Protein AF-F7E2B6-F1 (afdb_monomer)

Mean predicted aligned error: 12.87 Å

Sequence (421 aa):
DKTPGEVLQCVIDGLFKQWIPNTNFETGSNWDRNQTPCVGATARFEAQEVAGRGGKGGELSYLPLDAEFILGPGAGFGAFDGEFDPGCDPGSVARFLGAGRHSWLDPTLWLSASSLDDLEQGPHLFSVDEERIPCRHDDVIFPAETSFRVDVGSAGRTIEVRSVSILGQKFTREEDLSEYLGTSSGRLQFWGGGSLRVDPTPCSDPSGCLCGNTELRPQICAALLQSNAGGPCPRLSCQVPLMPVGQCCEMCGAVLTLEYTTDFDLERYRARLLHTFLNLPQHAGVQMAISKVQRPPATLEPRSHQPEPEIQIVLADALVGPEAGRAAERLGQDLLGDIAQHGEAFGIASGQAQTSSGSQMAEGHRARPAGLVAGISAGLLLGLLLVGGGLLLLLQRKGLIRSLTPSPSANPFLSCLGSHH

Organism: Ornithorhynchus anatinus (NCBI:txid9258)

Foldseek 3Di:
DDDDDPDPQPFDQAKEKEFADFQEQPALVQWPVSDHDFAQEEEEEPDLFGEYEAADHYHYDHDHPQYHYHYDPPGDYDDRPPDTDVVHDHHHYIYGRDQALAELLALVRIWIDRDPVCSVPHDTADDALLVSRAFQNYEYEYDLNGHHAYELEEAPAEAHHAWYAYNNDIGRAFVVLVVQCPDSSNPSRYDYNYYYGHHNDTQSQQQADDRPRLVVLVVSLCNHCVVVVVHDADDAQFQAFDDDPRHNHTFAAKKKKFDFASQAGQVVVVVCCCVVPCPDPLLDQKHKDKHWDQDDPDPPDPPPDRPDIIIMMDIFGPDGHHCGHVSRHVSVVVVQVCCQVCVVVNGTQWMWMQHSNRDTGTGGPPPDPPDDDPPPVVVVVVVCCVVVVVVVVVCVVVVNDDDDDDDDDDDDDDDDDDDDD

Structure (mmCIF, N/CA/C/O backbone):
data_AF-F7E2B6-F1
#
_entry.id   AF-F7E2B6-F1
#
loop_
_atom_site.group_PDB
_atom_site.id
_atom_site.type_symbol
_atom_site.label_atom_id
_atom_site.label_alt_id
_atom_site.label_comp_id
_atom_site.label_asym_id
_atom_site.label_entity_id
_atom_site.label_seq_id
_atom_site.pdbx_PDB_ins_code
_atom_site.Cartn_x
_atom_site.Cartn_y
_atom_site.Cartn_z
_atom_site.occupancy
_atom_site.B_iso_or_equiv
_atom_site.auth_seq_id
_atom_site.auth_comp_id
_atom_site.auth_asym_id
_atom_site.auth_atom_id
_atom_site.pdbx_PDB_model_num
ATOM 1 N N . ASP A 1 1 ? 10.761 -35.964 35.940 1.00 35.69 1 ASP A N 1
ATOM 2 C CA . ASP A 1 1 ? 11.108 -34.663 35.346 1.00 35.69 1 ASP A CA 1
ATOM 3 C C . ASP A 1 1 ? 10.396 -34.447 34.027 1.00 35.69 1 ASP A C 1
ATOM 5 O O . ASP A 1 1 ? 10.823 -34.949 32.998 1.00 35.69 1 ASP A O 1
ATOM 9 N N . LYS A 1 2 ? 9.246 -33.768 34.084 1.00 32.84 2 LYS A N 1
ATOM 10 C CA . LYS A 1 2 ? 8.577 -33.183 32.918 1.00 32.84 2 LYS A CA 1
ATOM 11 C C . LYS A 1 2 ? 8.750 -31.675 33.052 1.00 32.84 2 LYS A C 1
ATOM 13 O O . LYS A 1 2 ? 8.221 -31.088 33.992 1.00 32.84 2 LYS A O 1
ATOM 18 N N . THR A 1 3 ? 9.538 -31.087 32.167 1.00 30.44 3 THR A N 1
ATOM 19 C CA . THR A 1 3 ? 9.654 -29.639 31.996 1.00 30.44 3 THR A CA 1
ATOM 20 C C . THR A 1 3 ? 8.292 -29.069 31.571 1.00 30.44 3 THR A C 1
ATOM 22 O O . THR A 1 3 ? 7.666 -29.629 30.668 1.00 30.44 3 THR A O 1
ATOM 25 N N . PRO A 1 4 ? 7.783 -28.009 32.221 1.00 38.09 4 PRO A N 1
ATOM 26 C CA . PRO A 1 4 ? 6.531 -27.382 31.832 1.00 38.09 4 PRO A CA 1
ATOM 27 C C . PRO A 1 4 ? 6.752 -26.300 30.766 1.00 38.09 4 PRO A C 1
ATOM 29 O O . PRO A 1 4 ? 7.571 -25.408 30.954 1.00 38.09 4 PRO A O 1
ATOM 32 N N . GLY A 1 5 ? 5.955 -26.389 29.698 1.00 30.28 5 GLY A N 1
ATOM 33 C CA . GLY A 1 5 ? 5.380 -25.259 28.963 1.00 30.28 5 GLY A CA 1
ATOM 34 C C . GLY A 1 5 ? 6.340 -24.326 28.229 1.00 30.28 5 GLY A C 1
ATOM 35 O O . GLY A 1 5 ? 6.623 -23.237 28.718 1.00 30.28 5 GLY A O 1
ATOM 36 N N . GLU A 1 6 ? 6.709 -24.678 26.997 1.00 29.66 6 GLU A N 1
ATOM 37 C CA . GLU A 1 6 ? 6.890 -23.651 25.966 1.00 29.66 6 GLU A CA 1
ATOM 38 C C . GLU A 1 6 ? 5.544 -22.940 25.794 1.00 29.66 6 GLU A C 1
ATOM 40 O O . GLU A 1 6 ? 4.568 -23.514 25.309 1.00 29.66 6 GLU A O 1
ATOM 45 N N . VAL A 1 7 ? 5.474 -21.700 26.273 1.00 33.72 7 VAL A N 1
ATOM 46 C CA . VAL A 1 7 ? 4.412 -20.769 25.904 1.00 33.72 7 VAL A CA 1
ATOM 47 C C . VAL A 1 7 ? 4.531 -20.597 24.393 1.00 33.72 7 VAL A C 1
ATOM 49 O O . VAL A 1 7 ? 5.536 -20.068 23.924 1.00 33.72 7 VAL A O 1
ATOM 52 N N . LEU A 1 8 ? 3.547 -21.085 23.631 1.00 33.53 8 LEU A N 1
ATOM 53 C CA . LEU A 1 8 ? 3.396 -20.716 22.225 1.00 33.53 8 LEU A CA 1
ATOM 54 C C . LEU A 1 8 ? 3.263 -19.193 22.184 1.00 33.53 8 LEU A C 1
ATOM 56 O O . LEU A 1 8 ? 2.204 -18.642 22.484 1.00 33.53 8 LEU A O 1
ATOM 60 N N . GLN A 1 9 ? 4.363 -18.511 21.885 1.00 36.72 9 GLN A N 1
ATOM 61 C CA . GLN A 1 9 ? 4.346 -17.083 21.654 1.00 36.72 9 GLN A CA 1
ATOM 62 C C . GLN A 1 9 ? 3.541 -16.863 20.375 1.00 36.72 9 GLN A C 1
ATOM 64 O O . GLN A 1 9 ? 3.916 -17.360 19.314 1.00 36.72 9 GLN A O 1
ATOM 69 N N . CYS A 1 10 ? 2.392 -16.197 20.497 1.00 37.97 10 CYS A N 1
ATOM 70 C CA . CYS A 1 10 ? 1.577 -15.824 19.349 1.00 37.97 10 CYS A CA 1
ATOM 71 C C . CYS A 1 10 ? 2.381 -14.801 18.545 1.00 37.97 10 CYS A C 1
ATOM 73 O O . CYS A 1 10 ? 2.518 -13.648 18.946 1.00 37.97 10 CYS A O 1
ATOM 75 N N . VAL A 1 11 ? 3.005 -15.270 17.468 1.00 47.16 11 VAL A N 1
ATOM 76 C CA . VAL A 1 11 ? 3.677 -14.426 16.488 1.00 47.16 11 VAL A CA 1
ATOM 77 C C . VAL A 1 11 ? 2.609 -13.951 15.518 1.00 47.16 11 VAL A C 1
ATOM 79 O O . VAL A 1 11 ? 1.952 -14.775 14.885 1.00 47.16 11 VAL A O 1
ATOM 82 N N . ILE A 1 12 ? 2.440 -12.636 15.411 1.00 58.94 12 ILE A N 1
ATOM 83 C CA . ILE A 1 12 ? 1.686 -12.050 14.310 1.00 58.94 12 ILE A CA 1
ATOM 84 C C . ILE A 1 12 ? 2.665 -11.899 13.152 1.00 58.94 12 ILE A C 1
ATOM 86 O O . ILE A 1 12 ? 3.631 -11.132 13.228 1.00 58.94 12 ILE A O 1
ATOM 90 N N . ASP A 1 13 ? 2.437 -12.677 12.098 1.00 66.06 13 ASP A N 1
ATOM 91 C CA . ASP A 1 13 ? 3.092 -12.437 10.821 1.00 66.06 13 ASP A CA 1
ATOM 92 C C . ASP A 1 13 ? 2.574 -11.111 10.249 1.00 66.06 13 ASP A C 1
ATOM 94 O O . ASP A 1 13 ? 1.379 -10.817 10.310 1.00 66.06 13 ASP A O 1
ATOM 98 N N . GLY A 1 14 ? 3.486 -10.284 9.732 1.00 80.31 14 GLY A N 1
ATOM 99 C CA . GLY A 1 14 ? 3.087 -9.099 8.981 1.00 80.31 14 GLY A CA 1
ATOM 100 C C . GLY A 1 14 ? 2.394 -9.471 7.675 1.00 80.31 14 GLY A C 1
ATOM 101 O O . GLY A 1 14 ? 2.315 -10.639 7.289 1.00 80.31 14 GLY A O 1
ATOM 102 N N . LEU A 1 15 ? 1.882 -8.462 6.981 1.00 91.69 15 LEU A N 1
ATOM 103 C CA . LEU A 1 15 ? 1.188 -8.677 5.720 1.00 91.69 15 LEU A CA 1
ATOM 104 C C . LEU A 1 15 ? 2.186 -8.893 4.584 1.00 91.69 15 LEU A C 1
ATOM 106 O O . LEU A 1 15 ? 3.331 -8.435 4.621 1.00 91.69 15 LEU A O 1
ATOM 110 N N . PHE A 1 16 ? 1.714 -9.537 3.523 1.00 94.81 16 PHE A N 1
ATOM 111 C CA . PHE A 1 16 ? 2.444 -9.595 2.270 1.00 94.81 16 PHE A CA 1
ATOM 112 C C . PHE A 1 16 ? 2.114 -8.368 1.424 1.00 94.81 16 PHE A C 1
ATOM 114 O O . PHE A 1 16 ? 0.943 -8.060 1.175 1.00 94.81 16 PHE A O 1
ATOM 121 N N . LYS A 1 17 ? 3.161 -7.670 0.979 1.00 97.38 17 LYS A N 1
ATOM 122 C CA . LYS A 1 17 ? 3.076 -6.419 0.221 1.00 97.38 17 LYS A CA 1
ATOM 123 C C . LYS A 1 17 ? 3.706 -6.594 -1.146 1.00 97.38 17 LYS A C 1
ATOM 125 O O . LYS A 1 17 ? 4.929 -6.604 -1.276 1.00 97.38 17 LYS A O 1
ATOM 130 N N . GLN A 1 18 ? 2.876 -6.724 -2.173 1.00 96.94 18 GLN A N 1
ATOM 131 C CA . GLN A 1 18 ? 3.349 -6.932 -3.535 1.00 96.94 18 GLN A CA 1
ATOM 132 C C . GLN A 1 18 ? 3.401 -5.623 -4.316 1.00 96.94 18 GLN A C 1
ATOM 134 O O . GLN A 1 18 ? 2.427 -4.870 -4.367 1.00 96.94 18 GLN A O 1
ATOM 139 N N . TRP A 1 19 ? 4.534 -5.386 -4.966 1.00 96.88 19 TRP A N 1
ATOM 140 C CA . TRP A 1 19 ? 4.712 -4.283 -5.899 1.00 96.88 19 TRP A CA 1
ATOM 141 C C . TRP A 1 19 ? 3.925 -4.534 -7.193 1.00 96.88 19 TRP A C 1
ATOM 143 O O . TRP A 1 19 ? 4.054 -5.592 -7.810 1.00 96.88 19 TRP A O 1
ATOM 153 N N . ILE A 1 20 ? 3.100 -3.566 -7.602 1.00 94.44 20 ILE A N 1
ATOM 154 C CA . ILE A 1 20 ? 2.219 -3.680 -8.778 1.00 94.44 20 ILE A CA 1
ATOM 155 C C . ILE A 1 20 ? 2.933 -3.277 -10.084 1.00 94.44 20 ILE A C 1
ATOM 157 O O . ILE A 1 20 ? 2.823 -4.009 -11.074 1.00 94.44 20 ILE A O 1
ATOM 161 N N . PRO A 1 21 ? 3.650 -2.134 -10.153 1.00 93.19 21 PRO A N 1
ATOM 162 C CA . PRO A 1 21 ? 4.283 -1.701 -11.394 1.00 93.19 21 PRO A CA 1
ATOM 163 C C . PRO A 1 21 ? 5.381 -2.649 -11.866 1.00 93.19 21 PRO A C 1
ATOM 165 O O . PRO A 1 21 ? 6.169 -3.174 -11.089 1.00 93.19 21 PRO A O 1
ATOM 168 N N . ASN A 1 22 ? 5.522 -2.784 -13.176 1.00 91.81 22 ASN A N 1
ATOM 169 C CA . ASN A 1 22 ? 6.652 -3.476 -13.779 1.00 91.81 22 ASN A CA 1
ATOM 170 C C . ASN A 1 22 ? 7.243 -2.627 -14.900 1.00 91.81 22 ASN A C 1
ATOM 172 O O . ASN A 1 22 ? 6.703 -1.594 -15.284 1.00 91.81 22 ASN A O 1
ATOM 176 N N . THR A 1 23 ? 8.358 -3.089 -15.434 1.00 89.88 23 THR A N 1
ATOM 177 C CA . THR A 1 23 ? 9.077 -2.485 -16.555 1.00 89.88 23 THR A CA 1
ATOM 178 C C . THR A 1 23 ? 9.230 -3.478 -17.706 1.00 89.88 23 THR A C 1
ATOM 180 O O . THR A 1 23 ? 10.128 -3.345 -18.534 1.00 89.88 23 THR A O 1
ATOM 183 N N . ASN A 1 24 ? 8.361 -4.493 -17.759 1.00 89.31 24 ASN A N 1
ATOM 184 C CA . ASN A 1 24 ? 8.390 -5.516 -18.795 1.00 89.31 24 ASN A CA 1
ATOM 185 C C . ASN A 1 24 ? 8.163 -4.889 -20.176 1.00 89.31 24 ASN A C 1
ATOM 187 O O . ASN A 1 24 ? 7.341 -3.980 -20.336 1.00 89.31 24 ASN A O 1
ATOM 191 N N . PHE A 1 25 ? 8.861 -5.424 -21.175 1.00 86.19 25 PHE A N 1
ATOM 192 C CA . PHE A 1 25 ? 8.794 -4.960 -22.559 1.00 86.19 25 PHE A CA 1
ATOM 193 C C . PHE A 1 25 ? 7.405 -5.187 -23.175 1.00 86.19 25 PHE A C 1
ATOM 195 O O . PHE A 1 25 ? 6.907 -4.343 -23.906 1.00 86.19 25 PHE A O 1
ATOM 202 N N . GLU A 1 26 ? 6.739 -6.287 -22.826 1.00 86.69 26 GLU A N 1
ATOM 203 C CA . GLU A 1 26 ? 5.438 -6.677 -23.397 1.00 86.69 26 GLU A CA 1
ATOM 204 C C . GLU A 1 26 ? 4.232 -6.007 -22.704 1.00 86.69 26 GLU A C 1
ATOM 206 O O . GLU A 1 26 ? 3.079 -6.258 -23.049 1.00 86.69 26 GLU A O 1
ATOM 211 N N . THR A 1 27 ? 4.468 -5.154 -21.703 1.00 89.06 27 THR A N 1
ATOM 212 C CA . THR A 1 27 ? 3.397 -4.467 -20.972 1.00 89.06 27 THR A CA 1
ATOM 213 C C . THR A 1 27 ? 3.052 -3.150 -21.665 1.00 89.06 27 THR A C 1
ATOM 215 O O . THR A 1 27 ? 3.840 -2.206 -21.630 1.00 89.06 27 THR A O 1
ATOM 218 N N . GLY A 1 28 ? 1.844 -3.041 -22.230 1.00 89.69 28 GLY A N 1
ATOM 219 C CA . GLY A 1 28 ? 1.385 -1.843 -22.952 1.00 89.69 28 GLY A CA 1
ATOM 220 C C . GLY A 1 28 ? 1.532 -0.535 -22.168 1.00 89.69 28 GLY A C 1
ATOM 221 O O . GLY A 1 28 ? 2.014 0.447 -22.723 1.00 89.69 28 GLY A O 1
ATOM 222 N N . SER A 1 29 ? 1.239 -0.529 -20.862 1.00 89.56 29 SER A N 1
ATOM 223 C CA . SER A 1 29 ? 1.335 0.667 -20.001 1.00 89.56 29 SER A CA 1
ATOM 224 C C . SER A 1 29 ? 2.758 1.173 -19.759 1.00 89.56 29 SER A C 1
ATOM 226 O O . SER A 1 29 ? 2.943 2.240 -19.170 1.00 89.56 29 SER A O 1
ATOM 228 N N . ASN A 1 30 ? 3.771 0.428 -20.204 1.00 89.56 30 ASN A N 1
ATOM 229 C CA . ASN A 1 30 ? 5.160 0.873 -20.194 1.00 89.56 30 ASN A CA 1
ATOM 230 C C . ASN A 1 30 ? 5.545 1.633 -21.466 1.00 89.56 30 ASN A C 1
ATOM 232 O O . ASN A 1 30 ? 6.659 2.141 -21.548 1.00 89.56 30 ASN A O 1
ATOM 236 N N . TRP A 1 31 ? 4.633 1.766 -22.429 1.00 88.75 31 TRP A N 1
ATOM 237 C CA . TRP A 1 31 ? 4.859 2.452 -23.694 1.00 88.75 31 TRP A CA 1
ATOM 238 C C . TRP A 1 31 ? 3.902 3.625 -23.879 1.00 88.75 31 TRP A C 1
ATOM 240 O O . TRP A 1 31 ? 2.769 3.626 -23.389 1.00 88.75 31 TRP A O 1
ATOM 250 N N . ASP A 1 32 ? 4.368 4.639 -24.605 1.00 88.31 32 ASP A N 1
ATOM 251 C CA . ASP A 1 32 ? 3.540 5.771 -25.004 1.00 88.31 32 ASP A CA 1
ATOM 252 C C . ASP A 1 32 ? 2.290 5.268 -25.744 1.00 88.31 32 ASP A C 1
ATOM 254 O O . ASP A 1 32 ? 2.350 4.329 -26.537 1.00 88.31 32 ASP A O 1
ATOM 258 N N . ARG A 1 33 ? 1.137 5.881 -25.456 1.00 87.12 33 ARG A N 1
ATOM 259 C CA . ARG A 1 33 ? -0.190 5.477 -25.968 1.00 87.12 33 ARG A CA 1
ATOM 260 C C . ARG A 1 33 ? -0.636 4.061 -25.593 1.00 87.12 33 ARG A C 1
ATOM 262 O O . ARG A 1 33 ? -1.580 3.552 -26.193 1.00 87.12 33 ARG A O 1
ATOM 269 N N . ASN A 1 34 ? -0.019 3.458 -24.577 1.00 89.38 34 ASN A N 1
ATOM 270 C CA . ASN A 1 34 ? -0.388 2.141 -24.069 1.00 89.38 34 ASN A CA 1
ATOM 271 C C . ASN A 1 34 ? -0.234 1.020 -25.123 1.00 89.38 34 ASN A C 1
ATOM 273 O O . ASN A 1 34 ? -1.025 0.075 -25.142 1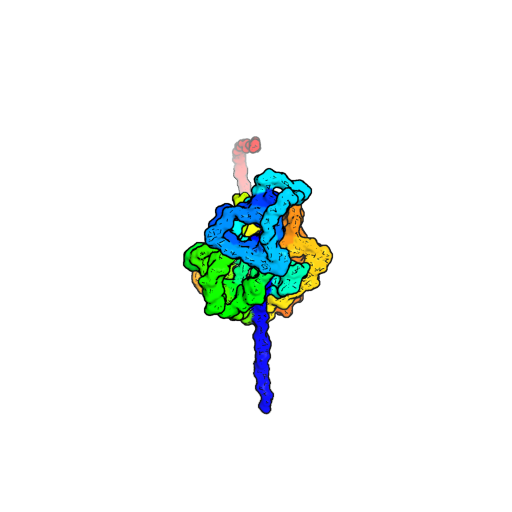.00 89.38 34 ASN A O 1
ATOM 277 N N . GLN A 1 35 ? 0.749 1.150 -26.025 1.00 86.12 35 GLN A N 1
ATOM 278 C CA . GLN A 1 35 ? 0.949 0.258 -27.170 1.00 86.12 35 GLN A CA 1
ATOM 279 C C . GLN A 1 35 ? 2.393 -0.249 -27.238 1.00 86.12 35 GLN A C 1
ATOM 281 O O . GLN A 1 35 ? 3.332 0.537 -27.351 1.00 86.12 35 GLN A O 1
ATOM 286 N N . THR A 1 36 ? 2.568 -1.570 -27.199 1.00 87.56 36 THR A N 1
ATOM 287 C CA . THR A 1 36 ? 3.879 -2.214 -27.339 1.00 87.56 36 THR A CA 1
ATOM 288 C C . THR A 1 36 ? 4.426 -2.087 -28.770 1.00 87.56 36 THR A C 1
ATOM 290 O O . THR A 1 36 ? 3.651 -1.898 -29.713 1.00 87.56 36 THR A O 1
ATOM 293 N N . PRO A 1 37 ? 5.752 -2.199 -28.967 1.00 86.19 37 PRO A N 1
ATOM 294 C CA . PRO A 1 37 ? 6.348 -2.251 -30.297 1.00 86.19 37 PRO A CA 1
ATOM 295 C C . PRO A 1 37 ? 5.821 -3.460 -31.087 1.00 86.19 37 PRO A C 1
ATOM 297 O O . PRO A 1 37 ? 5.783 -4.568 -30.557 1.00 86.19 37 PRO A O 1
ATOM 300 N N . CYS A 1 38 ? 5.426 -3.244 -32.343 1.00 82.69 38 CYS A N 1
ATOM 301 C CA . CYS A 1 38 ? 5.085 -4.301 -33.304 1.00 82.69 38 CYS A CA 1
ATOM 302 C C . CYS A 1 38 ? 6.307 -4.717 -34.142 1.00 82.69 38 CYS A C 1
ATOM 304 O O . CYS A 1 38 ? 7.323 -4.013 -34.149 1.00 82.69 38 CYS A O 1
ATOM 306 N N . VAL A 1 39 ? 6.225 -5.837 -34.873 1.00 79.94 39 VAL A N 1
ATOM 307 C CA . VAL A 1 39 ? 7.337 -6.300 -35.720 1.00 79.94 39 VAL A CA 1
ATOM 308 C C . VAL A 1 39 ? 7.632 -5.276 -36.822 1.00 79.94 39 VAL A C 1
ATOM 310 O O . VAL A 1 39 ? 6.757 -4.899 -37.601 1.00 79.94 39 VAL A O 1
ATOM 313 N N . GLY A 1 40 ? 8.886 -4.815 -36.867 1.00 71.06 40 GLY A N 1
ATOM 314 C CA . GLY A 1 40 ? 9.355 -3.763 -37.777 1.00 71.06 40 GLY A CA 1
ATOM 315 C C . GLY A 1 40 ? 9.235 -2.338 -37.231 1.00 71.06 40 GLY A C 1
ATOM 316 O O . GLY A 1 40 ? 9.767 -1.410 -37.842 1.00 71.06 40 GLY A O 1
ATOM 317 N N . ALA A 1 41 ? 8.599 -2.150 -36.071 1.00 79.38 41 ALA A N 1
ATOM 318 C CA . ALA A 1 41 ? 8.640 -0.882 -35.359 1.00 79.38 41 ALA A CA 1
ATOM 319 C C . ALA A 1 41 ? 9.993 -0.682 -34.672 1.00 79.38 41 ALA A C 1
ATOM 321 O O . ALA A 1 41 ? 10.663 -1.619 -34.226 1.00 79.38 41 ALA A O 1
ATOM 322 N N . THR A 1 42 ? 10.362 0.583 -34.529 1.00 83.00 42 THR A N 1
ATOM 323 C CA . THR A 1 42 ? 11.540 0.986 -33.779 1.00 83.00 42 THR A CA 1
ATOM 324 C C . THR A 1 42 ? 11.175 1.172 -32.308 1.00 83.00 42 THR A C 1
ATOM 326 O O . THR A 1 42 ? 10.425 2.088 -31.954 1.00 83.00 42 THR A O 1
ATOM 329 N N . ALA A 1 43 ? 11.740 0.343 -31.431 1.00 85.12 43 ALA A N 1
ATOM 330 C CA . ALA A 1 43 ? 11.666 0.567 -29.991 1.00 85.12 43 ALA A CA 1
ATOM 331 C C . ALA A 1 43 ? 12.684 1.644 -29.596 1.00 85.12 43 ALA A C 1
ATOM 333 O O . ALA A 1 43 ? 13.866 1.535 -29.934 1.00 85.12 43 ALA A O 1
ATOM 334 N N . ARG A 1 44 ? 12.228 2.688 -28.894 1.00 84.44 44 ARG A N 1
ATOM 335 C CA . ARG A 1 44 ? 13.064 3.793 -28.415 1.00 84.44 44 ARG A CA 1
ATOM 336 C C . ARG A 1 44 ? 12.966 3.936 -26.902 1.00 84.44 44 ARG A C 1
ATOM 338 O O . ARG A 1 44 ? 11.881 4.160 -26.363 1.00 84.44 44 ARG A O 1
ATOM 345 N N . PHE A 1 45 ? 14.117 3.909 -26.240 1.00 81.25 45 PHE A N 1
ATOM 346 C CA . PHE A 1 45 ? 14.237 4.136 -24.806 1.00 81.25 45 PHE A CA 1
ATOM 347 C C . PHE A 1 45 ? 14.835 5.523 -24.567 1.00 81.25 45 PHE A C 1
ATOM 349 O O . PHE A 1 45 ? 16.017 5.757 -24.785 1.00 81.25 45 PHE A O 1
ATOM 356 N N . GLU A 1 46 ? 13.999 6.479 -24.162 1.00 69.62 46 GLU A N 1
ATOM 357 C CA . GLU A 1 46 ? 14.447 7.860 -23.909 1.00 69.62 46 GLU A CA 1
ATOM 358 C C . GLU A 1 46 ? 14.910 8.067 -22.455 1.00 69.62 46 GLU A C 1
ATOM 360 O O . GLU A 1 46 ? 15.561 9.062 -22.138 1.00 69.62 46 GLU A O 1
ATOM 365 N N . ALA A 1 47 ? 14.597 7.120 -21.566 1.00 65.75 47 ALA A N 1
ATOM 366 C CA . ALA A 1 47 ? 15.104 7.110 -20.201 1.00 65.75 47 ALA A CA 1
ATOM 367 C C . ALA A 1 47 ? 16.589 6.729 -20.184 1.00 65.75 47 ALA A C 1
ATOM 369 O O . ALA A 1 47 ? 17.013 5.863 -20.942 1.00 65.75 47 ALA A O 1
ATOM 370 N N . GLN A 1 48 ? 17.365 7.348 -19.291 1.00 60.12 48 GLN A N 1
ATOM 371 C CA . GLN A 1 48 ? 18.793 7.041 -19.128 1.00 60.12 48 GLN A CA 1
ATOM 372 C C . GLN A 1 48 ? 19.033 5.665 -18.493 1.00 60.12 48 GLN A C 1
ATOM 374 O O . GLN A 1 48 ? 20.114 5.107 -18.671 1.00 60.12 48 GLN A O 1
ATOM 379 N N . GLU A 1 49 ? 18.014 5.107 -17.828 1.00 59.53 49 GLU A N 1
ATOM 380 C CA . GLU A 1 49 ? 18.092 3.832 -17.120 1.00 59.53 49 GLU A CA 1
ATOM 381 C C . GLU A 1 49 ? 16.830 2.978 -17.317 1.00 59.53 49 GLU A C 1
ATOM 383 O O . GLU A 1 49 ? 15.709 3.464 -17.125 1.00 59.53 49 GLU A O 1
ATOM 388 N N . VAL A 1 50 ? 16.997 1.703 -17.692 1.00 60.75 50 VAL A N 1
ATOM 389 C CA . VAL A 1 50 ? 15.891 0.746 -17.902 1.00 60.75 50 VAL A CA 1
ATOM 390 C C . VAL A 1 50 ? 16.312 -0.655 -17.459 1.00 60.75 50 VAL A C 1
ATOM 392 O O . VAL A 1 50 ? 17.307 -1.177 -17.943 1.00 60.75 50 VAL A O 1
ATOM 395 N N . ALA A 1 51 ? 15.518 -1.293 -16.599 1.00 58.03 51 ALA A N 1
ATOM 396 C CA . ALA A 1 51 ? 15.540 -2.743 -16.416 1.00 58.03 51 ALA A CA 1
ATOM 397 C C . ALA A 1 51 ? 14.316 -3.305 -17.140 1.00 58.03 51 ALA A C 1
ATOM 399 O O . ALA A 1 51 ? 13.209 -2.995 -16.724 1.00 58.03 51 ALA A O 1
ATOM 400 N N . GLY A 1 52 ? 14.458 -4.051 -18.230 1.00 60.66 52 GLY A N 1
ATOM 401 C CA . GLY A 1 52 ? 13.328 -4.539 -19.026 1.00 60.66 52 GLY A CA 1
ATOM 402 C C . GLY A 1 52 ? 13.361 -6.049 -19.187 1.00 60.66 52 GLY A C 1
ATOM 403 O O . GLY A 1 52 ? 14.366 -6.597 -19.620 1.00 60.66 52 GLY A O 1
ATOM 404 N N . ARG A 1 53 ? 12.276 -6.751 -18.866 1.00 64.25 53 ARG A N 1
ATOM 405 C CA . ARG A 1 53 ? 12.152 -8.191 -19.132 1.00 64.25 53 ARG A CA 1
ATOM 406 C C . ARG A 1 53 ? 11.336 -8.446 -20.398 1.00 64.25 53 ARG A C 1
ATOM 408 O O . ARG A 1 53 ? 10.247 -7.892 -20.550 1.00 64.25 53 ARG A O 1
ATOM 415 N N . GLY A 1 54 ? 11.835 -9.327 -21.263 1.00 60.84 54 GLY A N 1
ATOM 416 C CA . GLY A 1 54 ? 11.158 -9.737 -22.500 1.00 60.84 54 GLY A CA 1
ATOM 417 C C . GLY A 1 54 ? 11.672 -9.052 -23.771 1.00 60.84 54 GLY A C 1
ATOM 418 O O . GLY A 1 54 ? 12.653 -8.310 -23.739 1.00 60.84 54 GLY A O 1
ATOM 419 N N . GLY A 1 55 ? 11.011 -9.355 -24.890 1.00 57.19 55 GLY A N 1
ATOM 420 C CA . GLY A 1 55 ? 11.360 -8.898 -26.232 1.00 57.19 55 GLY A CA 1
ATOM 421 C C . GLY A 1 55 ? 11.175 -10.007 -27.268 1.00 57.19 55 GLY A C 1
ATOM 422 O O . GLY A 1 55 ? 11.770 -11.079 -27.141 1.00 57.19 55 GLY A O 1
ATOM 423 N N . LYS A 1 56 ? 10.362 -9.748 -28.294 1.00 54.97 56 LYS A N 1
ATOM 424 C CA . LYS A 1 56 ? 10.287 -10.520 -29.541 1.00 54.97 56 LYS A CA 1
ATOM 425 C C . LYS A 1 56 ? 10.148 -9.553 -30.708 1.00 54.97 56 LYS A C 1
ATOM 427 O O . LYS A 1 56 ? 9.249 -8.732 -30.677 1.00 54.97 56 LYS A O 1
ATOM 432 N N . GLY A 1 57 ? 11.005 -9.695 -31.721 1.00 52.75 57 GLY A N 1
ATOM 433 C CA . GLY A 1 57 ? 10.840 -9.062 -33.038 1.00 52.75 57 GLY A CA 1
ATOM 434 C C . GLY A 1 57 ? 10.726 -7.531 -33.023 1.00 52.75 57 GLY A C 1
ATOM 435 O O . GLY A 1 57 ? 9.657 -6.974 -32.820 1.00 52.75 57 GLY A O 1
ATOM 436 N N . GLY A 1 58 ? 11.824 -6.836 -33.312 1.00 56.50 58 GLY A N 1
ATOM 437 C CA . GLY A 1 58 ? 11.834 -5.379 -33.443 1.00 56.50 58 GLY A CA 1
ATOM 438 C C . GLY A 1 58 ? 13.257 -4.841 -33.508 1.00 56.50 58 GLY A C 1
ATOM 439 O O . GLY A 1 58 ? 14.171 -5.415 -32.912 1.00 56.50 58 GLY A O 1
ATOM 440 N N . GLU A 1 59 ? 13.455 -3.742 -34.233 1.00 59.00 59 GLU A N 1
ATOM 441 C CA . GLU A 1 59 ? 14.744 -3.055 -34.250 1.00 59.00 59 GLU A CA 1
ATOM 442 C C . GLU A 1 59 ? 14.885 -2.244 -32.956 1.00 59.00 59 GLU A C 1
ATOM 444 O O . GLU A 1 59 ? 14.154 -1.277 -32.708 1.00 59.00 59 GLU A O 1
ATOM 449 N N . LEU A 1 60 ? 15.823 -2.660 -32.102 1.00 62.31 60 LEU A N 1
ATOM 450 C CA . LEU A 1 60 ? 16.200 -1.896 -30.921 1.00 62.31 60 LEU A CA 1
ATOM 451 C C . LEU A 1 60 ? 17.064 -0.713 -31.346 1.00 62.31 60 LEU A C 1
ATOM 453 O O . LEU A 1 60 ? 18.148 -0.892 -31.897 1.00 62.31 60 LEU A O 1
ATOM 457 N N . SER A 1 61 ? 16.615 0.498 -31.036 1.00 61.69 61 SER A N 1
ATOM 458 C CA . SER A 1 61 ? 17.380 1.716 -31.294 1.00 61.69 61 SER A CA 1
ATOM 459 C C . SER A 1 61 ? 17.443 2.572 -30.033 1.00 61.69 61 SER A C 1
ATOM 461 O O . SER A 1 61 ? 16.497 2.600 -29.248 1.00 61.69 61 SER A O 1
ATOM 463 N N . TYR A 1 62 ? 18.547 3.300 -29.852 1.00 66.25 62 TYR A N 1
ATOM 464 C CA . TYR A 1 62 ? 18.751 4.181 -28.694 1.00 66.25 62 TYR A CA 1
ATOM 465 C C . TYR A 1 62 ? 18.559 3.435 -27.365 1.00 66.25 62 TYR A C 1
ATOM 467 O O . TYR A 1 62 ? 17.625 3.702 -26.612 1.00 66.25 62 TYR A O 1
ATOM 475 N N . LEU A 1 63 ? 19.437 2.462 -27.105 1.00 70.25 63 LEU A N 1
ATOM 476 C CA . LEU A 1 63 ? 19.499 1.807 -25.802 1.00 70.25 63 LEU A CA 1
ATOM 477 C C . LEU A 1 63 ? 20.017 2.800 -24.748 1.00 70.25 63 LEU A C 1
ATOM 479 O O . LEU A 1 63 ? 20.919 3.586 -25.063 1.00 70.25 63 LEU A O 1
ATOM 483 N N . PRO A 1 64 ? 19.485 2.771 -23.514 1.00 71.50 64 PRO A N 1
ATOM 484 C CA . PRO A 1 64 ? 20.015 3.590 -22.435 1.00 71.50 64 PRO A CA 1
ATOM 485 C C . PRO A 1 64 ? 21.467 3.217 -22.137 1.00 71.50 64 PRO A C 1
ATOM 487 O O . PRO A 1 64 ? 21.873 2.071 -22.342 1.00 71.50 64 PRO A O 1
ATOM 490 N N . LEU A 1 65 ? 22.242 4.182 -21.640 1.00 69.94 65 LEU A N 1
ATOM 491 C CA . LEU A 1 65 ? 23.643 3.953 -21.271 1.00 69.94 65 LEU A CA 1
ATOM 492 C C . LEU A 1 65 ? 23.762 2.954 -20.115 1.00 69.94 65 LEU A C 1
ATOM 494 O O . LEU A 1 65 ? 24.654 2.111 -20.134 1.00 69.94 65 LEU A O 1
ATOM 498 N N . ASP A 1 66 ? 22.823 3.016 -19.172 1.00 76.44 66 ASP A N 1
ATOM 499 C CA . ASP A 1 66 ? 22.770 2.161 -17.995 1.00 76.44 66 ASP A CA 1
ATOM 500 C C . ASP A 1 66 ? 21.471 1.342 -18.022 1.00 76.44 66 ASP A C 1
ATOM 502 O O . ASP A 1 66 ? 20.452 1.717 -17.450 1.00 76.44 66 ASP A O 1
ATOM 506 N N . ALA A 1 67 ? 21.468 0.219 -18.741 1.00 78.88 67 ALA A N 1
ATOM 507 C CA . ALA A 1 67 ? 20.288 -0.635 -18.870 1.00 78.88 67 ALA A CA 1
ATOM 508 C C . ALA A 1 67 ? 20.594 -2.125 -18.726 1.00 78.88 67 ALA A C 1
ATOM 510 O O . ALA A 1 67 ? 21.692 -2.597 -19.015 1.00 78.88 67 ALA A O 1
ATOM 511 N N . GLU A 1 68 ? 19.568 -2.872 -18.334 1.00 83.06 68 GLU A N 1
ATOM 512 C CA . GLU A 1 68 ? 19.574 -4.327 -18.246 1.00 83.06 68 GLU A CA 1
ATOM 513 C C . GLU A 1 68 ? 18.334 -4.881 -18.951 1.00 83.06 68 GLU A C 1
ATOM 515 O O . GLU A 1 68 ? 17.205 -4.511 -18.628 1.00 83.06 68 GLU A O 1
ATOM 520 N N . PHE A 1 69 ? 18.536 -5.792 -19.907 1.00 82.94 69 PHE A N 1
ATOM 521 C CA . PHE A 1 69 ? 17.450 -6.560 -20.513 1.00 82.94 69 PHE A CA 1
ATOM 522 C C . PHE A 1 69 ? 17.495 -8.004 -20.024 1.00 82.94 69 PHE A C 1
ATOM 524 O O . PHE A 1 69 ? 18.442 -8.738 -20.307 1.00 82.94 69 PHE A O 1
ATOM 531 N N . ILE A 1 70 ? 16.458 -8.420 -19.303 1.00 81.88 70 ILE A N 1
ATOM 532 C CA . ILE A 1 70 ? 16.329 -9.774 -18.772 1.00 81.88 70 ILE A CA 1
ATOM 533 C C . ILE A 1 70 ? 15.595 -10.632 -19.807 1.00 81.88 70 ILE A C 1
ATOM 535 O O . ILE A 1 70 ? 14.380 -10.524 -19.998 1.00 81.88 70 ILE A O 1
ATOM 539 N N . LEU A 1 71 ? 16.341 -11.499 -20.489 1.00 82.25 71 LEU A N 1
ATOM 540 C CA . LEU A 1 71 ? 15.799 -12.416 -21.490 1.00 82.25 71 LEU A CA 1
ATOM 541 C C . LEU A 1 71 ? 15.366 -13.725 -20.822 1.00 82.25 71 LEU A C 1
ATOM 543 O O . LEU A 1 71 ? 16.178 -14.615 -20.573 1.00 82.25 71 LEU A O 1
ATOM 547 N N . GLY A 1 72 ? 14.073 -13.825 -20.511 1.00 77.25 72 GLY A N 1
ATOM 548 C CA . GLY A 1 72 ? 13.467 -15.075 -20.054 1.00 77.25 72 GLY A CA 1
ATOM 549 C C . GLY A 1 72 ? 13.355 -16.123 -21.173 1.00 77.25 72 GLY A C 1
ATOM 550 O O . GLY A 1 72 ? 13.625 -15.826 -22.341 1.00 77.25 72 GLY A O 1
ATOM 551 N N . PRO A 1 73 ? 12.921 -17.353 -20.855 1.00 80.38 73 PRO A N 1
ATOM 552 C CA . PRO A 1 73 ? 12.700 -18.394 -21.854 1.00 80.38 73 PRO A CA 1
ATOM 553 C C . PRO A 1 73 ? 11.796 -17.915 -23.002 1.00 80.38 73 PRO A C 1
ATOM 555 O O . PRO A 1 73 ? 10.664 -17.489 -22.786 1.00 80.38 73 PRO A O 1
ATOM 558 N N . GLY A 1 74 ? 12.302 -17.985 -24.236 1.00 79.44 74 GLY A N 1
ATOM 559 C CA . GLY A 1 74 ? 11.572 -17.567 -25.438 1.00 79.44 74 GLY A CA 1
ATOM 560 C C . GLY A 1 74 ? 11.617 -16.067 -25.754 1.00 79.44 74 GLY A C 1
ATOM 561 O O . GLY A 1 74 ? 10.999 -15.662 -26.739 1.00 79.44 74 GLY A O 1
ATOM 562 N N . ALA A 1 75 ? 12.334 -15.259 -24.968 1.00 82.38 75 ALA A N 1
ATOM 563 C CA . ALA A 1 75 ? 12.648 -13.875 -25.312 1.00 82.38 75 ALA A CA 1
ATOM 564 C C . ALA A 1 75 ? 13.892 -13.807 -26.213 1.00 82.38 75 ALA A C 1
ATOM 566 O O . ALA A 1 75 ? 14.860 -14.546 -26.023 1.00 82.38 75 ALA A O 1
ATOM 567 N N . GLY A 1 76 ? 13.876 -12.903 -27.186 1.00 78.81 76 GLY A N 1
ATOM 568 C CA . GLY A 1 76 ? 14.995 -12.655 -28.078 1.00 78.81 76 GLY A CA 1
ATOM 569 C C . GLY A 1 76 ? 14.711 -11.526 -29.062 1.00 78.81 76 GLY A C 1
ATOM 570 O O . GLY A 1 76 ? 13.595 -11.358 -29.551 1.00 78.81 76 GLY A O 1
ATOM 571 N N . PHE A 1 77 ? 15.756 -10.776 -29.390 1.00 78.19 77 PHE A N 1
ATOM 572 C CA . PHE A 1 77 ? 15.710 -9.759 -30.432 1.00 78.19 77 PHE A CA 1
ATOM 573 C C . PHE A 1 77 ? 16.261 -10.347 -31.731 1.00 78.19 77 PHE A C 1
ATOM 575 O O . PHE A 1 77 ? 17.346 -10.928 -31.747 1.00 78.19 77 PHE A O 1
ATOM 582 N N . GLY A 1 78 ? 15.485 -10.228 -32.807 1.00 75.75 78 GLY A N 1
ATOM 583 C CA . GLY A 1 78 ? 15.858 -10.665 -34.150 1.00 75.75 78 GLY A CA 1
ATOM 584 C C . GLY A 1 78 ? 16.078 -9.468 -35.066 1.00 75.75 78 GLY A C 1
ATOM 585 O O . GLY A 1 78 ? 15.489 -8.409 -34.855 1.00 75.75 78 GLY A O 1
ATOM 586 N N . ALA A 1 79 ? 16.921 -9.640 -36.084 1.00 75.00 79 ALA A N 1
ATOM 587 C CA . ALA A 1 79 ? 17.034 -8.657 -37.154 1.00 75.00 79 ALA A CA 1
ATOM 588 C C . ALA A 1 79 ? 15.713 -8.577 -37.933 1.00 75.00 79 ALA A C 1
ATOM 590 O O . ALA A 1 79 ? 15.043 -9.592 -38.121 1.00 75.00 79 ALA A O 1
ATOM 591 N N . PHE A 1 80 ? 15.360 -7.376 -38.387 1.00 75.06 80 PHE A N 1
ATOM 592 C CA . PHE A 1 80 ? 14.192 -7.166 -39.233 1.00 75.06 80 PHE A CA 1
ATOM 593 C C . PHE A 1 80 ? 14.397 -7.835 -40.601 1.00 75.06 80 PHE A C 1
ATOM 595 O O . PHE A 1 80 ? 15.416 -7.607 -41.255 1.00 75.06 80 PHE A O 1
ATOM 602 N N . ASP A 1 81 ? 13.448 -8.667 -41.024 1.00 76.50 81 ASP A N 1
ATOM 603 C CA . ASP A 1 81 ? 13.501 -9.456 -42.263 1.00 76.50 81 ASP A CA 1
ATOM 604 C C . ASP A 1 81 ? 12.787 -8.784 -43.450 1.00 76.50 81 ASP A C 1
ATOM 606 O O . ASP A 1 81 ? 12.836 -9.291 -44.572 1.00 76.50 81 ASP A O 1
ATOM 610 N N . GLY A 1 82 ? 12.192 -7.608 -43.228 1.00 74.31 82 GLY A N 1
ATOM 611 C CA . GLY A 1 82 ? 11.446 -6.858 -44.236 1.00 74.31 82 GLY A CA 1
ATOM 612 C C . GLY A 1 82 ? 9.933 -7.065 -44.175 1.00 74.31 82 GLY A C 1
ATOM 613 O O . GLY A 1 82 ? 9.219 -6.377 -44.909 1.00 74.31 82 GLY A O 1
ATOM 614 N N . GLU A 1 83 ? 9.435 -7.961 -43.317 1.00 77.00 83 GLU A N 1
ATOM 615 C CA . GLU A 1 83 ? 8.005 -8.221 -43.147 1.00 77.00 83 GLU A CA 1
ATOM 616 C C . GLU A 1 83 ? 7.442 -7.469 -41.936 1.00 77.00 83 GLU A C 1
ATOM 618 O O . GLU A 1 83 ? 7.951 -7.558 -40.822 1.00 77.00 83 GLU A O 1
ATOM 623 N N . PHE A 1 84 ? 6.368 -6.709 -42.155 1.00 74.94 84 PHE A N 1
ATOM 624 C CA . PHE A 1 84 ? 5.679 -5.964 -41.101 1.00 74.94 84 PHE A CA 1
ATOM 625 C C . PHE A 1 84 ? 4.453 -6.729 -40.611 1.00 74.94 84 PHE A C 1
ATOM 627 O O . PHE A 1 84 ? 3.721 -7.321 -41.413 1.00 74.94 84 PHE A O 1
ATOM 634 N N . ASP A 1 85 ? 4.168 -6.623 -39.314 1.00 75.56 85 ASP A N 1
ATOM 635 C CA . ASP A 1 85 ? 2.884 -7.075 -38.784 1.00 75.56 85 ASP A CA 1
ATOM 636 C C . ASP A 1 85 ? 1.721 -6.294 -39.430 1.00 75.56 85 ASP A C 1
ATOM 638 O O . ASP A 1 85 ? 1.822 -5.077 -39.640 1.00 75.56 85 ASP A O 1
ATOM 642 N N . PRO A 1 86 ? 0.571 -6.941 -39.701 1.00 75.62 86 PRO A N 1
ATOM 643 C CA . PRO A 1 86 ? -0.632 -6.247 -40.145 1.00 75.62 86 PRO A CA 1
ATOM 644 C C . PRO A 1 86 ? -1.043 -5.150 -39.150 1.00 75.62 86 PRO A C 1
ATOM 646 O O . PRO A 1 86 ? -1.410 -5.434 -38.013 1.00 75.62 86 PRO A O 1
ATOM 649 N N . GLY A 1 87 ? -1.008 -3.889 -39.591 1.00 74.44 87 GLY A N 1
ATOM 650 C CA . GLY A 1 87 ? -1.301 -2.720 -38.750 1.00 74.44 87 GLY A CA 1
ATOM 651 C C . GLY A 1 87 ? -0.071 -2.030 -38.149 1.00 74.44 87 GLY A C 1
ATOM 652 O O . GLY A 1 87 ? -0.234 -1.056 -37.416 1.00 74.44 87 GLY A O 1
ATOM 653 N N . CYS A 1 88 ? 1.140 -2.494 -38.469 1.00 78.00 88 CYS A N 1
ATOM 654 C CA . CYS A 1 88 ? 2.388 -1.822 -38.127 1.00 78.00 88 CYS A CA 1
ATOM 655 C C . CYS A 1 88 ? 2.825 -0.918 -39.292 1.00 78.00 88 CYS A C 1
ATOM 657 O O . CYS A 1 88 ? 3.192 -1.401 -40.365 1.00 78.00 88 CYS A O 1
ATOM 659 N N . ASP A 1 89 ? 2.760 0.403 -39.105 1.00 78.56 89 ASP A N 1
ATOM 660 C CA . ASP A 1 89 ? 3.177 1.351 -40.142 1.00 78.56 89 ASP A CA 1
ATOM 661 C C . ASP A 1 89 ? 4.712 1.370 -40.290 1.00 78.56 89 ASP A C 1
ATOM 663 O O . ASP A 1 89 ? 5.429 1.382 -39.276 1.00 78.56 89 ASP A O 1
ATOM 667 N N . PRO A 1 90 ? 5.247 1.449 -41.525 1.00 73.00 90 PRO A N 1
ATOM 668 C CA . PRO A 1 90 ? 6.674 1.651 -41.750 1.00 73.00 90 PRO A CA 1
ATOM 669 C C . PRO A 1 90 ? 7.180 2.920 -41.052 1.00 73.00 90 PRO A C 1
ATOM 671 O O . PRO A 1 90 ? 6.638 4.009 -41.245 1.00 73.00 90 PRO A O 1
ATOM 674 N N . GLY A 1 91 ? 8.241 2.789 -40.253 1.00 75.56 91 GLY A N 1
ATOM 675 C CA . GLY A 1 91 ? 8.805 3.903 -39.480 1.00 75.56 91 GLY A CA 1
ATOM 676 C C . GLY A 1 91 ? 8.025 4.256 -38.209 1.00 75.56 91 GLY A C 1
ATOM 677 O O . GLY A 1 91 ? 8.252 5.321 -37.629 1.00 75.56 91 GLY A O 1
ATOM 678 N N . SER A 1 92 ? 7.113 3.389 -37.763 1.00 82.62 92 SER A N 1
ATOM 679 C CA . SER A 1 92 ? 6.485 3.501 -36.448 1.00 82.62 92 SER A CA 1
ATOM 680 C C . SER A 1 92 ? 7.535 3.444 -35.330 1.00 82.62 92 SER A C 1
ATOM 682 O O . SER A 1 92 ? 8.469 2.641 -35.350 1.00 82.62 92 SER A O 1
ATOM 684 N N . VAL A 1 93 ? 7.392 4.336 -34.346 1.00 85.44 93 VAL A N 1
ATOM 685 C CA . VAL A 1 93 ? 8.287 4.423 -33.186 1.00 85.44 93 VAL A CA 1
ATOM 686 C C . VAL A 1 93 ? 7.469 4.218 -31.924 1.00 85.44 93 VAL A C 1
ATOM 688 O O . VAL A 1 93 ? 6.581 5.018 -31.622 1.00 85.44 93 VAL A O 1
ATOM 691 N N . ALA A 1 94 ? 7.814 3.186 -31.166 1.00 86.88 94 ALA A N 1
ATOM 692 C CA . ALA A 1 94 ? 7.272 2.941 -29.841 1.00 86.88 94 ALA A CA 1
ATOM 693 C C . ALA A 1 94 ? 8.236 3.524 -28.800 1.00 86.88 94 ALA A C 1
ATOM 695 O O . ALA A 1 94 ? 9.417 3.173 -28.768 1.00 86.88 94 ALA A O 1
ATOM 696 N N . ARG A 1 95 ? 7.750 4.453 -27.967 1.00 87.81 95 ARG A N 1
ATOM 697 C CA . ARG A 1 95 ? 8.560 5.108 -26.926 1.00 87.81 95 ARG A CA 1
ATOM 698 C C . ARG A 1 95 ? 8.303 4.475 -25.571 1.00 87.81 95 ARG A C 1
ATOM 700 O O . ARG A 1 95 ? 7.158 4.440 -25.129 1.00 87.81 95 ARG A O 1
ATOM 707 N N . PHE A 1 96 ? 9.357 4.024 -24.906 1.00 86.38 96 PHE A N 1
ATOM 708 C CA . PHE A 1 96 ? 9.254 3.476 -23.559 1.00 86.38 96 PHE A CA 1
ATOM 709 C C . PHE A 1 96 ? 9.093 4.606 -22.534 1.00 86.38 96 PHE A C 1
ATOM 711 O O . PHE A 1 96 ? 9.912 5.527 -22.468 1.00 86.38 96 PHE A O 1
ATOM 718 N N . LEU A 1 97 ? 8.038 4.537 -21.725 1.00 83.69 97 LEU A N 1
ATOM 719 C CA . LEU A 1 97 ? 7.772 5.474 -20.641 1.00 83.69 97 LEU A CA 1
ATOM 720 C C . LEU A 1 97 ? 8.722 5.160 -19.485 1.00 83.69 97 LEU A C 1
ATOM 722 O O . LEU A 1 97 ? 8.608 4.114 -18.846 1.00 83.69 97 LEU A O 1
ATOM 726 N N . GLY A 1 98 ? 9.648 6.078 -19.199 1.00 69.31 98 GLY A N 1
ATOM 727 C CA . GLY A 1 98 ? 10.668 5.904 -18.164 1.00 69.31 98 GLY A CA 1
ATOM 728 C C . GLY A 1 98 ? 10.102 5.418 -16.825 1.00 69.31 98 GLY A C 1
ATOM 729 O O . GLY A 1 98 ? 9.076 5.902 -16.342 1.00 69.31 98 GLY A O 1
ATOM 730 N N . ALA A 1 99 ? 10.786 4.448 -16.221 1.00 66.38 99 ALA A N 1
ATOM 731 C CA . ALA A 1 99 ? 10.317 3.759 -15.022 1.00 66.38 99 ALA A CA 1
ATOM 732 C C . ALA A 1 99 ? 10.606 4.507 -13.706 1.00 66.38 99 ALA A C 1
ATOM 734 O O . ALA A 1 99 ? 10.077 4.141 -12.661 1.00 66.38 99 ALA A O 1
ATOM 735 N N . GLY A 1 100 ? 11.389 5.592 -13.751 1.00 67.88 100 GLY A N 1
ATOM 736 C CA . GLY A 1 100 ? 11.713 6.449 -12.602 1.00 67.88 100 GLY A CA 1
ATOM 737 C C . GLY A 1 100 ? 10.560 7.327 -12.097 1.00 67.88 100 GLY A C 1
ATOM 738 O O . GLY A 1 100 ? 10.805 8.374 -11.516 1.00 67.88 100 GLY A O 1
ATOM 739 N N . ARG A 1 101 ? 9.304 6.954 -12.353 1.00 78.75 101 ARG A N 1
ATOM 740 C CA . ARG A 1 101 ? 8.113 7.694 -11.898 1.00 78.75 101 ARG A CA 1
ATOM 741 C C . ARG A 1 101 ? 7.414 7.045 -10.703 1.00 78.75 101 ARG A C 1
ATOM 743 O O . ARG A 1 101 ? 6.542 7.660 -10.105 1.00 78.75 101 ARG A O 1
ATOM 750 N N . HIS A 1 102 ? 7.759 5.797 -10.390 1.00 90.56 102 HIS A N 1
ATOM 751 C CA . HIS A 1 102 ? 7.067 5.005 -9.382 1.00 90.56 102 HIS A CA 1
ATOM 752 C C . HIS A 1 102 ? 7.768 5.122 -8.028 1.00 90.56 102 HIS A C 1
ATOM 754 O O . HIS A 1 102 ? 8.931 4.738 -7.889 1.00 90.56 102 HIS A O 1
ATOM 760 N N . SER A 1 103 ? 7.049 5.646 -7.038 1.00 92.81 103 SER A N 1
ATOM 761 C CA . SER A 1 103 ? 7.551 5.860 -5.681 1.00 92.81 103 SER A CA 1
ATOM 762 C C . SER A 1 103 ? 7.176 4.710 -4.761 1.00 92.81 103 SER A C 1
ATOM 764 O O . SER A 1 103 ? 6.032 4.266 -4.768 1.00 92.81 103 SER A O 1
ATOM 766 N N . TRP A 1 104 ? 8.106 4.285 -3.902 1.00 96.12 104 TRP A N 1
ATOM 767 C CA . TRP A 1 104 ? 7.799 3.359 -2.807 1.00 96.12 104 TRP A CA 1
ATOM 768 C C . TRP A 1 104 ? 6.658 3.878 -1.923 1.00 96.12 104 TRP A C 1
ATOM 770 O O . TRP A 1 104 ? 5.857 3.101 -1.415 1.00 96.12 104 TRP A O 1
ATOM 780 N N . LEU A 1 105 ? 6.575 5.199 -1.737 1.00 95.38 105 LEU A N 1
ATOM 781 C CA . LEU A 1 105 ? 5.597 5.822 -0.846 1.00 95.38 105 LEU A CA 1
ATOM 782 C C . LEU A 1 105 ? 4.221 6.030 -1.478 1.00 95.38 105 LEU A C 1
ATOM 784 O O . LEU A 1 105 ? 3.365 6.613 -0.826 1.00 95.38 105 LEU A O 1
ATOM 788 N N . ASP A 1 106 ? 4.003 5.607 -2.721 1.00 95.19 106 ASP A N 1
ATOM 789 C CA . ASP A 1 106 ? 2.693 5.709 -3.353 1.00 95.19 106 ASP A CA 1
ATOM 790 C C . ASP A 1 106 ? 1.800 4.520 -2.942 1.00 95.19 106 ASP A C 1
ATOM 792 O O . ASP A 1 106 ? 2.052 3.389 -3.371 1.00 95.19 106 ASP A O 1
ATOM 796 N N . PRO A 1 107 ? 0.722 4.745 -2.164 1.00 95.62 107 PRO A N 1
ATOM 797 C CA . PRO A 1 107 ? -0.196 3.691 -1.721 1.00 95.62 107 PRO A CA 1
ATOM 798 C C . PRO A 1 107 ? -0.876 2.920 -2.858 1.00 95.62 107 PRO A C 1
ATOM 800 O O . PRO A 1 107 ? -1.404 1.829 -2.640 1.00 95.62 107 PRO A O 1
ATOM 803 N N . THR A 1 108 ? -0.943 3.497 -4.062 1.00 94.25 108 THR A N 1
ATOM 804 C CA . THR A 1 108 ? -1.631 2.907 -5.221 1.00 94.25 108 THR A CA 1
ATOM 805 C C . THR A 1 108 ? -0.800 1.863 -5.956 1.00 94.25 108 THR A C 1
ATOM 807 O O . THR A 1 108 ? -1.345 1.122 -6.770 1.00 94.25 108 THR A O 1
ATOM 810 N N . LEU A 1 109 ? 0.495 1.767 -5.644 1.00 95.56 109 LEU A N 1
ATOM 811 C CA . LEU A 1 109 ? 1.440 0.868 -6.312 1.00 95.56 109 LEU A CA 1
ATOM 812 C C . LEU A 1 109 ? 1.681 -0.433 -5.534 1.00 95.56 109 LEU A C 1
ATOM 814 O O . LEU A 1 109 ? 2.507 -1.249 -5.945 1.00 95.56 109 LEU A O 1
ATOM 818 N N . TRP A 1 110 ? 0.944 -0.632 -4.440 1.00 96.81 110 TRP A N 1
ATOM 819 C CA . TRP A 1 110 ? 1.067 -1.779 -3.550 1.00 96.81 110 TRP A CA 1
ATOM 820 C C . TRP A 1 110 ? -0.239 -2.552 -3.425 1.00 96.81 110 TRP A C 1
ATOM 822 O O . TRP A 1 110 ? -1.318 -1.979 -3.260 1.00 96.81 110 TRP A O 1
ATOM 832 N N . LEU A 1 111 ? -0.107 -3.873 -3.449 1.00 95.62 111 LEU A N 1
ATOM 833 C CA . LEU A 1 111 ? -1.163 -4.830 -3.160 1.00 95.62 111 LEU A CA 1
ATOM 834 C C . LEU A 1 111 ? -0.893 -5.485 -1.807 1.00 95.62 111 LEU A C 1
ATOM 836 O O . LEU A 1 111 ? 0.256 -5.783 -1.490 1.00 95.62 111 LEU A O 1
ATOM 840 N N . SER A 1 112 ? -1.939 -5.703 -1.013 1.00 94.44 112 SER A N 1
ATOM 841 C CA . SER A 1 112 ? -1.820 -6.239 0.348 1.00 94.44 112 SER A CA 1
ATOM 842 C C . SER A 1 112 ? -2.638 -7.508 0.512 1.00 94.44 112 SER A C 1
ATOM 844 O O . SER A 1 112 ? -3.801 -7.538 0.103 1.00 94.44 112 SER A O 1
ATOM 846 N N . ALA A 1 113 ? -2.068 -8.523 1.157 1.00 92.56 113 ALA A N 1
ATOM 847 C CA . ALA A 1 113 ? -2.809 -9.718 1.541 1.00 92.56 113 ALA A CA 1
ATOM 848 C C . ALA A 1 113 ? -2.250 -10.392 2.803 1.00 92.56 113 ALA A C 1
ATOM 850 O O . ALA A 1 113 ? -1.126 -10.121 3.226 1.00 92.56 113 ALA A O 1
ATOM 851 N N . SER A 1 114 ? -3.055 -11.274 3.398 1.00 88.25 114 SER A N 1
ATOM 852 C CA . SER A 1 114 ? -2.700 -12.088 4.570 1.00 88.25 114 SER A CA 1
ATOM 853 C C . SER A 1 114 ? -1.802 -13.278 4.242 1.00 88.25 114 SER A C 1
ATOM 855 O O . SER A 1 114 ? -1.116 -13.789 5.121 1.00 88.25 114 SER A O 1
ATOM 857 N N . SER A 1 115 ? -1.803 -13.736 2.990 1.00 89.06 115 SER A N 1
ATOM 858 C CA . SER A 1 115 ? -1.007 -14.874 2.534 1.00 89.06 115 SER A CA 1
ATOM 859 C C . SER A 1 115 ? -0.523 -14.675 1.097 1.00 89.06 115 SER A C 1
ATOM 861 O O . SER A 1 115 ? -1.015 -13.806 0.375 1.00 89.06 115 SER A O 1
ATOM 863 N N . LEU A 1 116 ? 0.443 -15.494 0.671 1.00 89.19 116 LEU A N 1
ATOM 864 C CA . LEU A 1 116 ? 0.883 -15.538 -0.727 1.00 89.19 116 LEU A CA 1
ATOM 865 C C . LEU A 1 116 ? -0.245 -15.993 -1.667 1.00 89.19 116 LEU A C 1
ATOM 867 O O . LEU A 1 116 ? -0.394 -15.427 -2.744 1.00 89.19 116 LEU A O 1
ATOM 871 N N . ASP A 1 117 ? -1.072 -16.950 -1.240 1.00 89.44 117 ASP A N 1
ATOM 872 C CA . ASP A 1 117 ? -2.204 -17.437 -2.039 1.00 89.44 117 ASP A CA 1
ATOM 873 C C . ASP A 1 117 ? -3.243 -16.321 -2.262 1.00 89.44 117 ASP A C 1
ATOM 875 O O . ASP A 1 117 ? -3.725 -16.127 -3.380 1.00 89.44 117 ASP A O 1
ATOM 879 N N . ASP A 1 118 ? -3.523 -15.521 -1.226 1.00 88.81 118 ASP A N 1
ATOM 880 C CA . ASP A 1 118 ? -4.428 -14.366 -1.315 1.00 88.81 118 ASP A CA 1
ATOM 881 C C . ASP A 1 118 ? -3.853 -13.233 -2.191 1.00 88.81 118 ASP A C 1
ATOM 883 O O . ASP A 1 118 ? -4.609 -12.445 -2.765 1.00 88.81 118 ASP A O 1
ATOM 887 N N . LEU A 1 119 ? -2.523 -13.119 -2.322 1.00 87.94 119 LEU A N 1
ATOM 888 C CA . LEU A 1 119 ? -1.911 -12.178 -3.270 1.00 87.94 119 LEU A CA 1
ATOM 889 C C . LEU A 1 119 ? -2.158 -12.590 -4.725 1.00 87.94 119 LEU A C 1
ATOM 891 O O . LEU A 1 119 ? -2.347 -11.714 -5.569 1.00 87.94 119 LEU A O 1
ATOM 895 N N . GLU A 1 120 ? -2.162 -13.889 -5.025 1.00 85.44 120 GLU A N 1
ATOM 896 C CA . GLU A 1 120 ? -2.375 -14.397 -6.385 1.00 85.44 120 GLU A CA 1
ATOM 897 C C . GLU A 1 120 ? -3.857 -14.456 -6.767 1.00 85.44 120 GLU A C 1
ATOM 899 O O . GLU A 1 120 ? -4.228 -14.106 -7.889 1.00 85.44 120 GLU A O 1
ATOM 904 N N . GLN A 1 121 ? -4.708 -14.918 -5.848 1.00 85.56 121 GLN A N 1
ATOM 905 C CA . GLN A 1 121 ? -6.108 -15.254 -6.133 1.00 85.56 121 GLN A CA 1
ATOM 906 C C . GLN A 1 121 ? -7.101 -14.231 -5.571 1.00 85.56 121 GLN A C 1
ATOM 908 O O . GLN A 1 121 ? -8.268 -14.211 -5.974 1.00 85.56 121 GLN A O 1
ATOM 913 N N . GLY A 1 122 ? -6.650 -13.370 -4.659 1.00 81.00 122 GLY A N 1
ATOM 914 C CA . GLY A 1 122 ? -7.534 -12.595 -3.799 1.00 81.00 122 GLY A CA 1
ATOM 915 C C . GLY A 1 122 ? -8.195 -13.462 -2.711 1.00 81.00 122 GLY A C 1
ATOM 916 O O . GLY A 1 122 ? -8.124 -14.689 -2.759 1.00 81.00 122 GLY A O 1
ATOM 917 N N . PRO A 1 123 ? -8.887 -12.835 -1.743 1.00 82.38 123 PRO A N 1
ATOM 918 C CA . PRO A 1 123 ? -9.193 -11.408 -1.674 1.00 82.38 123 PRO A CA 1
ATOM 919 C C . PRO A 1 123 ? -8.022 -10.562 -1.152 1.00 82.38 123 PRO A C 1
ATOM 921 O O . PRO A 1 123 ? -7.335 -10.923 -0.203 1.00 82.38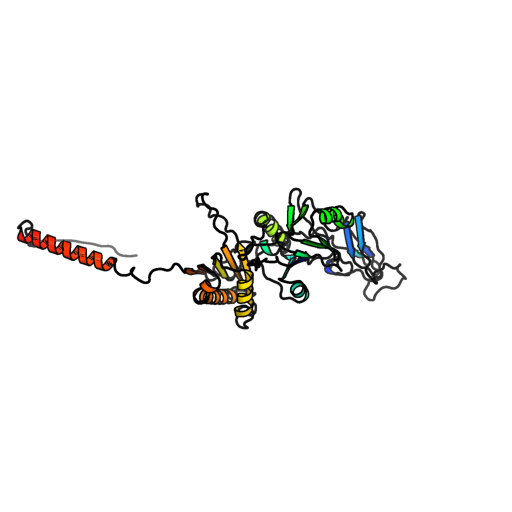 123 PRO A O 1
ATOM 924 N N . HIS A 1 124 ? -7.838 -9.380 -1.742 1.00 89.19 124 HIS A N 1
ATOM 925 C CA . HIS A 1 124 ? -6.872 -8.398 -1.247 1.00 89.19 124 HIS A CA 1
ATOM 926 C C . HIS A 1 124 ? -7.453 -7.599 -0.080 1.00 89.19 124 HIS A C 1
ATOM 928 O O . HIS A 1 124 ? -8.653 -7.309 -0.038 1.00 89.19 124 HIS A O 1
ATOM 934 N N . LEU A 1 125 ? -6.588 -7.217 0.856 1.00 88.88 125 LEU A N 1
ATOM 935 C CA . LEU A 1 125 ? -6.984 -6.490 2.055 1.00 88.88 125 LEU A CA 1
ATOM 936 C C . LEU A 1 125 ? -7.095 -4.989 1.781 1.00 88.88 125 LEU A C 1
ATOM 938 O O . LEU A 1 125 ? -6.254 -4.389 1.109 1.00 88.88 125 LEU A O 1
ATOM 942 N N . PHE A 1 126 ? -8.134 -4.381 2.349 1.00 92.38 126 PHE A N 1
ATOM 943 C CA . PHE A 1 126 ? -8.259 -2.933 2.437 1.00 92.38 126 PHE A CA 1
ATOM 944 C C . PHE A 1 126 ? -7.462 -2.421 3.645 1.00 92.38 126 PHE A C 1
ATOM 946 O O . PHE A 1 126 ? -7.450 -3.038 4.711 1.00 92.38 126 PHE A O 1
ATOM 953 N N . SER A 1 127 ? -6.791 -1.285 3.479 1.00 94.75 127 SER A N 1
ATOM 954 C CA . SER A 1 127 ? -5.984 -0.635 4.516 1.00 94.75 127 SER A CA 1
ATOM 955 C C . SER A 1 127 ? -6.047 0.879 4.336 1.00 94.75 127 SER A C 1
ATOM 957 O O . SER A 1 127 ? -6.289 1.362 3.226 1.00 94.75 127 SER A O 1
ATOM 959 N N . VAL A 1 128 ? -5.814 1.624 5.416 1.00 96.12 128 VAL A N 1
ATOM 960 C CA . VAL A 1 128 ? -5.640 3.083 5.345 1.00 96.12 128 VAL A CA 1
ATOM 961 C C . VAL A 1 128 ? -4.366 3.439 4.576 1.00 96.12 128 VAL A C 1
ATOM 963 O O . VAL A 1 128 ? -3.455 2.620 4.471 1.00 96.12 128 VAL A O 1
ATOM 966 N N . ASP A 1 129 ? -4.280 4.654 4.037 1.00 96.19 129 ASP A N 1
ATOM 967 C CA . ASP A 1 129 ? -3.198 5.046 3.118 1.00 96.19 129 ASP A CA 1
ATOM 968 C C . ASP A 1 129 ? -1.769 4.824 3.666 1.00 96.19 129 ASP A C 1
ATOM 970 O O . ASP A 1 129 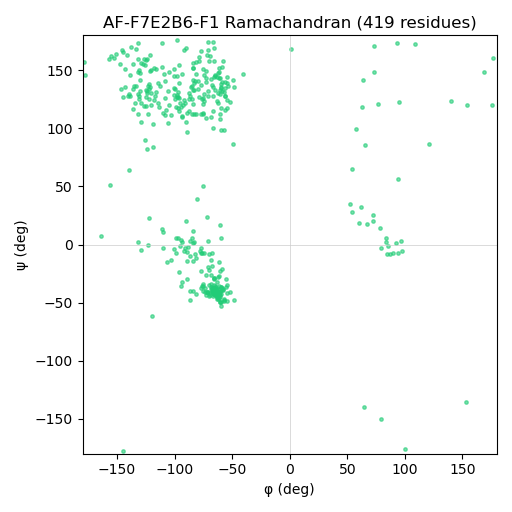? -0.919 4.304 2.941 1.00 96.19 129 ASP A O 1
ATOM 974 N N . GLU A 1 130 ? -1.505 5.137 4.941 1.00 95.81 130 GLU A N 1
ATOM 975 C CA . GLU A 1 130 ? -0.215 4.890 5.620 1.00 95.81 130 GLU A CA 1
ATOM 976 C C . GLU A 1 130 ? 0.151 3.400 5.720 1.00 95.81 130 GLU A C 1
ATOM 978 O O . GLU A 1 130 ? 1.332 3.050 5.769 1.00 95.81 130 GLU A O 1
ATOM 983 N N . GLU A 1 131 ? -0.857 2.531 5.760 1.00 96.75 131 GLU A N 1
ATOM 984 C CA . GLU A 1 131 ? -0.714 1.083 5.909 1.00 96.75 131 GLU A CA 1
ATOM 985 C C . GLU A 1 131 ? -0.843 0.345 4.579 1.00 96.75 131 GLU A C 1
ATOM 987 O O . GLU A 1 131 ? -0.695 -0.870 4.547 1.00 96.75 131 GLU A O 1
ATOM 992 N N . ARG A 1 132 ? -1.143 1.031 3.471 1.00 96.12 132 ARG A N 1
ATOM 993 C CA . ARG A 1 132 ? -1.172 0.421 2.133 1.00 96.12 132 ARG A CA 1
ATOM 994 C C . ARG A 1 132 ? 0.235 0.175 1.611 1.00 96.12 132 ARG A C 1
ATOM 996 O O . ARG A 1 132 ? 0.483 -0.890 1.046 1.00 96.12 132 ARG A O 1
ATOM 1003 N N . ILE A 1 133 ? 1.149 1.113 1.853 1.00 97.12 133 ILE A N 1
ATOM 1004 C CA . ILE A 1 133 ? 2.581 0.896 1.629 1.00 97.12 133 ILE A CA 1
ATOM 1005 C C . ILE A 1 133 ? 3.138 -0.107 2.664 1.00 97.12 133 ILE A C 1
ATOM 1007 O O . ILE A 1 133 ? 2.494 -0.325 3.693 1.00 97.12 133 ILE A O 1
ATOM 1011 N N . PRO A 1 134 ? 4.312 -0.723 2.433 1.00 97.44 134 PRO A N 1
ATOM 1012 C CA . PRO A 1 134 ? 4.883 -1.671 3.384 1.00 97.44 134 PRO A CA 1
ATOM 1013 C C . PRO A 1 134 ? 5.133 -1.081 4.775 1.00 97.44 134 PRO A C 1
ATOM 1015 O O . PRO A 1 134 ? 5.719 -0.003 4.902 1.00 97.44 134 PRO A O 1
ATOM 1018 N N . CYS A 1 135 ? 4.697 -1.807 5.803 1.00 96.44 135 CYS A N 1
ATOM 1019 C CA . CYS A 1 135 ? 4.986 -1.540 7.207 1.00 96.44 135 CYS A CA 1
ATOM 1020 C C . CYS A 1 135 ? 6.263 -2.267 7.661 1.00 96.44 135 CYS A C 1
ATOM 1022 O O . CYS A 1 135 ? 6.769 -3.168 6.989 1.00 96.44 135 CYS A O 1
ATOM 1024 N N . ARG A 1 136 ? 6.754 -1.925 8.858 1.00 95.25 136 ARG A N 1
ATOM 1025 C CA . ARG A 1 136 ? 8.002 -2.475 9.414 1.00 95.25 136 ARG A CA 1
ATOM 1026 C C . ARG A 1 136 ? 8.050 -4.002 9.484 1.00 95.25 136 ARG A C 1
ATOM 1028 O O . ARG A 1 136 ? 9.104 -4.589 9.276 1.00 95.25 136 ARG A O 1
ATOM 1035 N N . HIS A 1 137 ? 6.926 -4.643 9.785 1.00 95.25 137 HIS A N 1
ATOM 1036 C CA . HIS A 1 137 ? 6.863 -6.094 9.979 1.00 95.25 137 HIS A CA 1
ATOM 1037 C C . HIS A 1 137 ? 6.390 -6.859 8.734 1.00 95.25 137 HIS A C 1
ATOM 1039 O O . HIS A 1 137 ? 6.225 -8.074 8.812 1.00 95.25 137 HIS A O 1
ATOM 1045 N N . ASP A 1 138 ? 6.200 -6.181 7.598 1.00 96.31 138 ASP A N 1
ATOM 1046 C CA . ASP A 1 138 ? 5.654 -6.784 6.381 1.00 96.31 138 ASP A CA 1
ATOM 1047 C C . ASP A 1 138 ? 6.715 -7.492 5.530 1.00 96.31 138 ASP A C 1
ATOM 1049 O O . ASP A 1 138 ? 7.894 -7.120 5.498 1.00 96.31 138 ASP A O 1
ATOM 1053 N N . ASP A 1 139 ? 6.263 -8.496 4.784 1.00 96.62 139 ASP A N 1
ATOM 1054 C CA . ASP A 1 139 ? 7.042 -9.210 3.781 1.00 96.62 139 ASP A CA 1
ATOM 1055 C C . ASP A 1 139 ? 6.810 -8.564 2.400 1.00 96.62 139 ASP A C 1
ATOM 1057 O O . ASP A 1 139 ? 5.732 -8.666 1.808 1.00 96.62 139 ASP A O 1
ATOM 1061 N N . VAL A 1 140 ? 7.832 -7.888 1.867 1.00 97.94 140 VAL A N 1
ATOM 1062 C CA . VAL A 1 140 ? 7.760 -7.198 0.570 1.00 97.94 140 VAL A CA 1
ATOM 1063 C C . VAL A 1 140 ? 8.069 -8.158 -0.571 1.00 97.94 140 VAL A C 1
ATOM 1065 O O . VAL A 1 140 ? 9.045 -8.905 -0.521 1.00 97.94 140 VAL A O 1
ATOM 1068 N N . ILE A 1 141 ? 7.274 -8.109 -1.638 1.00 97.31 141 ILE A N 1
ATOM 1069 C CA . ILE A 1 141 ? 7.410 -8.986 -2.799 1.00 97.31 141 ILE A CA 1
ATOM 1070 C C . ILE A 1 141 ? 7.492 -8.161 -4.075 1.00 97.31 141 ILE A C 1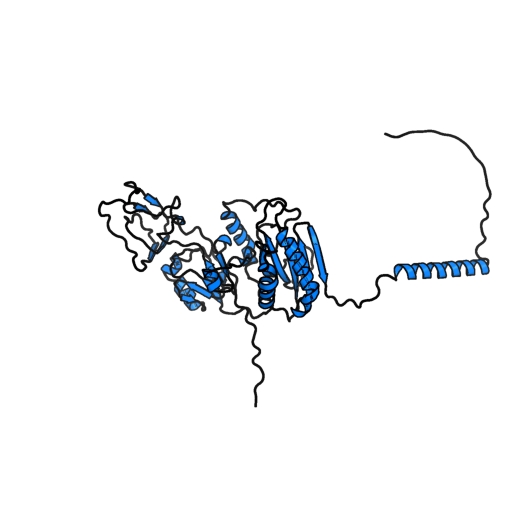
ATOM 1072 O O . ILE A 1 141 ? 6.545 -7.478 -4.471 1.00 97.31 141 ILE A O 1
ATOM 1076 N N . PHE A 1 142 ? 8.614 -8.306 -4.768 1.00 95.88 142 PHE A N 1
ATOM 1077 C CA . PHE A 1 142 ? 8.735 -7.967 -6.175 1.00 95.88 142 PHE A CA 1
ATOM 1078 C C . PHE A 1 142 ? 8.558 -9.254 -6.995 1.00 95.88 142 PHE A C 1
ATOM 1080 O O . PHE A 1 142 ? 9.355 -10.186 -6.829 1.00 95.88 142 PHE A O 1
ATOM 1087 N N . PRO A 1 143 ? 7.527 -9.352 -7.857 1.00 93.12 143 PRO A N 1
ATOM 1088 C CA . PRO A 1 143 ? 7.225 -10.592 -8.571 1.00 93.12 143 PRO A CA 1
ATOM 1089 C C . PRO A 1 143 ? 8.416 -11.110 -9.392 1.00 93.12 143 PRO A C 1
ATOM 1091 O O . PRO A 1 143 ? 8.980 -10.382 -10.214 1.00 93.12 143 PRO A O 1
ATOM 1094 N N . ALA A 1 144 ? 8.785 -12.381 -9.194 1.00 87.88 144 ALA A N 1
ATOM 1095 C CA . ALA A 1 144 ? 10.027 -12.964 -9.718 1.00 87.88 144 ALA A CA 1
ATOM 1096 C C . ALA A 1 144 ? 10.143 -12.915 -11.254 1.00 87.88 144 ALA A C 1
ATOM 1098 O O . ALA A 1 144 ? 11.219 -12.657 -11.798 1.00 87.88 144 ALA A O 1
ATOM 1099 N N . GLU A 1 145 ? 9.020 -13.095 -11.951 1.00 84.25 145 GLU A N 1
ATOM 1100 C CA . GLU A 1 145 ? 8.942 -13.114 -13.418 1.00 84.25 145 GLU A CA 1
ATOM 1101 C C . GLU A 1 145 ? 8.694 -11.732 -14.036 1.00 84.25 145 GLU A C 1
ATOM 1103 O O . GLU A 1 145 ? 8.255 -11.607 -15.179 1.00 84.25 145 GLU A O 1
ATOM 1108 N N . THR A 1 146 ? 8.993 -10.667 -13.295 1.00 87.06 146 THR A N 1
ATOM 1109 C CA . THR A 1 146 ? 8.891 -9.288 -13.778 1.00 87.06 146 THR A CA 1
ATOM 1110 C C . THR A 1 146 ? 10.220 -8.558 -13.618 1.00 87.06 146 THR A C 1
ATOM 1112 O O . THR A 1 146 ? 11.100 -8.984 -12.870 1.00 87.06 146 THR A O 1
ATOM 1115 N N . SER A 1 147 ? 10.414 -7.489 -14.382 1.00 89.31 147 SER A N 1
ATOM 1116 C CA . SER A 1 147 ? 11.384 -6.446 -14.054 1.00 89.31 147 SER A CA 1
ATOM 1117 C C . SER A 1 147 ? 10.640 -5.270 -13.432 1.00 89.31 147 SER A C 1
ATOM 1119 O O . SER A 1 147 ? 9.473 -5.033 -13.747 1.00 89.31 147 SER A O 1
ATOM 1121 N N . PHE A 1 148 ? 11.303 -4.517 -12.565 1.00 91.81 148 PHE A N 1
ATOM 1122 C CA . PHE A 1 148 ? 10.710 -3.353 -11.922 1.00 91.81 148 PHE A CA 1
ATOM 1123 C C . PHE A 1 148 ? 11.755 -2.266 -11.706 1.00 91.81 148 PHE A C 1
ATOM 1125 O O . PHE A 1 148 ? 12.960 -2.489 -11.826 1.00 91.81 148 PHE A O 1
ATOM 1132 N N . ARG A 1 149 ? 11.262 -1.077 -11.366 1.00 91.25 149 ARG A N 1
ATOM 1133 C CA . ARG A 1 149 ? 12.073 0.014 -10.849 1.00 91.25 149 ARG A CA 1
ATOM 1134 C C . ARG A 1 149 ? 11.260 0.821 -9.843 1.00 91.25 149 ARG A C 1
ATOM 1136 O O . ARG A 1 149 ? 10.112 1.160 -10.134 1.00 91.25 149 ARG A O 1
ATOM 1143 N N . VAL A 1 150 ? 11.855 1.132 -8.696 1.00 93.38 150 VAL A N 1
ATOM 1144 C CA . VAL A 1 150 ? 11.201 1.813 -7.573 1.00 93.38 150 VAL A CA 1
ATOM 1145 C C . VAL A 1 150 ? 12.093 2.907 -6.988 1.00 93.38 150 VAL A C 1
ATOM 1147 O O . VAL A 1 150 ? 13.288 2.704 -6.771 1.00 93.38 150 VAL A O 1
ATOM 1150 N N . ASP A 1 151 ? 11.506 4.082 -6.749 1.00 93.44 151 ASP A N 1
ATOM 1151 C CA . ASP A 1 151 ? 12.146 5.182 -6.023 1.00 93.44 151 ASP A CA 1
ATOM 1152 C C . ASP A 1 151 ? 12.033 4.962 -4.507 1.00 93.44 151 ASP A C 1
ATOM 1154 O O . ASP A 1 151 ? 10.944 5.046 -3.927 1.00 93.44 151 ASP A O 1
ATOM 1158 N N . VAL A 1 152 ? 13.168 4.709 -3.853 1.00 93.56 152 VAL A N 1
ATOM 1159 C CA . VAL A 1 152 ? 13.286 4.608 -2.388 1.00 93.56 152 VAL A CA 1
ATOM 1160 C C . VAL A 1 152 ? 13.477 5.976 -1.717 1.00 93.56 152 VAL A C 1
ATOM 1162 O O . VAL A 1 152 ? 13.561 6.062 -0.490 1.00 93.56 152 VAL A O 1
ATOM 1165 N N . GLY A 1 153 ? 13.398 7.056 -2.502 1.00 87.75 153 GLY A N 1
ATOM 1166 C CA . GLY A 1 153 ? 13.253 8.471 -2.157 1.00 87.75 153 GLY A CA 1
ATOM 1167 C C . GLY A 1 153 ? 14.523 9.166 -1.725 1.00 87.75 153 GLY A C 1
ATOM 1168 O O . GLY A 1 153 ? 15.598 8.877 -2.224 1.00 87.75 153 GLY A O 1
ATOM 1169 N N . SER A 1 154 ? 14.404 10.174 -0.863 1.00 85.44 154 SER A N 1
ATOM 1170 C CA . SER A 1 154 ? 15.483 11.141 -0.629 1.00 85.44 154 SER A CA 1
ATOM 1171 C C . SER A 1 154 ? 16.563 10.656 0.342 1.00 85.44 154 SER A C 1
ATOM 1173 O O . SER A 1 154 ? 16.319 9.820 1.211 1.00 85.44 154 SER A O 1
ATOM 1175 N N . ALA A 1 155 ? 17.756 11.247 0.223 1.00 82.06 155 ALA A N 1
ATOM 1176 C CA . ALA A 1 155 ? 18.893 10.975 1.098 1.00 82.06 155 ALA A CA 1
ATOM 1177 C C . ALA A 1 155 ? 18.558 11.142 2.587 1.00 82.06 155 ALA A C 1
ATOM 1179 O O . ALA A 1 155 ? 17.905 12.107 2.981 1.00 82.06 155 ALA A O 1
ATOM 1180 N N . GLY A 1 156 ? 19.028 10.197 3.405 1.00 79.88 156 GLY A N 1
ATOM 1181 C CA . GLY A 1 156 ? 18.778 10.158 4.850 1.00 79.88 156 GLY A CA 1
ATOM 1182 C C . GLY A 1 156 ? 17.487 9.442 5.259 1.00 79.88 156 GLY A C 1
ATOM 1183 O O . GLY A 1 156 ? 17.300 9.186 6.446 1.00 79.88 156 GLY A O 1
ATOM 1184 N N . ARG A 1 157 ? 16.620 9.067 4.308 1.00 88.50 157 ARG A N 1
ATOM 1185 C CA . ARG A 1 157 ? 15.460 8.209 4.578 1.00 88.50 157 ARG A CA 1
ATOM 1186 C C . ARG A 1 157 ? 15.890 6.749 4.660 1.00 88.50 157 ARG A C 1
ATOM 1188 O O . ARG A 1 157 ? 16.595 6.286 3.773 1.00 88.50 157 ARG A O 1
ATOM 1195 N N . THR A 1 158 ? 15.419 6.035 5.678 1.00 92.31 158 THR A N 1
ATOM 1196 C CA . THR A 1 158 ? 15.576 4.580 5.796 1.00 92.31 158 THR A CA 1
ATOM 1197 C C . THR A 1 158 ? 14.198 3.936 5.802 1.00 92.31 158 THR A C 1
ATOM 1199 O O . THR A 1 158 ? 13.353 4.310 6.610 1.00 92.31 158 THR A O 1
ATOM 1202 N N . ILE A 1 159 ? 13.974 3.003 4.883 1.00 94.88 159 ILE A N 1
ATOM 1203 C CA . ILE A 1 159 ? 12.813 2.118 4.860 1.00 94.88 159 ILE A CA 1
ATOM 1204 C C . ILE A 1 159 ? 13.255 0.799 5.487 1.00 94.88 159 ILE A C 1
ATOM 1206 O O . ILE A 1 159 ? 14.268 0.231 5.084 1.00 94.88 159 ILE A O 1
ATOM 1210 N N . GLU A 1 160 ? 12.501 0.322 6.466 1.00 95.44 160 GLU A N 1
ATOM 1211 C CA . GLU A 1 160 ? 12.759 -0.935 7.161 1.00 95.44 160 GLU A CA 1
ATOM 1212 C C . GLU A 1 160 ? 11.515 -1.810 7.044 1.00 95.44 160 GLU A C 1
ATOM 1214 O O . GLU A 1 160 ? 10.407 -1.333 7.280 1.00 95.44 160 GLU A O 1
ATOM 1219 N N . VAL A 1 161 ? 11.704 -3.062 6.639 1.00 97.06 161 VAL A N 1
ATOM 1220 C CA . VAL A 1 161 ? 10.644 -4.070 6.485 1.00 97.06 161 VAL A CA 1
ATOM 1221 C C . VAL A 1 161 ? 11.129 -5.412 7.028 1.00 97.06 161 VAL A C 1
ATOM 1223 O O . VAL A 1 161 ? 12.320 -5.576 7.290 1.00 97.06 161 VAL A O 1
ATOM 1226 N N . ARG A 1 162 ? 10.254 -6.411 7.162 1.00 96.50 162 ARG A N 1
ATOM 1227 C CA . ARG A 1 162 ? 10.662 -7.716 7.703 1.00 96.50 162 ARG A CA 1
ATOM 1228 C C . ARG A 1 162 ? 11.547 -8.484 6.739 1.00 96.50 162 ARG A C 1
ATOM 1230 O O . ARG A 1 162 ? 12.544 -9.099 7.120 1.00 96.50 162 ARG A O 1
ATOM 1237 N N . SER A 1 163 ? 11.147 -8.484 5.476 1.00 97.31 163 SER A N 1
ATOM 1238 C CA . SER A 1 163 ? 11.885 -9.136 4.407 1.00 97.31 163 SER A CA 1
ATOM 1239 C C . SER A 1 163 ? 11.567 -8.502 3.060 1.00 97.31 163 SER A C 1
ATOM 1241 O O . SER A 1 163 ? 10.551 -7.823 2.898 1.00 97.31 163 SER A O 1
ATOM 1243 N N . VAL A 1 164 ? 12.429 -8.755 2.079 1.00 97.94 164 VAL A N 1
ATOM 1244 C CA . VAL A 1 164 ? 12.192 -8.363 0.688 1.00 97.94 164 VAL A CA 1
ATOM 1245 C C . VAL A 1 164 ? 12.469 -9.561 -0.206 1.00 97.94 164 VAL A C 1
ATOM 1247 O O . VAL A 1 164 ? 13.520 -10.179 -0.095 1.00 97.94 164 VAL A O 1
ATOM 1250 N N . SER A 1 165 ? 11.545 -9.898 -1.098 1.00 97.31 165 SER A N 1
ATOM 1251 C CA . SER A 1 165 ? 11.727 -10.937 -2.111 1.00 97.31 165 SER A CA 1
ATOM 1252 C C . SER A 1 165 ? 11.945 -10.295 -3.475 1.00 97.31 165 SER A C 1
ATOM 1254 O O . SER A 1 165 ? 11.084 -9.558 -3.950 1.00 97.31 165 SER A O 1
ATOM 1256 N N . ILE A 1 166 ? 13.094 -10.560 -4.096 1.00 94.69 166 ILE A N 1
ATOM 1257 C CA . ILE A 1 166 ? 13.511 -9.983 -5.381 1.00 94.69 166 ILE A CA 1
ATOM 1258 C C . ILE A 1 166 ? 13.982 -11.127 -6.272 1.00 94.69 166 ILE A C 1
ATOM 1260 O O . ILE A 1 166 ? 14.806 -11.933 -5.848 1.00 94.69 166 ILE A O 1
ATOM 1264 N N . LEU A 1 167 ? 13.457 -11.221 -7.499 1.00 87.12 167 LEU A N 1
ATOM 1265 C CA . LEU A 1 167 ? 13.832 -12.271 -8.462 1.00 87.12 167 LEU A CA 1
ATOM 1266 C C . LEU A 1 167 ? 13.717 -13.700 -7.881 1.00 87.12 167 LEU A C 1
ATOM 1268 O O . LEU A 1 167 ? 14.522 -14.576 -8.184 1.00 87.12 167 LEU A O 1
ATOM 1272 N N . GLY A 1 168 ? 12.728 -13.929 -7.009 1.00 88.44 168 GLY A N 1
ATOM 1273 C CA . GLY A 1 168 ? 12.502 -15.217 -6.341 1.00 88.44 168 GLY A CA 1
ATOM 1274 C C . GLY A 1 168 ? 13.422 -15.504 -5.145 1.00 88.44 168 GLY A C 1
ATOM 1275 O O . GLY A 1 168 ? 13.239 -16.519 -4.477 1.00 88.44 168 GLY A O 1
ATOM 1276 N N . GLN A 1 169 ? 14.374 -14.620 -4.831 1.00 94.19 169 GLN A N 1
ATOM 1277 C CA . GLN A 1 169 ? 15.223 -14.713 -3.645 1.00 94.19 169 GLN A CA 1
ATOM 1278 C C . GLN A 1 169 ? 14.654 -13.864 -2.506 1.00 94.19 169 GLN A C 1
ATOM 1280 O O . GLN A 1 169 ? 14.441 -12.665 -2.673 1.00 94.19 169 GLN A O 1
ATOM 1285 N N . LYS A 1 170 ? 14.449 -14.475 -1.333 1.00 96.75 170 LYS A N 1
ATOM 1286 C CA . LYS A 1 170 ? 14.001 -13.790 -0.112 1.00 96.75 170 LYS A CA 1
ATOM 1287 C C . LYS A 1 170 ? 15.199 -13.325 0.720 1.00 96.75 170 LYS A C 1
ATOM 1289 O O . LYS A 1 170 ? 16.005 -14.142 1.158 1.00 96.75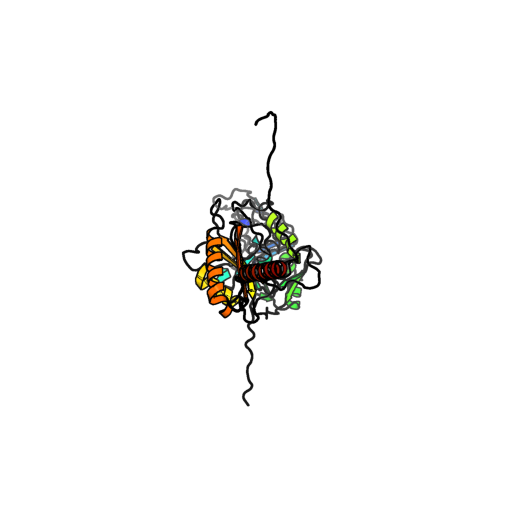 170 LYS A O 1
ATOM 1294 N N . PHE A 1 171 ? 15.277 -12.025 0.972 1.00 97.94 171 PHE A N 1
ATOM 1295 C CA . PHE A 1 171 ? 16.278 -11.376 1.811 1.00 97.94 171 PHE A CA 1
ATOM 1296 C C . PHE A 1 171 ? 15.700 -11.110 3.201 1.00 97.94 171 PHE A C 1
ATOM 1298 O O . PHE A 1 171 ? 14.728 -10.370 3.347 1.00 97.94 171 PHE A O 1
ATOM 1305 N N . THR A 1 172 ? 16.309 -11.709 4.222 1.00 96.44 172 THR A N 1
ATOM 1306 C CA . THR A 1 172 ? 15.948 -11.528 5.643 1.00 96.44 172 THR A CA 1
ATOM 1307 C C . THR A 1 172 ? 17.123 -11.043 6.490 1.00 96.44 172 THR A C 1
ATOM 1309 O O . THR A 1 172 ? 16.992 -10.899 7.701 1.00 96.44 172 THR A O 1
ATOM 1312 N N . ARG A 1 173 ? 18.291 -10.854 5.870 1.00 97.00 173 ARG A N 1
ATOM 1313 C CA . ARG A 1 173 ? 19.518 -10.375 6.503 1.00 97.00 173 ARG A CA 1
ATOM 1314 C C . ARG A 1 173 ? 19.977 -9.115 5.791 1.00 97.00 173 ARG A C 1
ATOM 1316 O O . ARG A 1 173 ? 19.973 -9.066 4.559 1.00 97.00 173 ARG A O 1
ATOM 1323 N N . GLU A 1 174 ? 20.342 -8.103 6.565 1.00 96.06 174 GLU A N 1
ATOM 1324 C CA . GLU A 1 174 ? 20.716 -6.799 6.024 1.00 96.06 174 GLU A CA 1
ATOM 1325 C C . GLU A 1 174 ? 21.972 -6.888 5.158 1.00 96.06 174 GLU A C 1
ATOM 1327 O O . GLU A 1 174 ? 22.024 -6.262 4.103 1.00 96.06 174 GLU A O 1
ATOM 1332 N N . GLU A 1 175 ? 22.951 -7.702 5.557 1.00 96.75 175 GLU A N 1
ATOM 1333 C CA . GLU A 1 175 ? 24.188 -7.905 4.808 1.00 96.75 175 GLU A CA 1
ATOM 1334 C C . GLU A 1 175 ? 23.917 -8.392 3.376 1.00 96.75 175 GLU A C 1
ATOM 1336 O O . GLU A 1 175 ? 24.394 -7.769 2.427 1.00 96.75 175 GLU A O 1
ATOM 1341 N N . ASP A 1 176 ? 23.069 -9.411 3.212 1.00 97.25 176 ASP A N 1
ATOM 1342 C CA . ASP A 1 176 ? 22.741 -9.993 1.906 1.00 97.25 176 ASP A CA 1
ATOM 1343 C C . ASP A 1 176 ? 21.984 -8.990 1.025 1.00 97.25 176 ASP A C 1
ATOM 1345 O O . ASP A 1 176 ? 22.255 -8.865 -0.171 1.00 97.25 176 ASP A O 1
ATOM 1349 N N . LEU A 1 177 ? 21.028 -8.258 1.613 1.00 97.62 177 LEU A N 1
ATOM 1350 C CA . LEU A 1 177 ? 20.275 -7.241 0.881 1.00 97.62 177 LEU A CA 1
ATOM 1351 C C . LEU A 1 177 ? 21.190 -6.088 0.459 1.00 97.62 177 LEU A C 1
ATOM 1353 O O . LEU A 1 177 ? 21.103 -5.615 -0.670 1.00 97.62 177 LEU A O 1
ATOM 1357 N N . SER A 1 178 ? 22.078 -5.640 1.347 1.00 96.06 178 SER A N 1
ATOM 1358 C CA . SER A 1 178 ? 23.014 -4.553 1.057 1.00 96.06 178 SER A CA 1
ATOM 1359 C C . SER A 1 178 ? 23.994 -4.924 -0.059 1.00 96.06 178 SER A C 1
ATOM 1361 O O . SER A 1 178 ? 24.272 -4.095 -0.928 1.00 96.06 178 SER A O 1
ATOM 1363 N N . GLU A 1 179 ? 24.454 -6.179 -0.091 1.00 97.00 179 GLU A N 1
ATOM 1364 C CA . GLU A 1 179 ? 25.283 -6.705 -1.174 1.00 97.00 179 GLU A CA 1
ATOM 1365 C C . GLU A 1 179 ? 24.516 -6.667 -2.499 1.00 97.00 179 GLU A C 1
ATOM 1367 O O . GLU A 1 179 ? 25.024 -6.136 -3.489 1.00 97.00 179 GLU A O 1
ATOM 1372 N N . TYR A 1 180 ? 23.261 -7.132 -2.501 1.00 96.00 180 TYR A N 1
ATOM 1373 C CA . TYR A 1 180 ? 22.396 -7.087 -3.677 1.00 96.00 180 TYR A CA 1
ATOM 1374 C C . TYR A 1 180 ? 22.149 -5.657 -4.181 1.00 96.00 180 TYR A C 1
ATOM 1376 O O . TYR A 1 180 ? 22.348 -5.377 -5.366 1.00 96.00 180 TYR A O 1
ATOM 1384 N N . LEU A 1 181 ? 21.766 -4.731 -3.297 1.00 95.44 181 LEU A N 1
ATOM 1385 C CA . LEU A 1 181 ? 21.536 -3.318 -3.630 1.00 95.44 181 LEU A CA 1
ATOM 1386 C C . LEU A 1 181 ? 22.810 -2.632 -4.155 1.00 95.44 181 LEU A C 1
ATOM 1388 O O . LEU A 1 181 ? 22.735 -1.701 -4.956 1.00 95.44 181 LEU A O 1
ATOM 1392 N N . GLY A 1 182 ? 23.986 -3.122 -3.750 1.00 94.50 182 GLY A N 1
ATOM 1393 C CA . GLY A 1 182 ? 25.293 -2.696 -4.248 1.00 94.50 182 GLY A CA 1
ATOM 1394 C C . GLY A 1 182 ? 25.673 -3.247 -5.629 1.00 94.50 182 GLY A C 1
ATOM 1395 O O . GLY A 1 182 ? 26.682 -2.816 -6.195 1.00 94.50 182 GLY A O 1
ATOM 1396 N N . THR A 1 183 ? 24.902 -4.166 -6.213 1.00 93.31 183 THR A N 1
ATOM 1397 C CA . THR A 1 183 ? 25.132 -4.661 -7.583 1.00 93.31 183 THR A CA 1
ATOM 1398 C C . THR A 1 183 ? 24.649 -3.665 -8.641 1.00 93.31 183 THR A C 1
ATOM 1400 O O . THR A 1 183 ? 23.927 -2.712 -8.348 1.00 93.31 183 THR A O 1
ATOM 1403 N N . SER A 1 184 ? 25.039 -3.867 -9.904 1.00 89.75 184 SER A N 1
ATOM 1404 C CA . SER A 1 184 ? 24.507 -3.057 -11.011 1.00 89.75 184 SER A CA 1
ATOM 1405 C C . SER A 1 184 ? 22.995 -3.230 -11.176 1.00 89.75 184 SER A C 1
ATOM 1407 O O . SER A 1 184 ? 22.296 -2.231 -11.300 1.00 89.75 184 SER A O 1
ATOM 1409 N N . SER A 1 185 ? 22.484 -4.464 -11.102 1.00 88.38 185 SER A N 1
ATOM 1410 C CA . SER A 1 185 ? 21.044 -4.746 -11.192 1.00 88.38 185 SER A CA 1
ATOM 1411 C C . SER A 1 185 ? 20.279 -4.131 -10.013 1.00 88.38 185 SER A C 1
ATOM 1413 O O . SER A 1 185 ? 19.255 -3.486 -10.218 1.00 88.38 185 SER A O 1
ATOM 1415 N N . GLY A 1 186 ? 20.819 -4.231 -8.791 1.00 92.19 186 GLY A N 1
ATOM 1416 C CA . GLY A 1 186 ? 20.243 -3.604 -7.597 1.00 92.19 186 GLY A CA 1
ATOM 1417 C C . GLY A 1 186 ? 20.088 -2.087 -7.740 1.00 92.19 186 GLY A C 1
ATOM 1418 O O . GLY A 1 186 ? 19.000 -1.565 -7.514 1.00 92.19 186 GLY A O 1
ATOM 1419 N N . ARG A 1 187 ? 21.128 -1.386 -8.214 1.00 90.81 187 ARG A N 1
ATOM 1420 C CA . ARG A 1 187 ? 21.077 0.066 -8.484 1.00 90.81 187 ARG A CA 1
ATOM 1421 C C . ARG A 1 187 ? 20.124 0.461 -9.617 1.00 90.81 187 ARG A C 1
ATOM 1423 O O . ARG A 1 187 ? 19.599 1.570 -9.611 1.00 90.81 187 ARG A O 1
ATOM 1430 N N . LEU A 1 188 ? 19.911 -0.414 -10.602 1.00 88.56 188 LEU A N 1
ATOM 1431 C CA . LEU A 1 188 ? 18.947 -0.171 -11.681 1.00 88.56 188 LEU A CA 1
ATOM 1432 C C . LEU A 1 188 ? 17.497 -0.348 -11.213 1.00 88.56 188 LEU A C 1
ATOM 1434 O O . LEU A 1 188 ? 16.605 0.354 -11.696 1.00 88.56 188 LEU A O 1
ATOM 1438 N N . GLN A 1 189 ? 17.250 -1.277 -10.292 1.00 91.19 189 GLN A N 1
ATOM 1439 C CA . GLN A 1 189 ? 15.915 -1.562 -9.764 1.00 91.19 189 GLN A CA 1
ATOM 1440 C C . GLN A 1 189 ? 15.523 -0.612 -8.627 1.00 91.19 189 GLN A C 1
ATOM 1442 O O . GLN A 1 189 ? 14.387 -0.142 -8.582 1.00 91.19 189 GLN A O 1
ATOM 1447 N N . PHE A 1 190 ? 16.457 -0.286 -7.737 1.00 92.56 190 PHE A N 1
ATOM 1448 C CA . PHE A 1 190 ? 16.245 0.597 -6.595 1.00 92.56 190 PHE A CA 1
ATOM 1449 C C . PHE A 1 190 ? 17.056 1.868 -6.791 1.00 92.56 190 PHE A C 1
ATOM 1451 O O . PHE A 1 190 ? 18.283 1.830 -6.860 1.00 92.56 190 PHE A O 1
ATOM 1458 N N . TRP A 1 191 ? 16.369 3.003 -6.865 1.00 88.31 191 TRP A N 1
ATOM 1459 C CA . TRP A 1 191 ? 17.012 4.296 -7.079 1.00 88.31 191 TRP A CA 1
ATOM 1460 C C . TRP A 1 191 ? 16.476 5.344 -6.104 1.00 88.31 191 TRP A C 1
ATOM 1462 O O . TRP A 1 191 ? 15.491 5.117 -5.407 1.00 88.31 191 TRP A O 1
ATOM 1472 N N . GLY A 1 192 ? 17.151 6.488 -6.047 1.00 88.31 192 GLY A N 1
ATOM 1473 C CA . GLY A 1 192 ? 16.931 7.508 -5.026 1.00 88.31 192 GLY A CA 1
ATOM 1474 C C . GLY A 1 192 ? 18.104 7.571 -4.045 1.00 88.31 192 GLY A C 1
ATOM 1475 O O . GLY A 1 192 ? 19.038 6.778 -4.107 1.00 88.31 192 GLY A O 1
ATOM 1476 N N . GLY A 1 193 ? 18.087 8.563 -3.160 1.00 87.44 193 GLY A N 1
ATOM 1477 C CA . GLY A 1 193 ? 19.064 8.708 -2.079 1.00 87.44 193 GLY A CA 1
ATOM 1478 C C . GLY A 1 193 ? 18.720 7.942 -0.794 1.00 87.44 193 GLY A C 1
ATOM 1479 O O . GLY A 1 193 ? 19.549 7.906 0.113 1.00 87.44 193 GLY A O 1
ATOM 1480 N N . GLY A 1 194 ? 17.510 7.389 -0.676 1.00 91.31 194 GLY A N 1
ATOM 1481 C CA . GLY A 1 194 ? 17.077 6.618 0.491 1.00 91.31 194 GLY A CA 1
ATOM 1482 C C . GLY A 1 194 ? 17.758 5.250 0.602 1.00 91.31 194 GLY A C 1
ATOM 1483 O O . GLY A 1 194 ? 18.385 4.772 -0.340 1.00 91.31 194 GLY A O 1
ATOM 1484 N N . SER A 1 195 ? 17.617 4.605 1.758 1.00 92.31 195 SER A N 1
ATOM 1485 C CA . SER A 1 195 ? 18.092 3.245 2.024 1.00 92.31 195 SER A CA 1
ATOM 1486 C C . SER A 1 195 ? 16.929 2.295 2.310 1.00 92.31 195 SER A C 1
ATOM 1488 O O . SER A 1 195 ? 15.886 2.700 2.826 1.00 92.31 195 SER A O 1
ATOM 1490 N N . LEU A 1 196 ? 17.126 1.020 1.977 1.00 96.00 196 LEU A N 1
ATOM 1491 C CA . LEU A 1 196 ? 16.207 -0.077 2.269 1.00 96.00 196 LEU A CA 1
ATOM 1492 C C . LEU A 1 196 ? 16.937 -1.111 3.130 1.00 96.00 196 LEU A C 1
ATOM 1494 O O . LEU A 1 196 ? 18.053 -1.514 2.798 1.00 96.00 196 LEU A O 1
ATOM 1498 N N . ARG A 1 197 ? 16.316 -1.519 4.237 1.00 96.31 197 ARG A N 1
ATOM 1499 C CA . ARG A 1 197 ? 16.851 -2.478 5.210 1.00 96.31 197 ARG A CA 1
ATOM 1500 C C . ARG A 1 197 ? 15.810 -3.535 5.542 1.00 96.31 197 ARG A C 1
ATOM 1502 O O . ARG A 1 197 ? 14.611 -3.315 5.365 1.00 96.31 197 ARG A O 1
ATOM 1509 N N . VAL A 1 198 ? 16.292 -4.661 6.058 1.00 97.44 198 VAL A N 1
ATOM 1510 C CA . VAL A 1 198 ? 15.449 -5.747 6.560 1.00 97.44 198 VAL A CA 1
ATOM 1511 C C . VAL A 1 198 ? 15.742 -6.030 8.026 1.00 97.44 198 VAL A C 1
ATOM 1513 O O . VAL A 1 198 ? 16.906 -6.109 8.412 1.00 97.44 198 VAL A O 1
ATOM 1516 N N . ASP A 1 199 ? 14.686 -6.206 8.816 1.00 94.56 199 ASP A N 1
ATOM 1517 C CA . ASP A 1 199 ? 14.734 -6.688 10.196 1.00 94.56 199 ASP A CA 1
ATOM 1518 C C . ASP A 1 199 ? 13.736 -7.848 10.351 1.00 94.56 199 ASP A C 1
ATOM 1520 O O . ASP A 1 199 ? 12.530 -7.616 10.418 1.00 94.56 199 ASP A O 1
ATOM 1524 N N . PRO A 1 200 ? 14.194 -9.111 10.433 1.00 93.25 200 PRO A N 1
ATOM 1525 C CA . PRO A 1 200 ? 13.306 -10.270 10.466 1.00 93.25 200 PRO A CA 1
ATOM 1526 C C . PRO A 1 200 ? 12.532 -10.414 11.788 1.00 93.25 200 PRO A C 1
ATOM 1528 O O . PRO A 1 200 ? 11.807 -11.400 11.955 1.00 93.25 200 PRO A O 1
ATOM 1531 N N . THR A 1 201 ? 12.689 -9.477 12.730 1.00 90.62 201 THR A N 1
ATOM 1532 C CA . THR A 1 201 ? 12.003 -9.488 14.021 1.00 90.62 201 THR A CA 1
ATOM 1533 C C . THR A 1 201 ? 10.478 -9.450 13.831 1.00 90.62 201 THR A C 1
ATOM 1535 O O . THR A 1 201 ? 9.932 -8.476 13.297 1.00 90.62 201 THR A O 1
ATOM 1538 N N . PRO A 1 202 ? 9.756 -10.497 14.270 1.00 85.75 202 PRO A N 1
ATOM 1539 C CA . PRO A 1 202 ? 8.309 -10.549 14.127 1.00 85.75 202 PRO A CA 1
ATOM 1540 C C . PRO A 1 202 ? 7.600 -9.573 15.073 1.00 85.75 202 PRO A C 1
ATOM 1542 O O . PRO A 1 202 ? 8.153 -9.161 16.095 1.00 85.75 202 PRO A O 1
ATOM 1545 N N . CYS A 1 203 ? 6.329 -9.281 14.786 1.00 90.50 203 CYS A N 1
ATOM 1546 C CA . CYS A 1 203 ? 5.459 -8.641 15.764 1.00 90.50 203 CYS A CA 1
ATOM 1547 C C . CYS A 1 203 ? 5.080 -9.661 16.851 1.00 90.50 203 CYS A C 1
ATOM 1549 O O . CYS A 1 203 ? 4.337 -10.612 16.608 1.00 90.50 203 CYS A O 1
ATOM 1551 N N . SER A 1 204 ? 5.620 -9.482 18.058 1.00 90.25 204 SER A N 1
ATOM 1552 C CA . SER A 1 204 ? 5.395 -10.389 19.193 1.00 90.25 204 SER A CA 1
ATOM 1553 C C . SER A 1 204 ? 4.236 -9.975 20.106 1.00 90.25 204 SER A C 1
ATOM 1555 O O . SER A 1 204 ? 4.042 -10.594 21.151 1.00 90.25 204 SER A O 1
ATOM 1557 N N . ASP A 1 205 ? 3.537 -8.890 19.774 1.00 92.06 205 ASP A N 1
ATOM 1558 C CA . ASP A 1 205 ? 2.391 -8.372 20.520 1.00 92.06 205 ASP A CA 1
ATOM 1559 C C . ASP A 1 205 ? 1.091 -8.899 19.884 1.00 92.06 205 ASP A C 1
ATOM 1561 O O . ASP A 1 205 ? 0.799 -8.521 18.748 1.00 92.06 205 ASP A O 1
ATOM 1565 N N . PRO A 1 206 ? 0.294 -9.734 20.581 1.00 92.75 206 PRO A N 1
ATOM 1566 C CA . PRO A 1 206 ? -0.970 -10.262 20.059 1.00 92.75 206 PRO A CA 1
ATOM 1567 C C . PRO A 1 206 ? -2.000 -9.181 19.712 1.00 92.75 206 PRO A C 1
ATOM 1569 O O . PRO A 1 206 ? -2.872 -9.401 18.877 1.00 92.75 206 PRO A O 1
ATOM 1572 N N . SER A 1 207 ? -1.897 -7.987 20.301 1.00 93.19 207 SER A N 1
ATOM 1573 C CA . SER A 1 207 ? -2.756 -6.855 19.933 1.00 93.19 207 SER A CA 1
ATOM 1574 C C . SER A 1 207 ? -2.340 -6.170 18.625 1.00 93.19 207 SER A C 1
ATOM 1576 O O . SER A 1 207 ? -3.012 -5.249 18.162 1.00 93.19 207 SER A O 1
ATOM 1578 N N . GLY A 1 208 ? -1.243 -6.621 18.014 1.00 93.25 208 GLY A N 1
ATOM 1579 C CA . GLY A 1 208 ? -0.648 -6.057 16.814 1.00 93.25 208 GLY A CA 1
ATOM 1580 C C . GLY A 1 208 ? 0.444 -5.031 17.105 1.00 93.25 208 GLY A C 1
ATOM 1581 O O . GLY A 1 208 ? 0.677 -4.602 18.240 1.00 93.25 208 GLY A O 1
ATOM 1582 N N . CYS A 1 209 ? 1.105 -4.608 16.030 1.00 93.75 209 CYS A N 1
ATOM 1583 C CA . CYS A 1 209 ? 2.170 -3.613 16.044 1.00 93.75 209 CYS A CA 1
ATOM 1584 C C . CYS A 1 209 ? 1.767 -2.394 15.213 1.00 93.75 209 CYS A C 1
ATOM 1586 O O . CYS A 1 209 ? 0.996 -2.500 14.261 1.00 93.75 209 CYS A O 1
ATOM 1588 N N . LEU A 1 210 ? 2.308 -1.229 15.574 1.00 94.06 210 LEU A N 1
ATOM 1589 C CA . LEU A 1 210 ? 2.167 -0.028 14.756 1.00 94.06 210 LEU A CA 1
ATOM 1590 C C . LEU A 1 210 ? 2.897 -0.227 13.423 1.00 94.06 210 LEU A C 1
ATOM 1592 O O . LEU A 1 210 ? 3.980 -0.809 13.388 1.00 94.06 210 LEU A O 1
ATOM 1596 N N . CYS A 1 211 ? 2.344 0.323 12.343 1.00 94.19 211 CYS A N 1
ATOM 1597 C CA . CYS A 1 211 ? 2.925 0.183 11.006 1.00 94.19 211 CYS A CA 1
ATOM 1598 C C . CYS A 1 211 ? 4.343 0.781 10.884 1.00 94.19 211 CYS A C 1
ATOM 1600 O O . CYS A 1 211 ? 5.195 0.234 10.186 1.00 94.19 211 CYS A O 1
ATOM 1602 N N . GLY A 1 212 ? 4.608 1.894 11.583 1.00 92.69 212 GLY A N 1
ATOM 1603 C CA . GLY A 1 212 ? 5.902 2.594 11.560 1.00 92.69 212 GLY A CA 1
ATOM 1604 C C . GLY A 1 212 ? 6.015 3.711 10.515 1.00 92.69 212 GLY A C 1
ATOM 1605 O O . GLY A 1 212 ? 7.040 4.381 10.452 1.00 92.69 212 GLY A O 1
ATOM 1606 N N . ASN A 1 213 ? 4.954 3.974 9.747 1.00 94.50 213 ASN A N 1
ATOM 1607 C CA . ASN A 1 213 ? 4.958 4.954 8.653 1.00 94.50 213 ASN A CA 1
ATOM 1608 C C . ASN A 1 213 ? 4.451 6.357 9.035 1.00 94.50 213 ASN A C 1
ATOM 1610 O O . ASN A 1 213 ? 4.382 7.238 8.181 1.00 94.50 213 ASN A O 1
ATOM 1614 N N . THR A 1 214 ? 4.130 6.611 10.305 1.00 91.56 214 THR A N 1
ATOM 1615 C CA . THR A 1 214 ? 3.488 7.868 10.736 1.00 91.56 214 THR A CA 1
ATOM 1616 C C . THR A 1 214 ? 4.308 9.119 10.410 1.00 91.56 214 THR A C 1
ATOM 1618 O O . THR A 1 214 ? 3.747 10.136 9.999 1.00 91.56 214 THR A O 1
ATOM 1621 N N . GLU A 1 215 ? 5.637 9.061 10.529 1.00 90.88 215 GLU A N 1
ATOM 1622 C CA . GLU A 1 215 ? 6.518 10.182 10.160 1.00 90.88 215 GLU A CA 1
ATOM 1623 C C . GLU A 1 215 ? 6.580 10.417 8.642 1.00 90.88 215 GLU A C 1
ATOM 1625 O O . GLU A 1 215 ? 6.871 11.528 8.196 1.00 90.88 215 GLU A O 1
ATOM 1630 N N . LEU A 1 216 ? 6.257 9.388 7.851 1.00 92.56 216 LEU A N 1
ATOM 1631 C CA . LEU A 1 216 ? 6.244 9.419 6.391 1.00 92.56 216 LEU A CA 1
ATOM 1632 C C . LEU A 1 216 ? 4.895 9.868 5.810 1.00 92.56 216 LEU A C 1
ATOM 1634 O O . LEU A 1 216 ? 4.801 10.081 4.598 1.00 92.56 216 LEU A O 1
ATOM 1638 N N . ARG A 1 217 ? 3.851 10.054 6.640 1.00 92.88 217 ARG A N 1
ATOM 1639 C CA . ARG A 1 217 ? 2.502 10.431 6.175 1.00 92.88 217 ARG A CA 1
ATOM 1640 C C . ARG A 1 217 ? 2.511 11.608 5.191 1.00 92.88 217 ARG A C 1
ATOM 1642 O O . ARG A 1 217 ? 1.872 11.486 4.148 1.00 92.88 217 ARG A O 1
ATOM 1649 N N . PRO A 1 218 ? 3.212 12.735 5.439 1.00 93.38 218 PRO A N 1
ATOM 1650 C CA . PRO A 1 218 ? 3.185 13.861 4.507 1.00 93.38 218 PRO A CA 1
ATOM 1651 C C . PRO A 1 218 ? 3.680 13.492 3.103 1.00 93.38 218 PRO A C 1
ATOM 1653 O O . PRO A 1 218 ? 3.103 13.938 2.112 1.00 93.38 218 PRO A O 1
ATOM 1656 N N . GLN A 1 219 ? 4.723 12.663 3.004 1.00 93.75 219 GLN A N 1
ATOM 1657 C CA . GLN A 1 219 ? 5.271 12.226 1.720 1.00 93.75 219 GLN A CA 1
ATOM 1658 C C . GLN A 1 219 ? 4.393 11.156 1.061 1.00 93.75 219 GLN A C 1
ATOM 1660 O O . GLN A 1 219 ? 4.239 11.181 -0.158 1.00 93.75 219 GLN A O 1
ATOM 1665 N N . ILE A 1 220 ? 3.783 10.267 1.851 1.00 95.06 220 ILE A N 1
ATOM 1666 C CA . ILE A 1 220 ? 2.812 9.272 1.371 1.00 95.06 220 ILE A CA 1
ATOM 1667 C C . ILE A 1 220 ? 1.607 9.974 0.739 1.00 95.06 220 ILE A C 1
ATOM 1669 O O . ILE A 1 220 ? 1.245 9.697 -0.403 1.00 95.06 220 ILE A O 1
ATOM 1673 N N . CYS A 1 221 ? 1.030 10.955 1.435 1.00 94.81 221 CYS A N 1
ATOM 1674 C CA . CYS A 1 221 ? -0.111 11.703 0.919 1.00 94.81 221 CYS A CA 1
ATOM 1675 C C . CYS A 1 221 ? 0.253 12.548 -0.304 1.00 94.81 221 CYS A C 1
ATOM 1677 O O . CYS A 1 221 ? -0.536 12.630 -1.243 1.00 94.81 221 CYS A O 1
ATOM 1679 N N . ALA A 1 222 ? 1.452 13.139 -0.342 1.00 92.88 222 ALA A N 1
ATOM 1680 C CA . ALA A 1 222 ? 1.926 13.844 -1.530 1.00 92.88 222 ALA A CA 1
ATOM 1681 C C . ALA A 1 222 ? 2.049 12.907 -2.745 1.00 92.88 222 ALA A C 1
ATOM 1683 O O . ALA A 1 222 ? 1.596 13.268 -3.831 1.00 92.88 222 ALA A O 1
ATOM 1684 N N . ALA A 1 223 ? 2.598 11.700 -2.557 1.00 92.81 223 ALA A N 1
ATOM 1685 C CA . ALA A 1 223 ? 2.706 10.694 -3.612 1.00 92.81 223 ALA A CA 1
ATOM 1686 C C . ALA A 1 223 ? 1.322 10.240 -4.107 1.00 92.81 223 ALA A C 1
ATOM 1688 O O . ALA A 1 223 ? 1.066 10.259 -5.309 1.00 92.81 223 ALA A O 1
ATOM 1689 N N . LEU A 1 224 ? 0.398 9.936 -3.188 1.00 93.25 224 LEU A N 1
ATOM 1690 C CA . LEU A 1 224 ? -0.978 9.551 -3.518 1.00 93.25 224 LEU A CA 1
ATOM 1691 C C . LEU A 1 224 ? -1.701 10.622 -4.352 1.00 93.25 224 LEU A C 1
ATOM 1693 O O . LEU A 1 224 ? -2.331 10.318 -5.366 1.00 93.25 224 LEU A O 1
ATOM 1697 N N . LEU A 1 225 ? -1.623 11.886 -3.929 1.00 91.06 225 LEU A N 1
ATOM 1698 C CA . LEU A 1 225 ? -2.291 12.994 -4.616 1.00 91.06 225 LEU A CA 1
ATOM 1699 C C . LEU A 1 225 ? -1.668 13.278 -5.988 1.00 91.06 225 LEU A C 1
ATOM 1701 O O . LEU A 1 225 ? -2.384 13.616 -6.930 1.00 91.06 225 LEU A O 1
ATOM 1705 N N . GLN A 1 226 ? -0.353 13.094 -6.130 1.00 87.88 226 GLN A N 1
ATOM 1706 C CA . GLN A 1 226 ? 0.316 13.203 -7.423 1.00 87.88 226 GLN A CA 1
ATOM 1707 C C . GLN A 1 226 ? -0.170 12.123 -8.402 1.00 87.88 226 GLN A C 1
ATOM 1709 O O . GLN A 1 226 ? -0.446 12.435 -9.563 1.00 87.88 226 GLN A O 1
ATOM 1714 N N . SER A 1 227 ? -0.348 10.887 -7.931 1.00 81.75 227 SER A N 1
ATOM 1715 C CA . SER A 1 227 ? -0.819 9.760 -8.747 1.00 81.75 227 SER A CA 1
ATOM 1716 C C . SER A 1 227 ? -2.303 9.840 -9.113 1.00 81.75 227 SER A C 1
ATOM 1718 O O . SER A 1 227 ? -2.695 9.391 -10.190 1.00 81.75 227 SER A O 1
ATOM 1720 N N . ASN A 1 228 ? -3.124 10.519 -8.305 1.00 74.69 228 ASN A N 1
ATOM 1721 C CA . ASN A 1 228 ? -4.523 10.839 -8.617 1.00 74.69 228 ASN A CA 1
ATOM 1722 C C . ASN A 1 228 ? -4.653 11.984 -9.645 1.00 74.69 228 ASN A C 1
ATOM 1724 O O . ASN A 1 228 ? -5.372 12.960 -9.427 1.00 74.69 228 ASN A O 1
ATOM 1728 N N . ALA A 1 229 ? -3.931 11.885 -10.767 1.00 66.25 229 ALA A N 1
ATOM 1729 C CA . ALA A 1 229 ? -3.842 12.903 -11.819 1.00 66.25 229 ALA A CA 1
ATOM 1730 C C . ALA A 1 229 ? -3.422 14.302 -11.307 1.00 66.25 229 ALA A C 1
ATOM 1732 O O . ALA A 1 229 ? -3.793 15.320 -11.893 1.00 66.25 229 ALA A O 1
ATOM 1733 N N . GLY A 1 230 ? -2.668 14.361 -10.202 1.00 65.12 230 GLY A N 1
ATOM 1734 C CA . GLY A 1 230 ? -2.295 15.609 -9.526 1.00 65.12 230 GLY A CA 1
ATOM 1735 C C . GLY A 1 230 ? -3.472 16.358 -8.889 1.00 65.12 230 GLY A C 1
ATOM 1736 O O . GLY A 1 230 ? -3.370 17.562 -8.645 1.00 65.12 230 GLY A O 1
ATOM 1737 N N . GLY A 1 231 ? -4.606 15.684 -8.683 1.00 74.69 231 GLY A N 1
ATOM 1738 C CA . GLY A 1 231 ? -5.835 16.276 -8.174 1.00 74.69 231 GLY A CA 1
ATOM 1739 C C . GLY A 1 231 ? -5.883 16.377 -6.644 1.00 74.69 231 GLY A C 1
ATOM 1740 O O . GLY A 1 231 ? -5.217 15.619 -5.940 1.00 74.69 231 GLY A O 1
ATOM 1741 N N . PRO A 1 232 ? -6.694 17.302 -6.096 1.00 86.19 232 PRO A N 1
ATOM 1742 C CA . PRO A 1 232 ? -6.989 17.330 -4.666 1.00 86.19 232 PRO A CA 1
ATOM 1743 C C . PRO A 1 232 ? -7.780 16.083 -4.239 1.00 86.19 232 PRO A C 1
ATOM 1745 O O . PRO A 1 232 ? -8.322 15.360 -5.078 1.00 86.19 232 PRO A O 1
ATOM 1748 N N . CYS A 1 233 ? -7.913 15.878 -2.924 1.00 90.50 233 CYS A N 1
ATOM 1749 C CA . CYS A 1 233 ? -8.806 14.857 -2.377 1.00 90.50 233 CYS A CA 1
ATOM 1750 C C . CYS A 1 233 ? -10.216 14.938 -2.999 1.00 90.50 233 CYS A C 1
ATOM 1752 O O . CYS A 1 233 ? -10.726 16.044 -3.237 1.00 90.50 233 CYS A O 1
ATOM 1754 N N . PRO A 1 234 ? -10.857 13.784 -3.263 1.00 86.44 234 PRO A N 1
ATOM 1755 C CA . PRO A 1 234 ? -12.163 13.744 -3.903 1.00 86.44 234 PRO A CA 1
ATOM 1756 C C . PRO A 1 234 ? -13.220 14.439 -3.041 1.00 86.44 234 PRO A C 1
ATOM 1758 O O . PRO A 1 234 ? -13.176 14.405 -1.812 1.00 86.44 234 PRO A O 1
ATOM 1761 N N . ARG A 1 235 ? -14.206 15.064 -3.692 1.00 87.62 235 ARG A N 1
ATOM 1762 C CA . ARG A 1 235 ? -15.351 15.648 -2.984 1.00 87.62 235 ARG A CA 1
ATOM 1763 C C . ARG A 1 235 ? -16.296 14.547 -2.523 1.00 87.62 235 ARG A C 1
ATOM 1765 O O . ARG A 1 235 ? -16.730 13.724 -3.326 1.00 87.62 235 ARG A O 1
ATOM 1772 N N . LEU A 1 236 ? -16.653 14.589 -1.248 1.00 91.00 236 LEU A N 1
ATOM 1773 C CA . LEU A 1 236 ? -17.522 13.610 -0.609 1.00 91.00 236 LEU A CA 1
ATOM 1774 C C . LEU A 1 236 ? -18.972 14.094 -0.565 1.00 91.00 236 LEU A C 1
ATOM 1776 O O . LEU A 1 236 ? -19.244 15.293 -0.600 1.00 91.00 236 LEU A O 1
ATOM 1780 N N . SER A 1 237 ? -19.905 13.141 -0.512 1.00 89.69 237 SER A N 1
ATOM 1781 C CA . SER A 1 237 ? -21.355 13.402 -0.502 1.00 89.69 237 SER A CA 1
ATOM 1782 C C . SER A 1 237 ? -22.035 13.087 0.837 1.00 89.69 237 SER A C 1
ATOM 1784 O O . SER A 1 237 ? -23.238 13.311 0.973 1.00 89.69 237 SER A O 1
ATOM 1786 N N . CYS A 1 238 ? -21.296 12.563 1.818 1.00 90.44 238 CYS A N 1
ATOM 1787 C CA . CYS A 1 238 ? -21.807 12.324 3.164 1.00 90.44 238 CYS A CA 1
ATOM 1788 C C . CYS A 1 238 ? -21.846 13.609 4.007 1.00 90.44 238 CYS A C 1
ATOM 1790 O O . CYS A 1 238 ? -21.199 14.603 3.683 1.00 90.44 238 CYS A O 1
ATOM 1792 N N . 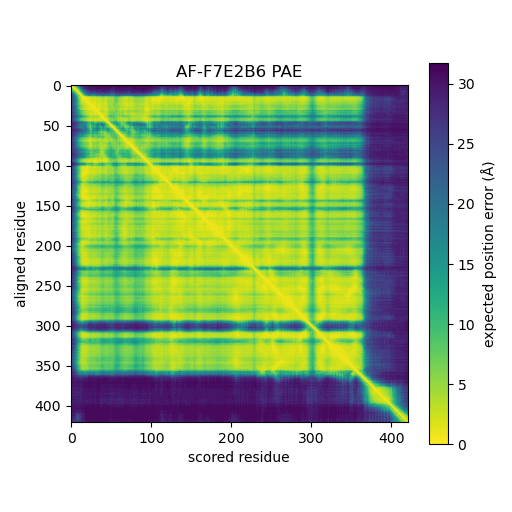GLN A 1 239 ? -22.635 13.591 5.088 1.00 88.12 239 GLN A N 1
ATOM 1793 C CA . GLN A 1 239 ? -22.871 14.774 5.924 1.00 88.12 239 GLN A CA 1
ATOM 1794 C C . GLN A 1 239 ? -21.653 15.138 6.774 1.00 88.12 239 GLN A C 1
ATOM 1796 O O . GLN A 1 239 ? -21.312 16.314 6.883 1.00 88.12 239 GLN A O 1
ATOM 1801 N N . VAL A 1 240 ? -21.016 14.129 7.373 1.00 91.88 240 VAL A N 1
ATOM 1802 C CA . VAL A 1 240 ? -19.850 14.276 8.245 1.00 91.88 240 VAL A CA 1
ATOM 1803 C C . VAL A 1 240 ? -18.731 13.373 7.721 1.00 91.88 240 VAL A C 1
ATOM 1805 O O . VAL A 1 240 ? -18.661 12.199 8.080 1.00 91.88 240 VAL A O 1
ATOM 1808 N N . PRO A 1 241 ? -17.866 13.876 6.830 1.00 93.38 241 PRO A N 1
ATOM 1809 C CA . PRO A 1 241 ? -16.675 13.147 6.419 1.00 93.38 241 PRO A CA 1
ATOM 1810 C C . PRO A 1 241 ? -15.806 12.727 7.611 1.00 93.38 241 PRO A C 1
ATOM 1812 O O . PRO A 1 241 ? -15.696 13.452 8.600 1.00 93.38 241 PRO A O 1
ATOM 1815 N N . LEU A 1 242 ? -15.197 11.545 7.517 1.00 95.19 242 LEU A N 1
ATOM 1816 C CA . LEU A 1 242 ? -14.344 10.976 8.559 1.00 95.19 242 LEU A CA 1
ATOM 1817 C C . LEU A 1 242 ? -12.883 10.982 8.114 1.00 95.19 242 LEU A C 1
ATOM 1819 O O . LEU A 1 242 ? -12.586 10.761 6.942 1.00 95.19 242 LEU A O 1
ATOM 1823 N N . MET A 1 243 ? -11.972 11.167 9.069 1.00 94.88 243 MET A N 1
ATOM 1824 C CA . MET A 1 243 ? -10.525 11.148 8.848 1.00 94.88 243 MET A CA 1
ATOM 1825 C C . MET A 1 243 ? -9.882 10.103 9.776 1.00 94.88 243 MET A C 1
ATOM 1827 O O . MET A 1 243 ? -9.434 10.459 10.870 1.00 94.88 243 MET A O 1
ATOM 1831 N N . PRO A 1 244 ? -9.889 8.808 9.399 1.00 95.88 244 PRO A N 1
ATOM 1832 C CA . PRO A 1 244 ? -9.237 7.767 10.188 1.00 95.88 244 PRO A CA 1
ATOM 1833 C C . PRO A 1 244 ? -7.740 8.042 10.365 1.00 95.88 244 PRO A C 1
ATOM 1835 O O . PRO A 1 244 ? -7.101 8.655 9.503 1.00 95.88 244 PRO A O 1
ATOM 1838 N N . VAL A 1 245 ? -7.154 7.538 11.454 1.00 95.12 245 VAL A N 1
ATOM 1839 C CA . VAL A 1 245 ? -5.697 7.567 11.631 1.00 95.12 245 VAL A CA 1
ATOM 1840 C C . VAL A 1 245 ? -5.064 6.779 10.489 1.00 95.12 245 VAL A C 1
ATOM 1842 O O . VAL A 1 245 ? -5.485 5.660 10.205 1.00 95.12 245 VAL A O 1
ATOM 1845 N N . GLY A 1 246 ? -4.081 7.384 9.827 1.00 94.50 246 GLY A N 1
ATOM 1846 C CA . GLY A 1 246 ? -3.386 6.780 8.695 1.00 94.50 246 GLY A CA 1
ATOM 1847 C C . GLY A 1 246 ? -3.935 7.142 7.317 1.00 94.50 246 GLY A C 1
ATOM 1848 O O . GLY A 1 246 ? -3.319 6.794 6.317 1.00 94.50 246 GLY A O 1
ATOM 1849 N N . GLN A 1 247 ? -5.063 7.843 7.230 1.00 95.00 247 GLN A N 1
ATOM 1850 C CA . GLN A 1 247 ? -5.684 8.176 5.950 1.00 95.00 247 GLN A CA 1
ATOM 1851 C C . GLN A 1 247 ? -5.225 9.562 5.444 1.00 95.00 247 GLN A C 1
ATOM 1853 O O . GLN A 1 247 ? -4.976 10.471 6.238 1.00 95.00 247 GLN A O 1
ATOM 1858 N N . CYS A 1 248 ? -5.113 9.747 4.123 1.00 94.88 248 CYS A N 1
ATOM 1859 C CA . CYS A 1 248 ? -4.686 11.017 3.514 1.00 94.88 248 CYS A CA 1
ATOM 1860 C C . CYS A 1 248 ? -5.841 11.947 3.130 1.00 94.88 248 CYS A C 1
ATOM 1862 O O . CYS A 1 248 ? -5.691 13.169 3.163 1.00 94.88 248 CYS A O 1
ATOM 1864 N N . CYS A 1 249 ? -6.982 11.374 2.755 1.00 93.75 249 CYS A N 1
ATOM 1865 C CA . CYS A 1 249 ? -8.198 12.100 2.411 1.00 93.75 249 CYS A CA 1
ATOM 1866 C C . CYS A 1 249 ? -9.345 11.675 3.319 1.00 93.75 249 CYS A C 1
ATOM 1868 O O . CYS A 1 249 ? -9.416 10.519 3.733 1.00 93.75 249 CYS A O 1
ATOM 1870 N N . GLU A 1 250 ? -10.274 12.588 3.582 1.00 94.31 250 GLU A N 1
ATOM 1871 C CA . GLU A 1 250 ? -11.511 12.222 4.263 1.00 94.31 250 GLU A CA 1
ATOM 1872 C C . GLU A 1 250 ? -12.264 11.133 3.476 1.00 94.31 250 GLU A C 1
ATOM 1874 O O . GLU A 1 250 ? -12.097 10.979 2.259 1.00 94.31 250 GLU A O 1
ATOM 1879 N N . MET A 1 251 ? -13.132 10.394 4.161 1.00 94.31 251 MET A N 1
ATOM 1880 C CA . MET A 1 251 ? -13.947 9.335 3.569 1.00 94.31 251 MET A CA 1
ATOM 1881 C C . MET A 1 251 ? -15.365 9.298 4.145 1.00 94.31 251 MET A C 1
ATOM 1883 O O . MET A 1 251 ? -15.637 9.852 5.211 1.00 94.31 251 MET A O 1
ATOM 1887 N N . CYS A 1 252 ? -16.263 8.615 3.433 1.00 95.25 252 CYS A N 1
ATOM 1888 C CA . CYS A 1 252 ? -17.600 8.284 3.919 1.00 95.25 252 CYS A CA 1
ATOM 1889 C C . CYS A 1 252 ? -17.641 6.829 4.407 1.00 95.25 252 CYS A C 1
ATOM 1891 O O . CYS A 1 252 ? -17.151 5.938 3.714 1.00 95.25 252 CYS A O 1
ATOM 1893 N N . GLY A 1 253 ? -18.242 6.585 5.571 1.00 96.00 253 GLY A N 1
ATOM 1894 C CA . GLY A 1 253 ? -18.391 5.254 6.151 1.00 96.00 253 GLY A CA 1
ATOM 1895 C C . GLY A 1 253 ? -18.484 5.286 7.674 1.00 96.00 253 GLY A C 1
ATOM 1896 O O . GLY A 1 253 ? -19.195 6.115 8.248 1.00 96.00 253 GLY A O 1
ATOM 1897 N N . ALA A 1 254 ? -17.764 4.378 8.330 1.00 97.12 254 ALA A N 1
ATOM 1898 C CA . ALA A 1 254 ? -17.695 4.312 9.785 1.00 97.12 254 ALA A CA 1
ATOM 1899 C C . ALA A 1 254 ? -16.275 4.017 10.274 1.00 97.12 254 ALA A C 1
ATOM 1901 O O . ALA A 1 254 ? -15.526 3.270 9.647 1.00 97.12 254 ALA A O 1
ATOM 1902 N N . VAL A 1 255 ? -15.922 4.592 11.421 1.00 97.69 255 VAL A N 1
ATOM 1903 C CA . VAL A 1 255 ? -14.664 4.330 12.123 1.00 97.69 255 VAL A CA 1
ATOM 1904 C C . VAL A 1 255 ? -14.997 3.900 13.537 1.00 97.69 255 VAL A C 1
ATOM 1906 O O . VAL A 1 255 ? -15.601 4.668 14.285 1.00 97.69 255 VAL A O 1
ATOM 1909 N N . LEU A 1 256 ? -14.604 2.683 13.901 1.00 97.56 256 LEU A N 1
ATOM 1910 C CA . LEU A 1 256 ? -14.690 2.190 15.263 1.00 97.56 256 LEU A CA 1
ATOM 1911 C C . LEU A 1 256 ? -13.321 2.287 15.924 1.00 97.56 256 LEU A C 1
ATOM 1913 O O . LEU A 1 256 ? -12.286 2.077 15.292 1.00 97.56 256 LEU A O 1
ATOM 1917 N N . THR A 1 257 ? -13.330 2.575 17.213 1.00 96.38 257 THR A N 1
ATOM 1918 C CA . THR A 1 257 ? -12.155 2.546 18.071 1.00 96.38 257 THR A CA 1
ATOM 1919 C C . THR A 1 257 ? -12.432 1.626 19.239 1.00 96.38 257 THR A C 1
ATOM 1921 O O . THR A 1 257 ? -13.468 1.774 19.890 1.00 96.38 257 THR A O 1
ATOM 1924 N N . LEU A 1 258 ? -11.496 0.726 19.520 1.00 96.06 258 LEU A N 1
ATOM 1925 C CA . LEU A 1 258 ? -11.572 -0.208 20.631 1.00 96.06 258 LEU A CA 1
ATOM 1926 C C . LEU A 1 258 ? -10.449 0.056 21.635 1.00 96.06 258 LEU A C 1
ATOM 1928 O O . LEU A 1 258 ? -9.273 0.120 21.264 1.00 96.06 258 LEU A O 1
ATOM 1932 N N . GLU A 1 259 ? -10.826 0.137 22.907 1.00 94.31 259 GLU A N 1
ATOM 1933 C CA . GLU A 1 259 ? -9.902 -0.090 24.015 1.00 94.31 259 GLU A CA 1
ATOM 1934 C C . GLU A 1 259 ? -9.845 -1.597 24.273 1.00 94.31 259 GLU A C 1
ATOM 1936 O O . GLU A 1 259 ? -10.877 -2.277 24.285 1.00 94.31 259 GLU A O 1
ATOM 1941 N N . TYR A 1 260 ? -8.649 -2.130 24.485 1.00 94.56 260 TYR A N 1
ATOM 1942 C CA . TYR A 1 260 ? -8.415 -3.567 24.565 1.00 94.56 260 TYR A CA 1
ATOM 1943 C C . TYR A 1 260 ? -7.629 -3.941 25.826 1.00 94.56 260 TYR A C 1
ATOM 1945 O O . TYR A 1 260 ? -6.934 -3.119 26.420 1.00 94.56 260 TYR A O 1
ATOM 1953 N 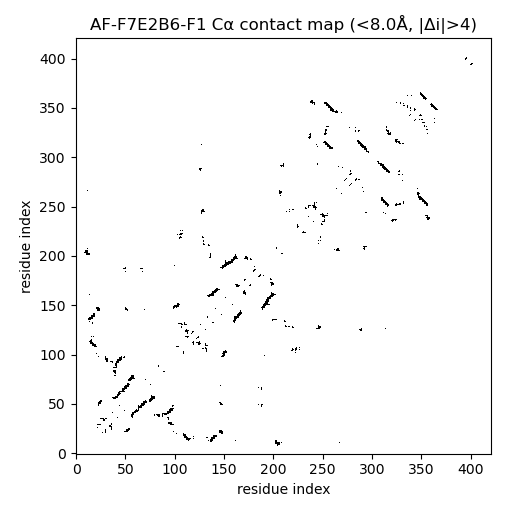N . THR A 1 261 ? -7.775 -5.189 26.264 1.00 94.50 261 THR A N 1
ATOM 1954 C CA . THR A 1 261 ? -7.045 -5.774 27.392 1.00 94.50 261 THR A CA 1
ATOM 1955 C C . THR A 1 261 ? -5.852 -6.586 26.890 1.00 94.50 261 THR A C 1
ATOM 1957 O O . THR A 1 261 ? -5.668 -6.795 25.694 1.00 94.50 261 THR A O 1
ATOM 1960 N N . THR A 1 262 ? -5.044 -7.111 27.810 1.00 92.81 262 THR A N 1
ATOM 1961 C CA . THR A 1 262 ? -3.915 -7.995 27.480 1.00 92.81 262 THR A CA 1
ATOM 1962 C C . THR A 1 262 ? -4.318 -9.301 26.791 1.00 92.81 262 THR A C 1
ATOM 1964 O O . THR A 1 262 ? -3.452 -9.970 26.238 1.00 92.81 262 THR A O 1
ATOM 1967 N N . ASP A 1 263 ? -5.602 -9.666 26.833 1.00 94.44 263 ASP A N 1
ATOM 1968 C CA . ASP A 1 263 ? -6.127 -10.900 26.239 1.00 94.44 263 ASP A CA 1
ATOM 1969 C C . ASP A 1 263 ? -6.590 -10.710 24.784 1.00 94.44 263 ASP A C 1
ATOM 1971 O O . ASP A 1 263 ? -7.032 -11.667 24.144 1.00 94.44 263 ASP A O 1
ATOM 1975 N N . PHE A 1 264 ? -6.525 -9.479 24.263 1.00 95.94 264 PHE A N 1
ATOM 1976 C CA . PHE A 1 264 ? -6.923 -9.176 22.895 1.00 95.94 264 PHE A CA 1
ATOM 1977 C C . PHE A 1 264 ? -5.932 -9.750 21.880 1.00 95.94 264 PHE A C 1
ATOM 1979 O O . PHE A 1 264 ? -4.721 -9.552 21.980 1.00 95.94 264 PHE A O 1
ATOM 1986 N N . ASP A 1 265 ? -6.481 -10.413 20.866 1.00 95.31 265 ASP A N 1
ATOM 1987 C CA . ASP A 1 265 ? -5.746 -10.973 19.736 1.00 95.31 265 ASP A CA 1
ATOM 1988 C C . ASP A 1 265 ? -6.310 -10.384 18.436 1.00 95.31 265 ASP A C 1
ATOM 1990 O O . ASP A 1 265 ? -7.466 -10.634 18.063 1.00 95.31 265 ASP A O 1
ATOM 1994 N N . LEU A 1 266 ? -5.490 -9.571 17.768 1.00 94.38 266 LEU A N 1
ATOM 1995 C CA . LEU A 1 266 ? -5.864 -8.811 16.581 1.00 94.38 266 LEU A CA 1
ATOM 1996 C C . LEU A 1 266 ? -6.229 -9.723 15.411 1.00 94.38 266 LEU A C 1
ATOM 1998 O O . LEU A 1 266 ? -7.240 -9.486 14.750 1.00 94.38 266 LEU A O 1
ATOM 2002 N N . GLU A 1 267 ? -5.437 -10.764 15.155 1.00 90.94 267 GLU A N 1
ATOM 2003 C CA . GLU A 1 267 ? -5.659 -11.663 14.019 1.00 90.94 267 GLU A CA 1
ATOM 2004 C C . GLU A 1 267 ? -6.881 -12.547 14.252 1.00 90.94 267 GLU A C 1
ATOM 2006 O O . GLU A 1 267 ? -7.722 -12.711 13.363 1.00 90.94 267 GLU A O 1
ATOM 2011 N N . ARG A 1 268 ? -7.056 -13.043 15.481 1.00 93.38 268 ARG A N 1
ATOM 2012 C CA . ARG A 1 268 ? -8.254 -13.789 15.871 1.00 93.38 268 ARG A CA 1
ATOM 2013 C C . ARG A 1 268 ? -9.510 -12.938 15.715 1.00 93.38 268 ARG A C 1
ATOM 2015 O O . ARG A 1 268 ? -10.527 -13.434 15.218 1.00 93.38 268 ARG A O 1
ATOM 2022 N N . TYR A 1 269 ? -9.463 -11.674 16.132 1.00 95.75 269 TYR A N 1
ATOM 2023 C CA . TYR A 1 269 ? -10.610 -10.783 16.006 1.00 95.75 269 TYR A CA 1
ATOM 2024 C C . TYR A 1 269 ? -10.859 -10.377 14.546 1.00 95.75 269 TYR A C 1
ATOM 2026 O O . TYR A 1 269 ? -11.999 -10.451 14.086 1.00 95.75 269 TYR A O 1
ATOM 2034 N N . ARG A 1 270 ? -9.813 -10.081 13.762 1.00 93.50 270 ARG A N 1
ATOM 2035 C CA . ARG A 1 270 ? -9.910 -9.847 12.310 1.00 93.50 270 ARG A CA 1
ATOM 2036 C C . ARG A 1 270 ? -10.581 -11.022 11.598 1.00 93.50 270 ARG A C 1
ATOM 2038 O O . ARG A 1 270 ? -11.531 -10.813 10.843 1.00 93.50 270 ARG A O 1
ATOM 2045 N N . ALA A 1 271 ? -10.141 -12.251 11.869 1.00 90.62 271 ALA A N 1
ATOM 2046 C CA . ALA A 1 271 ? -10.720 -13.458 11.283 1.00 90.62 271 ALA A CA 1
ATOM 2047 C C . ALA A 1 271 ? -12.206 -13.621 11.646 1.00 90.62 271 ALA A C 1
ATOM 2049 O O . ALA A 1 271 ? -13.022 -13.960 10.784 1.00 90.62 271 ALA A O 1
ATOM 2050 N N . ARG A 1 272 ? -12.590 -13.316 12.897 1.00 93.75 272 ARG A N 1
ATOM 2051 C CA . ARG A 1 272 ? -14.001 -13.293 13.318 1.00 93.75 272 ARG A CA 1
ATOM 2052 C C . ARG A 1 272 ? -14.809 -12.290 12.502 1.00 93.75 272 ARG A C 1
ATOM 2054 O O . ARG A 1 272 ? -15.881 -12.660 12.022 1.00 93.75 272 ARG A O 1
ATOM 2061 N N . LEU A 1 273 ? -14.329 -11.054 12.370 1.00 94.50 273 LEU A N 1
ATOM 2062 C CA . LEU A 1 273 ? -15.032 -9.992 11.646 1.00 94.50 273 LEU A CA 1
ATOM 2063 C C . LEU A 1 273 ? -15.242 -10.366 10.174 1.00 94.50 273 LEU A C 1
ATOM 2065 O O . LEU A 1 273 ? -16.354 -10.249 9.655 1.00 94.50 273 LEU A O 1
ATOM 2069 N N . LEU A 1 274 ? -14.200 -10.898 9.530 1.00 91.00 274 LEU A N 1
ATOM 2070 C CA . LEU A 1 274 ? -14.269 -11.377 8.150 1.00 91.00 274 LEU A CA 1
ATOM 2071 C C . LEU A 1 274 ? -15.311 -12.494 7.993 1.00 91.00 274 LEU A C 1
ATOM 2073 O O . LEU A 1 274 ? -16.218 -12.391 7.168 1.00 91.00 274 LEU A O 1
ATOM 2077 N N . HIS A 1 275 ? -15.221 -13.540 8.817 1.00 90.00 275 HIS A N 1
ATOM 2078 C CA . HIS A 1 275 ? -16.061 -14.728 8.669 1.00 90.00 275 HIS A CA 1
ATOM 2079 C C . HIS A 1 275 ? -17.521 -14.506 9.089 1.00 90.00 275 HIS A C 1
ATOM 2081 O O . HIS A 1 275 ? -18.430 -15.044 8.461 1.00 90.00 275 HIS A O 1
ATOM 2087 N N . THR A 1 276 ? -17.744 -13.723 10.145 1.00 93.31 276 THR A N 1
ATOM 2088 C CA . THR A 1 276 ? -19.068 -13.561 10.769 1.00 93.31 276 THR A CA 1
ATOM 2089 C C . THR A 1 276 ? -19.865 -12.423 10.144 1.00 93.31 276 THR A C 1
ATOM 2091 O O . THR A 1 276 ? -21.089 -12.499 10.130 1.00 93.31 276 THR A O 1
ATOM 2094 N N . PHE A 1 277 ? -19.197 -11.387 9.625 1.00 94.00 277 PHE A N 1
ATOM 2095 C CA . PHE A 1 277 ? -19.866 -10.189 9.119 1.00 94.00 277 PHE A CA 1
ATOM 2096 C C . PHE A 1 277 ? -19.594 -9.949 7.637 1.00 94.00 277 PHE A C 1
ATOM 2098 O O . PHE A 1 277 ? -20.529 -9.978 6.843 1.00 94.00 277 PHE A O 1
ATOM 2105 N N . LEU A 1 278 ? -18.340 -9.746 7.229 1.00 91.56 278 LEU A N 1
ATOM 2106 C CA . LEU A 1 278 ? -18.043 -9.305 5.855 1.00 91.56 278 LEU A CA 1
ATOM 2107 C C . LEU A 1 278 ? -18.414 -10.338 4.784 1.00 91.56 278 LEU A C 1
ATOM 2109 O O . LEU A 1 278 ? -18.789 -9.960 3.678 1.00 91.56 278 LEU A O 1
ATOM 2113 N N . ASN A 1 279 ? -18.389 -11.628 5.122 1.00 89.81 279 ASN A N 1
ATOM 2114 C CA . ASN A 1 279 ? -18.825 -12.696 4.222 1.00 89.81 279 ASN A CA 1
ATOM 2115 C C . ASN A 1 279 ? -20.356 -12.816 4.088 1.00 89.81 279 ASN A C 1
ATOM 2117 O O . ASN A 1 279 ? -20.838 -13.597 3.263 1.00 89.81 279 ASN A O 1
ATOM 2121 N N . LEU A 1 280 ? -21.144 -12.082 4.884 1.00 89.56 280 LEU A N 1
ATOM 2122 C CA . LEU A 1 280 ? -22.601 -12.119 4.784 1.00 89.56 280 LEU A CA 1
ATOM 2123 C C . LEU A 1 280 ? -23.088 -11.292 3.581 1.00 89.56 280 LEU A C 1
ATOM 2125 O O . LEU A 1 280 ? -22.664 -10.147 3.411 1.00 89.56 280 LEU A O 1
ATOM 2129 N N . PRO A 1 281 ? -24.071 -11.786 2.799 1.00 89.12 281 PRO A N 1
ATOM 2130 C CA . PRO A 1 281 ? -24.594 -11.072 1.628 1.00 89.12 281 PRO A CA 1
ATOM 2131 C C . PRO A 1 281 ? -25.103 -9.654 1.919 1.00 89.12 281 PRO A C 1
ATOM 2133 O O . PRO A 1 281 ? -25.041 -8.780 1.061 1.00 89.12 281 PRO A O 1
ATOM 2136 N N . GLN A 1 282 ? -25.600 -9.415 3.133 1.00 88.06 282 GLN A N 1
ATOM 2137 C CA . GLN A 1 282 ? -26.102 -8.112 3.576 1.00 88.06 282 GLN A CA 1
ATOM 2138 C C . GLN A 1 282 ? -25.011 -7.032 3.712 1.00 88.06 282 GLN A C 1
ATOM 2140 O O . GLN A 1 282 ? -25.335 -5.846 3.722 1.00 88.06 282 GLN A O 1
ATOM 2145 N N . HIS A 1 283 ? -23.739 -7.436 3.799 1.00 89.19 283 HIS A N 1
ATOM 2146 C CA . HIS A 1 283 ? -22.569 -6.557 3.886 1.00 89.19 283 HIS A CA 1
ATOM 2147 C C . HIS A 1 283 ? -21.708 -6.615 2.613 1.00 89.19 283 HIS A C 1
ATOM 2149 O O . HIS A 1 283 ? -20.579 -6.124 2.601 1.00 89.19 283 HIS A O 1
ATOM 2155 N N . ALA A 1 284 ? -22.236 -7.190 1.526 1.00 88.25 284 ALA A N 1
ATOM 2156 C CA . ALA A 1 284 ? -21.531 -7.269 0.256 1.00 88.25 284 ALA A CA 1
ATOM 2157 C C . ALA A 1 284 ? -21.127 -5.870 -0.244 1.00 88.25 284 ALA A C 1
ATOM 2159 O O . ALA A 1 284 ? -21.942 -4.948 -0.290 1.00 88.25 284 ALA A O 1
ATOM 2160 N N . GLY A 1 285 ? -19.859 -5.727 -0.637 1.00 89.94 285 GLY A N 1
ATOM 2161 C CA . GLY A 1 285 ? -19.295 -4.465 -1.126 1.00 89.94 285 GLY A CA 1
ATOM 2162 C C . GLY A 1 285 ? -18.783 -3.515 -0.038 1.00 89.94 285 GLY A C 1
ATOM 2163 O O . GLY A 1 285 ? -18.250 -2.461 -0.384 1.00 89.94 285 GLY A O 1
ATOM 2164 N N . VAL A 1 286 ? -18.900 -3.874 1.246 1.00 95.00 286 VAL A N 1
ATOM 2165 C CA . VAL A 1 286 ? -18.215 -3.166 2.336 1.00 95.00 286 VAL A CA 1
ATOM 2166 C C . VAL A 1 286 ? -16.784 -3.692 2.457 1.00 95.00 286 VAL A C 1
ATOM 2168 O O . VAL A 1 286 ? -16.548 -4.898 2.472 1.00 95.00 286 VAL A O 1
ATOM 2171 N N . GLN A 1 287 ? -15.825 -2.779 2.546 1.00 94.75 287 GLN A N 1
ATOM 2172 C CA . GLN A 1 287 ? -14.419 -3.052 2.815 1.00 94.75 287 GLN A CA 1
ATOM 2173 C C . GLN A 1 287 ? -14.085 -2.677 4.260 1.00 94.75 287 GLN A C 1
ATOM 2175 O O . GLN A 1 287 ? -14.667 -1.744 4.817 1.00 94.75 287 GLN A O 1
ATOM 2180 N N . MET A 1 288 ? -13.138 -3.398 4.861 1.00 95.81 288 MET A N 1
ATOM 2181 C CA . MET A 1 288 ? -12.717 -3.196 6.246 1.00 95.81 288 MET A CA 1
ATOM 2182 C C . MET A 1 288 ? -11.198 -3.185 6.362 1.00 95.81 288 MET A C 1
ATOM 2184 O O . MET A 1 288 ? -10.534 -4.060 5.810 1.00 95.81 288 MET A O 1
ATOM 2188 N N . ALA A 1 289 ? -10.676 -2.241 7.141 1.00 95.88 289 ALA A N 1
ATOM 2189 C CA . ALA A 1 289 ? -9.319 -2.270 7.671 1.00 95.88 289 ALA A CA 1
ATOM 2190 C C . ALA A 1 289 ? -9.396 -2.397 9.193 1.00 95.88 289 ALA A C 1
ATOM 2192 O O . ALA A 1 289 ? -10.235 -1.746 9.813 1.00 95.88 289 ALA A O 1
ATOM 2193 N N . ILE A 1 290 ? -8.533 -3.217 9.789 1.00 96.25 290 ILE A N 1
ATOM 2194 C CA . ILE A 1 290 ? -8.374 -3.307 11.243 1.00 96.25 290 ILE A CA 1
ATOM 2195 C C . ILE A 1 290 ? -6.890 -3.314 11.594 1.00 96.25 290 ILE A C 1
ATOM 2197 O O . ILE A 1 290 ? -6.141 -4.190 11.141 1.00 96.25 290 ILE A O 1
ATOM 2201 N N . SER A 1 291 ? -6.482 -2.346 12.407 1.00 95.50 291 SER A N 1
ATOM 2202 C CA . SER A 1 291 ? -5.089 -2.161 12.790 1.00 95.50 291 SER A CA 1
ATOM 2203 C C . SER A 1 291 ? -4.950 -1.489 14.151 1.00 95.50 291 SER A C 1
ATOM 2205 O O . SER A 1 291 ? -5.877 -0.860 14.669 1.00 95.50 291 SER A O 1
ATOM 2207 N N . LYS A 1 292 ? -3.766 -1.645 14.743 1.00 95.94 292 LYS A N 1
ATOM 2208 C CA . LYS A 1 292 ? -3.361 -0.913 15.938 1.00 95.94 292 LYS A CA 1
ATOM 2209 C C . LYS A 1 292 ? -2.784 0.427 15.515 1.00 95.94 292 LYS A C 1
ATOM 2211 O O . LYS A 1 292 ? -1.837 0.476 14.731 1.00 95.94 292 LYS A O 1
ATOM 2216 N N . VAL A 1 293 ? -3.325 1.505 16.063 1.00 94.56 293 VAL A N 1
ATOM 2217 C CA . VAL A 1 293 ? -2.947 2.869 15.699 1.00 94.56 293 VAL A CA 1
ATOM 2218 C C . VAL A 1 293 ? -2.587 3.690 16.927 1.00 94.56 293 VAL A C 1
ATOM 2220 O O . VAL A 1 293 ? -3.032 3.433 18.045 1.00 94.56 293 VAL A O 1
ATOM 2223 N N . GLN A 1 294 ? -1.779 4.720 16.700 1.00 90.25 294 GLN A N 1
ATOM 2224 C CA . GLN A 1 294 ? -1.400 5.690 17.715 1.00 90.25 294 GLN A CA 1
ATOM 2225 C C . GLN A 1 294 ? -2.070 7.022 17.388 1.00 90.25 294 GLN A C 1
ATOM 2227 O O . GLN A 1 294 ? -1.729 7.665 16.391 1.00 90.25 294 GLN A O 1
ATOM 2232 N N . ARG A 1 295 ? -3.014 7.472 18.224 1.00 81.75 295 ARG A N 1
ATOM 2233 C CA . ARG A 1 295 ? -3.587 8.808 18.031 1.00 81.75 295 ARG A CA 1
ATOM 2234 C C . ARG A 1 295 ? -2.545 9.889 18.312 1.00 81.75 295 ARG A C 1
ATOM 2236 O O . ARG A 1 295 ? -1.842 9.808 19.324 1.00 81.75 295 ARG A O 1
ATOM 2243 N N . PRO A 1 296 ? -2.483 10.940 17.478 1.00 68.56 296 PRO A N 1
ATOM 2244 C CA . PRO A 1 296 ? -1.756 12.146 17.830 1.00 68.56 296 PRO A CA 1
ATOM 2245 C C . PRO A 1 296 ? -2.353 12.745 19.115 1.00 68.56 296 PRO A C 1
ATOM 2247 O O . PRO A 1 296 ? -3.580 12.796 19.240 1.00 68.56 296 PRO A O 1
ATOM 2250 N N . PRO A 1 297 ? -1.531 13.224 20.063 1.00 64.06 297 PRO A N 1
ATOM 2251 C CA . PRO A 1 297 ? -2.046 13.919 21.234 1.00 64.06 297 PRO A CA 1
ATOM 2252 C C . PRO A 1 297 ? -2.844 15.156 20.802 1.00 64.06 297 PRO A C 1
ATOM 2254 O O . PRO A 1 297 ? -2.401 15.924 19.943 1.00 64.06 297 PRO A O 1
ATOM 2257 N N . ALA A 1 298 ? -4.022 15.360 21.398 1.00 61.34 298 ALA A N 1
ATOM 2258 C CA . ALA A 1 298 ? -4.796 16.577 21.180 1.00 61.34 298 ALA A CA 1
ATOM 2259 C C . ALA A 1 298 ? -3.955 17.794 21.601 1.00 61.34 298 ALA A C 1
ATOM 2261 O O . ALA A 1 298 ? -3.269 17.761 22.623 1.00 61.34 298 ALA A O 1
ATOM 2262 N N . THR A 1 299 ? -4.013 18.881 20.829 1.00 56.66 299 THR A N 1
ATOM 2263 C CA . THR A 1 299 ? -3.144 20.075 20.922 1.00 56.66 299 THR A CA 1
ATOM 2264 C C . THR A 1 299 ? -3.176 20.838 22.261 1.00 56.66 299 THR A C 1
ATOM 2266 O O . THR A 1 299 ? -2.543 21.885 22.375 1.00 56.66 299 THR A O 1
ATOM 2269 N N . LEU A 1 300 ? -3.880 20.338 23.282 1.00 57.12 300 LEU A N 1
ATOM 2270 C CA . LEU A 1 300 ? -4.065 20.965 24.596 1.00 57.12 300 LEU A CA 1
ATOM 2271 C C . LEU A 1 300 ? -3.817 20.022 25.794 1.00 57.12 300 LEU A C 1
ATOM 2273 O O . LEU A 1 300 ? -3.965 20.458 26.934 1.00 57.12 300 LEU A O 1
ATOM 2277 N N . GLU A 1 301 ? -3.419 18.766 25.575 1.00 52.50 301 GLU A N 1
ATOM 2278 C CA . GLU A 1 301 ? -3.141 17.821 26.667 1.00 52.50 301 GLU A CA 1
ATOM 2279 C C . GLU A 1 301 ? -1.701 18.000 27.208 1.00 52.50 301 GLU A C 1
ATOM 2281 O O . GLU A 1 301 ? -0.745 18.093 26.425 1.00 52.50 301 GLU A O 1
ATOM 2286 N N . PRO A 1 302 ? -1.492 18.058 28.539 1.00 50.91 302 PRO A N 1
ATOM 2287 C CA . PRO A 1 302 ? -0.157 18.052 29.131 1.00 50.91 302 PRO A CA 1
ATOM 2288 C C . PRO A 1 302 ? 0.647 16.820 28.682 1.00 50.91 302 PRO A C 1
ATOM 2290 O O . PRO A 1 302 ? 0.158 15.698 28.740 1.00 50.91 302 PRO A O 1
ATOM 2293 N N . ARG A 1 303 ? 1.917 17.021 28.298 1.00 50.22 303 ARG A N 1
ATOM 2294 C CA . ARG A 1 303 ? 2.877 16.003 27.799 1.00 50.22 303 ARG A CA 1
ATOM 2295 C C . ARG A 1 303 ? 3.215 14.847 28.770 1.00 50.22 303 ARG A C 1
ATOM 2297 O O . ARG A 1 303 ? 4.229 14.181 28.584 1.00 50.22 303 ARG A O 1
ATOM 2304 N N . SER A 1 304 ? 2.439 14.607 29.824 1.00 54.16 304 SER A N 1
ATOM 2305 C CA . SER A 1 304 ? 2.780 13.631 30.866 1.00 54.16 304 SER A CA 1
ATOM 2306 C C . SER A 1 304 ? 2.404 12.182 30.545 1.00 54.16 304 SER A C 1
ATOM 2308 O O . SER A 1 304 ? 2.922 11.293 31.215 1.00 54.16 304 SER A O 1
ATOM 2310 N N . HIS A 1 305 ? 1.564 11.917 29.541 1.00 55.00 305 HIS A N 1
ATOM 2311 C CA . HIS A 1 305 ? 1.286 10.563 29.045 1.00 55.00 305 HIS A CA 1
ATOM 2312 C C . HIS A 1 305 ? 1.185 10.580 27.519 1.00 55.00 305 HIS A C 1
ATOM 2314 O O . HIS A 1 305 ? 0.455 11.391 26.953 1.00 55.00 305 HIS A O 1
ATOM 2320 N N . GLN A 1 306 ? 1.941 9.704 26.851 1.00 56.03 306 GLN A N 1
ATOM 2321 C CA . GLN A 1 306 ? 1.607 9.346 25.474 1.00 56.03 306 GLN A CA 1
ATOM 2322 C C . GLN A 1 306 ? 0.251 8.630 25.526 1.00 56.03 306 GLN A C 1
ATOM 2324 O O . GLN A 1 306 ? 0.079 7.789 26.412 1.00 56.03 306 GLN A O 1
ATOM 2329 N N . PRO A 1 307 ? -0.717 8.977 24.660 1.00 66.19 307 PRO A N 1
ATOM 2330 C CA . PRO A 1 307 ? -1.970 8.238 24.608 1.00 66.19 307 PRO A CA 1
ATOM 2331 C C . PRO A 1 307 ? -1.664 6.760 24.355 1.00 66.19 307 PRO A C 1
ATOM 2333 O O . PRO A 1 307 ? -0.751 6.445 23.594 1.00 66.19 307 PRO A O 1
ATOM 2336 N N . GLU A 1 308 ? -2.373 5.854 25.019 1.00 79.62 308 GLU A N 1
ATOM 2337 C CA . GLU A 1 308 ? -2.204 4.428 24.748 1.00 79.62 308 GLU A CA 1
ATOM 2338 C C . GLU A 1 308 ? -2.628 4.130 23.299 1.00 79.62 308 GLU A C 1
ATOM 2340 O O . GLU A 1 308 ? -3.539 4.788 22.780 1.00 79.62 308 GLU A O 1
ATOM 2345 N N . PRO A 1 309 ? -1.945 3.203 22.608 1.00 90.25 309 PRO A N 1
ATOM 2346 C CA . PRO A 1 309 ? -2.381 2.766 21.293 1.00 90.25 309 PRO A CA 1
ATOM 2347 C C . PRO A 1 309 ? -3.769 2.129 21.395 1.00 90.25 309 PRO A C 1
ATOM 2349 O O . PRO A 1 309 ? -4.114 1.499 22.391 1.00 90.25 309 PRO A O 1
ATOM 2352 N N . GLU A 1 310 ? -4.554 2.276 20.340 1.00 93.69 310 GLU A N 1
ATOM 2353 C CA . GLU A 1 310 ? -5.931 1.791 20.253 1.00 93.69 310 GLU A CA 1
ATOM 2354 C C . GLU A 1 310 ? -6.100 0.928 19.000 1.00 93.69 310 GLU A C 1
ATOM 2356 O O . GLU A 1 310 ? -5.309 1.024 18.056 1.00 93.69 310 GLU A O 1
ATOM 2361 N N . ILE A 1 311 ? -7.130 0.082 18.971 1.00 96.88 311 ILE A N 1
ATOM 2362 C CA . ILE A 1 311 ? -7.478 -0.664 17.756 1.00 96.88 311 ILE A CA 1
ATOM 2363 C C . ILE A 1 311 ? -8.491 0.158 16.972 1.00 96.88 311 ILE A C 1
ATOM 2365 O O . ILE A 1 311 ? -9.548 0.517 17.491 1.00 96.88 311 ILE A O 1
ATOM 2369 N N . GLN A 1 312 ? -8.177 0.449 15.717 1.00 97.44 312 GLN A N 1
ATOM 2370 C CA . GLN A 1 312 ? -9.054 1.156 14.798 1.00 97.44 312 GLN A CA 1
ATOM 2371 C C . GLN A 1 312 ? -9.621 0.174 13.778 1.00 97.44 312 GLN A C 1
ATOM 2373 O O . GLN A 1 312 ? -8.878 -0.585 13.159 1.00 97.44 312 GLN A O 1
ATOM 2378 N N . ILE A 1 313 ? -10.937 0.224 13.570 1.00 98.12 313 ILE A N 1
ATOM 2379 C CA . ILE A 1 313 ? -11.618 -0.468 12.475 1.00 98.12 313 ILE A CA 1
ATOM 2380 C C . ILE A 1 313 ? -12.199 0.589 11.547 1.00 98.12 313 ILE A C 1
ATOM 2382 O O . ILE A 1 313 ? -13.010 1.409 11.969 1.00 98.12 313 ILE A O 1
ATOM 2386 N N . VAL A 1 314 ? -11.800 0.568 10.282 1.00 98.12 314 VAL A N 1
ATOM 2387 C CA . VAL A 1 314 ? -12.295 1.483 9.250 1.00 98.12 314 VAL A CA 1
ATOM 2388 C C . VAL A 1 314 ? -13.181 0.705 8.298 1.00 98.12 314 VAL A C 1
ATOM 2390 O O . VAL A 1 314 ? -12.748 -0.303 7.748 1.00 98.12 314 VAL A O 1
ATOM 2393 N N . LEU A 1 315 ? -14.404 1.184 8.096 1.00 97.75 315 LEU A N 1
ATOM 2394 C CA . LEU A 1 315 ? -15.393 0.600 7.202 1.00 97.75 315 LEU A CA 1
ATOM 2395 C C . LEU A 1 315 ? -15.713 1.591 6.085 1.00 97.75 315 LEU A C 1
ATOM 2397 O O . LEU A 1 315 ? -16.076 2.739 6.354 1.00 97.75 315 LEU A O 1
ATOM 2401 N N . ALA A 1 316 ? -15.617 1.129 4.843 1.00 95.56 316 ALA A N 1
ATOM 2402 C CA . ALA A 1 316 ? -15.930 1.898 3.643 1.00 95.56 316 ALA A CA 1
ATOM 2403 C C . ALA A 1 316 ? -16.831 1.078 2.718 1.00 95.56 316 ALA A C 1
ATOM 2405 O O . ALA A 1 316 ? -16.705 -0.141 2.657 1.00 95.56 316 ALA A O 1
ATOM 2406 N N . ASP A 1 317 ? -17.710 1.729 1.965 1.00 93.12 317 ASP A N 1
ATOM 2407 C CA . ASP A 1 317 ? -18.437 1.092 0.867 1.00 93.12 317 ASP A CA 1
ATOM 2408 C C . ASP A 1 317 ? -18.211 1.854 -0.441 1.00 93.12 317 ASP A C 1
ATOM 2410 O O . ASP A 1 317 ? -17.802 3.014 -0.447 1.00 93.12 317 ASP A O 1
ATOM 2414 N N . ALA A 1 318 ? -18.450 1.180 -1.566 1.00 86.62 318 ALA A N 1
ATOM 2415 C CA . ALA A 1 318 ? -18.306 1.770 -2.895 1.00 86.62 318 ALA A CA 1
ATOM 2416 C C . ALA A 1 318 ? -19.551 2.565 -3.345 1.00 86.62 318 ALA A C 1
ATOM 2418 O O . ALA A 1 318 ? -19.671 2.897 -4.528 1.00 86.62 318 ALA A O 1
ATOM 2419 N N . LEU A 1 319 ? -20.510 2.838 -2.446 1.00 85.81 319 LEU A N 1
ATOM 2420 C CA . LEU A 1 319 ? -21.713 3.591 -2.795 1.00 85.81 319 LEU A CA 1
ATOM 2421 C C . LEU A 1 319 ? -21.364 5.069 -2.998 1.00 85.81 319 LEU A C 1
ATOM 2423 O O . LEU A 1 319 ? -20.460 5.623 -2.374 1.00 85.81 319 LEU A O 1
ATOM 2427 N N . VAL A 1 320 ? -22.108 5.730 -3.883 1.00 84.31 320 VAL A N 1
ATOM 2428 C CA . VAL A 1 320 ? -21.863 7.125 -4.269 1.00 84.31 320 VAL A CA 1
ATOM 2429 C C . VAL A 1 320 ? -23.074 8.008 -3.988 1.00 84.31 320 VAL A C 1
ATOM 2431 O O . VAL A 1 320 ? -24.199 7.542 -3.801 1.00 84.31 320 VAL A O 1
ATOM 2434 N N . GLY A 1 321 ? -22.848 9.322 -3.974 1.00 85.00 321 GLY A N 1
ATOM 2435 C CA . GLY A 1 321 ? -23.906 10.300 -3.745 1.00 85.00 321 GLY A CA 1
ATOM 2436 C C . GLY A 1 321 ? -24.511 10.176 -2.336 1.00 85.00 321 GLY A C 1
ATOM 2437 O O . GLY A 1 321 ? -23.774 9.965 -1.375 1.00 85.00 321 GLY A O 1
ATOM 2438 N N . PRO A 1 322 ? -25.839 10.315 -2.173 1.00 83.19 322 PRO A N 1
ATOM 2439 C CA . PRO A 1 322 ? -26.481 10.360 -0.855 1.00 83.19 322 PRO A CA 1
ATOM 2440 C C . PRO A 1 322 ? -26.480 9.016 -0.104 1.00 83.19 322 PRO A C 1
ATOM 2442 O O . PRO A 1 322 ? -26.907 8.967 1.053 1.00 83.19 322 PRO A O 1
ATOM 2445 N N . GLU A 1 323 ? -26.058 7.931 -0.759 1.00 88.06 323 GLU A N 1
ATOM 2446 C CA . GLU A 1 323 ? -25.943 6.595 -0.166 1.00 88.06 323 GLU A CA 1
ATOM 2447 C C . GLU A 1 323 ? -24.519 6.243 0.272 1.00 88.06 323 GLU A C 1
ATOM 2449 O O . GLU A 1 323 ? -24.344 5.228 0.944 1.00 88.06 323 GLU A O 1
ATOM 2454 N N . ALA A 1 324 ? -23.530 7.084 -0.054 1.00 89.75 324 ALA A N 1
ATOM 2455 C CA . ALA A 1 324 ? -22.131 6.861 0.294 1.00 89.75 324 ALA A CA 1
ATOM 2456 C C . ALA A 1 324 ? -21.953 6.634 1.803 1.00 89.75 324 ALA A C 1
ATOM 2458 O O . ALA A 1 324 ? -22.356 7.473 2.613 1.00 89.75 324 ALA A O 1
ATOM 2459 N N . GLY A 1 325 ? -21.344 5.505 2.171 1.00 92.12 325 GLY A N 1
ATOM 2460 C CA . GLY A 1 325 ? -21.056 5.136 3.556 1.00 92.12 325 GLY A CA 1
ATOM 2461 C C . GLY A 1 325 ? -22.209 4.462 4.307 1.00 92.12 325 GLY A C 1
ATOM 2462 O O . GLY A 1 325 ? -21.994 3.969 5.411 1.00 92.12 325 GLY A O 1
ATOM 2463 N N . ARG A 1 326 ? -23.430 4.383 3.756 1.00 92.19 326 ARG A N 1
ATOM 2464 C CA . ARG A 1 326 ? -24.585 3.826 4.492 1.00 92.19 326 ARG A CA 1
ATOM 2465 C C . ARG A 1 326 ? -24.453 2.340 4.810 1.00 92.19 326 ARG A C 1
ATOM 2467 O O . ARG A 1 326 ? -24.976 1.901 5.835 1.00 92.19 326 ARG A O 1
ATOM 2474 N N . ALA A 1 327 ? -23.841 1.550 3.930 1.00 94.56 327 ALA A N 1
ATOM 2475 C CA . ALA A 1 327 ? -23.663 0.121 4.176 1.00 94.56 327 ALA A CA 1
ATOM 2476 C C . ALA A 1 327 ? -22.572 -0.102 5.231 1.00 94.56 327 ALA A C 1
ATOM 2478 O O . ALA A 1 327 ? -22.764 -0.902 6.149 1.00 94.56 327 ALA A O 1
ATOM 2479 N N . ALA A 1 328 ? -21.489 0.677 5.154 1.00 96.00 328 ALA A N 1
ATOM 2480 C CA . ALA A 1 328 ? -20.438 0.707 6.165 1.00 96.00 328 ALA A CA 1
ATOM 2481 C C . ALA A 1 328 ? -20.959 1.148 7.546 1.00 96.00 328 ALA A C 1
ATOM 2483 O O . ALA A 1 328 ? -20.612 0.539 8.555 1.00 96.00 328 ALA A O 1
ATOM 2484 N N . GLU A 1 329 ? -21.844 2.148 7.608 1.00 94.81 329 GLU A N 1
ATOM 2485 C CA . GLU A 1 329 ? -22.466 2.605 8.859 1.00 94.81 329 GLU A CA 1
ATOM 2486 C C . GLU A 1 329 ? -23.324 1.528 9.527 1.00 94.81 329 GLU A C 1
ATOM 2488 O O . GLU A 1 329 ? -23.218 1.331 10.738 1.00 94.81 329 GLU A O 1
ATOM 2493 N N . ARG A 1 330 ? -24.145 0.806 8.752 1.00 94.12 330 ARG A N 1
ATOM 2494 C CA . ARG A 1 330 ? -24.946 -0.311 9.282 1.00 94.12 330 ARG A CA 1
ATOM 2495 C C . ARG A 1 330 ? -24.056 -1.409 9.846 1.00 94.12 330 ARG A C 1
ATOM 2497 O O . ARG A 1 330 ? -24.283 -1.841 10.968 1.00 94.12 330 ARG A O 1
ATOM 2504 N N . LEU A 1 331 ? -23.011 -1.796 9.109 1.00 96.12 331 LEU A N 1
ATOM 2505 C CA . LEU A 1 331 ? -22.047 -2.766 9.617 1.00 96.12 331 LEU A CA 1
ATOM 2506 C C . LEU A 1 331 ? -21.381 -2.255 10.903 1.00 96.12 331 LEU A C 1
ATOM 2508 O O . LEU A 1 331 ? -21.273 -3.001 11.865 1.00 96.12 331 LEU A O 1
ATOM 2512 N N . GLY A 1 332 ? -20.999 -0.978 10.971 1.00 96.25 332 GLY A N 1
ATOM 2513 C CA . GLY A 1 332 ? -20.428 -0.400 12.189 1.00 96.25 332 GLY A CA 1
ATOM 2514 C C . GLY A 1 332 ? -21.366 -0.470 13.401 1.00 96.25 332 GLY A C 1
ATOM 2515 O O . GLY A 1 332 ? -20.907 -0.732 14.512 1.00 96.25 332 GLY A O 1
ATOM 2516 N N . GLN A 1 333 ? -22.675 -0.296 13.197 1.00 94.38 333 GLN A N 1
ATOM 2517 C CA . GLN A 1 333 ? -23.688 -0.483 14.244 1.00 94.38 333 GLN A CA 1
ATOM 2518 C C . GLN A 1 333 ? -23.792 -1.946 14.684 1.00 94.38 333 GLN A C 1
ATOM 2520 O O . GLN A 1 333 ? -23.812 -2.219 15.885 1.00 94.38 333 GLN A O 1
ATOM 2525 N N . ASP A 1 334 ? -23.808 -2.877 13.732 1.00 94.75 334 ASP A N 1
ATOM 2526 C CA . ASP A 1 334 ? -23.861 -4.313 14.016 1.00 94.75 334 ASP A CA 1
ATOM 2527 C C . ASP A 1 334 ? -22.616 -4.773 14.793 1.00 94.75 334 ASP A C 1
ATOM 2529 O O . ASP A 1 334 ? -22.731 -5.523 15.764 1.00 94.75 334 ASP A O 1
ATOM 2533 N N . LEU A 1 335 ? -21.432 -4.262 14.431 1.00 96.50 335 LEU A N 1
ATOM 2534 C CA . LEU A 1 335 ? -20.184 -4.537 15.144 1.00 96.50 335 LEU A CA 1
ATOM 2535 C C . LEU A 1 335 ? -20.199 -3.985 16.570 1.00 96.50 335 LEU A C 1
ATOM 2537 O O . LEU A 1 335 ? -19.799 -4.694 17.490 1.00 96.50 335 LEU A O 1
ATOM 2541 N N . LEU A 1 336 ? -20.688 -2.760 16.787 1.00 95.62 336 LEU A N 1
ATOM 2542 C CA . LEU A 1 336 ? -20.857 -2.234 18.147 1.00 95.62 336 LEU A CA 1
ATOM 2543 C C . LEU A 1 336 ? -21.825 -3.089 18.976 1.00 95.62 336 LEU A C 1
ATOM 2545 O O . LEU A 1 336 ? -21.569 -3.323 20.157 1.00 95.62 336 LEU A O 1
ATOM 2549 N N . GLY A 1 337 ? -22.902 -3.588 18.364 1.00 95.06 337 GLY A N 1
ATOM 2550 C CA . GLY A 1 337 ? -23.819 -4.531 19.003 1.00 95.06 337 GLY A CA 1
ATOM 2551 C C . GLY A 1 337 ? -23.139 -5.847 19.397 1.00 95.06 337 GLY A C 1
ATOM 2552 O O . GLY A 1 337 ? -23.351 -6.331 20.510 1.00 95.06 337 GLY A O 1
ATOM 2553 N N . ASP A 1 338 ? -22.287 -6.403 18.529 1.00 95.19 338 ASP A N 1
ATOM 2554 C CA . ASP A 1 338 ? -21.493 -7.605 18.831 1.00 95.19 338 ASP A CA 1
ATOM 2555 C C . ASP A 1 338 ? -20.479 -7.353 19.946 1.00 95.19 338 ASP A C 1
ATOM 2557 O O . ASP A 1 338 ? -20.352 -8.170 20.853 1.00 95.19 338 ASP A O 1
ATOM 2561 N N . ILE A 1 339 ? -19.798 -6.205 19.928 1.00 95.69 339 ILE A N 1
ATOM 2562 C CA . ILE A 1 339 ? -18.851 -5.806 20.976 1.00 95.69 339 ILE A CA 1
ATOM 2563 C C . ILE A 1 339 ? -19.565 -5.684 22.326 1.00 95.69 339 ILE A C 1
ATOM 2565 O O . ILE A 1 339 ? -19.046 -6.160 23.333 1.00 95.69 339 ILE A O 1
ATOM 2569 N N . ALA A 1 340 ? -20.771 -5.113 22.356 1.00 93.88 340 ALA A N 1
ATOM 2570 C CA . ALA A 1 340 ? -21.562 -4.997 23.578 1.00 93.88 340 ALA A CA 1
ATOM 2571 C C . ALA A 1 340 ? -21.956 -6.362 24.174 1.00 93.88 340 ALA A C 1
ATOM 2573 O O . ALA A 1 340 ? -22.090 -6.489 25.387 1.00 93.88 340 ALA A O 1
ATOM 2574 N N . GLN A 1 341 ? -22.165 -7.380 23.334 1.00 94.75 341 GLN A N 1
ATOM 2575 C CA . GLN A 1 341 ? -22.619 -8.706 23.774 1.00 94.75 341 GLN A CA 1
ATOM 2576 C C . GLN A 1 341 ? -21.475 -9.693 24.021 1.00 94.75 341 GLN A C 1
ATOM 2578 O O . GLN A 1 341 ? -21.570 -10.540 24.908 1.00 94.75 341 GLN A O 1
ATOM 2583 N N . HIS A 1 342 ? -20.414 -9.615 23.220 1.00 94.94 342 HIS A N 1
ATOM 2584 C CA . HIS A 1 342 ? -19.369 -10.634 23.138 1.00 94.94 342 HIS A CA 1
ATOM 2585 C C . HIS A 1 342 ? -17.950 -10.067 23.283 1.00 94.94 342 HIS A C 1
ATOM 2587 O O . HIS A 1 342 ? -17.005 -10.852 23.320 1.00 94.94 342 HIS A O 1
ATOM 2593 N N . GLY A 1 343 ? -17.772 -8.743 23.371 1.00 94.06 343 GLY A N 1
ATOM 2594 C CA . GLY A 1 343 ? -16.461 -8.086 23.346 1.00 94.06 343 GLY A CA 1
ATOM 2595 C C . GLY A 1 343 ? -15.506 -8.542 24.451 1.00 94.06 343 GLY A C 1
ATOM 2596 O O . GLY A 1 343 ? -14.330 -8.778 24.174 1.00 94.06 343 GLY A O 1
ATOM 2597 N N . GLU A 1 344 ? -16.012 -8.771 25.667 1.00 94.75 344 GLU A N 1
ATOM 2598 C CA . GLU A 1 344 ? -15.207 -9.246 26.804 1.00 94.75 344 GLU A CA 1
ATOM 2599 C C . GLU A 1 344 ? -14.502 -10.580 26.495 1.00 94.75 344 GLU A C 1
ATOM 2601 O O . GLU A 1 344 ? -13.328 -10.755 26.815 1.00 94.75 344 GLU A O 1
ATOM 2606 N N . ALA A 1 345 ? -15.170 -11.494 25.780 1.00 95.25 345 ALA A N 1
ATOM 2607 C CA . ALA A 1 345 ? -14.603 -12.792 25.402 1.00 95.25 345 ALA A CA 1
ATOM 2608 C C . ALA A 1 345 ? -13.452 -12.691 24.381 1.00 95.25 345 ALA A C 1
ATOM 2610 O O . ALA A 1 345 ? -12.738 -13.672 24.159 1.00 95.25 345 ALA A O 1
ATOM 2611 N N . PHE A 1 346 ? -13.283 -11.523 23.758 1.00 95.62 346 PHE A N 1
ATOM 2612 C CA . PHE A 1 346 ? -12.204 -11.209 22.823 1.00 95.62 346 PHE A CA 1
ATOM 2613 C C . PHE A 1 346 ? -11.202 -10.203 23.397 1.00 95.62 346 PHE A C 1
ATOM 2615 O O . PHE A 1 346 ? -10.371 -9.705 22.648 1.00 95.62 346 PHE A O 1
ATOM 2622 N N . GLY A 1 347 ? -11.268 -9.889 24.696 1.00 96.19 347 GLY A N 1
ATOM 2623 C CA . GLY A 1 347 ? -10.368 -8.919 25.321 1.00 96.19 347 GLY A CA 1
ATOM 2624 C C . GLY A 1 347 ? -10.663 -7.466 24.933 1.00 96.19 347 GLY A C 1
ATOM 2625 O O . GLY A 1 347 ? -9.767 -6.631 24.971 1.00 96.19 347 GLY A O 1
ATOM 2626 N N . ILE A 1 348 ? -11.897 -7.135 24.542 1.00 96.81 348 ILE A N 1
ATOM 2627 C CA . ILE A 1 348 ? -12.302 -5.756 24.233 1.00 96.81 348 ILE A CA 1
ATOM 2628 C C . ILE A 1 348 ? -12.891 -5.120 25.496 1.00 96.81 348 ILE A C 1
ATOM 2630 O O . ILE A 1 348 ? -13.882 -5.607 26.038 1.00 96.81 348 ILE A O 1
ATOM 2634 N N . ALA A 1 349 ? -12.287 -4.026 25.962 1.00 93.88 349 ALA A N 1
ATOM 2635 C CA . ALA A 1 349 ? -12.702 -3.308 27.167 1.00 93.88 349 ALA A CA 1
ATOM 2636 C C . ALA A 1 349 ? -13.799 -2.271 26.881 1.00 93.88 349 ALA A C 1
ATOM 2638 O O . ALA A 1 349 ? -14.732 -2.085 27.666 1.00 93.88 349 ALA A O 1
ATOM 2639 N N . SER A 1 350 ? -13.699 -1.567 25.759 1.00 92.56 350 SER A N 1
ATOM 2640 C CA . SER A 1 350 ? -14.716 -0.611 25.330 1.00 92.56 350 SER A CA 1
ATOM 2641 C C . SER A 1 350 ? -14.646 -0.396 23.823 1.00 92.56 350 SER A C 1
ATOM 2643 O O . SER A 1 350 ? -13.640 -0.708 23.184 1.00 92.56 350 SER A O 1
ATOM 2645 N N . GLY A 1 351 ? -15.738 0.099 23.246 1.00 94.06 351 GLY A N 1
ATOM 2646 C CA . 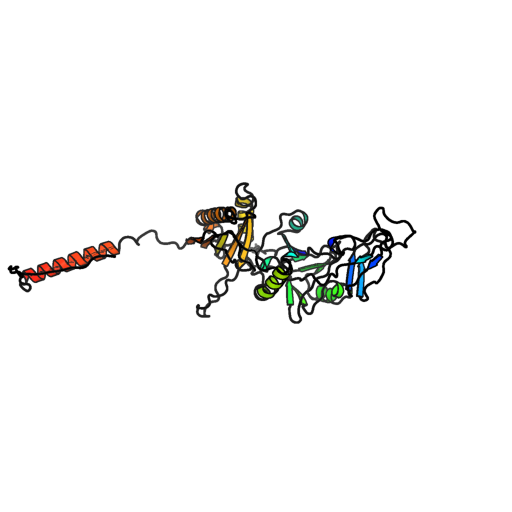GLY A 1 351 ? -15.844 0.346 21.816 1.00 94.06 351 GLY A CA 1
ATOM 2647 C C . GLY A 1 351 ? -16.654 1.602 21.543 1.00 94.06 351 GLY A C 1
ATOM 2648 O O . GLY A 1 351 ? -17.715 1.816 22.123 1.00 94.06 351 GLY A O 1
ATOM 2649 N N . GLN A 1 352 ? -16.171 2.438 20.637 1.00 94.50 352 GLN A N 1
ATOM 2650 C CA . GLN A 1 352 ? -16.877 3.627 20.168 1.00 94.50 352 GLN A CA 1
ATOM 2651 C C . GLN A 1 352 ? -16.876 3.665 18.646 1.00 94.50 352 GLN A C 1
ATOM 2653 O O . GLN A 1 352 ? -15.941 3.175 18.023 1.00 94.50 352 GLN A O 1
ATOM 2658 N N . ALA A 1 353 ? -17.901 4.258 18.042 1.00 94.38 353 ALA A N 1
ATOM 2659 C CA . ALA A 1 353 ? -17.984 4.454 16.604 1.00 94.38 353 ALA A CA 1
ATOM 2660 C C . ALA A 1 353 ? -18.327 5.897 16.247 1.00 94.38 353 ALA A C 1
ATOM 2662 O O . ALA A 1 353 ? -19.168 6.547 16.876 1.00 94.38 353 ALA A O 1
ATOM 2663 N N . GLN A 1 354 ? -17.698 6.359 15.176 1.00 94.94 354 GLN A N 1
ATOM 2664 C CA . GLN A 1 354 ? -18.030 7.579 14.461 1.00 94.94 354 GLN A CA 1
ATOM 2665 C C . GLN A 1 354 ? -18.544 7.192 13.078 1.00 94.94 354 GLN A C 1
ATOM 2667 O O . GLN A 1 354 ? -17.989 6.311 12.423 1.00 94.94 354 GLN A O 1
ATOM 2672 N N . THR A 1 355 ? -19.615 7.841 12.642 1.00 94.50 355 THR A N 1
ATOM 2673 C CA . THR A 1 355 ? -20.297 7.537 11.379 1.00 94.50 355 THR A CA 1
ATOM 2674 C C . THR A 1 355 ? -20.423 8.782 10.524 1.00 94.50 355 THR A C 1
ATOM 2676 O O . THR A 1 355 ? -20.481 9.901 11.043 1.00 94.50 355 THR A O 1
ATOM 2679 N N . SER A 1 356 ? -20.516 8.595 9.212 1.00 92.50 356 SER A N 1
ATOM 2680 C CA . SER A 1 356 ? -20.620 9.709 8.275 1.00 92.50 356 SER A CA 1
ATOM 2681 C C . SER A 1 356 ? -21.980 10.411 8.229 1.00 92.50 356 SER A C 1
ATOM 2683 O O . SER A 1 356 ? -22.110 11.489 7.640 1.00 92.50 356 SER A O 1
ATOM 2685 N N . SER A 1 357 ? -22.981 9.863 8.916 1.00 87.19 357 SER A N 1
ATOM 2686 C CA . SER A 1 357 ? -24.229 10.536 9.285 1.00 87.19 357 SER A CA 1
ATOM 2687 C C . SER A 1 357 ? -24.088 11.484 10.484 1.00 87.19 357 SER A C 1
ATOM 2689 O O . SER A 1 357 ? -25.036 12.194 10.816 1.00 87.19 357 SER A O 1
ATOM 2691 N N . GLY A 1 358 ? -22.918 11.527 11.131 1.00 77.12 358 GLY A N 1
ATOM 2692 C CA . GLY A 1 358 ? -22.646 12.366 12.299 1.00 77.12 358 GLY A CA 1
ATOM 2693 C C . GLY A 1 358 ? -23.104 11.763 13.626 1.00 77.12 358 GLY A C 1
ATOM 2694 O O . GLY A 1 358 ? -22.995 12.420 14.662 1.00 77.12 358 GLY A O 1
ATOM 2695 N N . SER A 1 359 ? -23.598 10.519 13.629 1.00 76.25 359 SER A N 1
ATOM 2696 C CA . SER A 1 359 ? -23.919 9.824 14.874 1.00 76.25 359 SER A CA 1
ATOM 2697 C C . SER A 1 359 ? -22.635 9.340 15.557 1.00 76.25 359 SER A C 1
ATOM 2699 O O . SER A 1 359 ? -21.797 8.673 14.941 1.00 76.25 359 SER A O 1
ATOM 2701 N N . GLN A 1 360 ? -22.467 9.719 16.825 1.00 75.31 360 GLN A N 1
ATOM 2702 C CA . GLN A 1 360 ? -21.447 9.164 17.712 1.00 75.31 360 GLN A CA 1
ATOM 2703 C C . GLN A 1 360 ? -22.114 8.140 18.624 1.00 75.31 360 GLN A C 1
ATOM 2705 O O . GLN A 1 360 ? -23.130 8.432 19.257 1.00 75.31 360 GLN A O 1
ATOM 2710 N N . MET A 1 361 ? -21.542 6.945 18.681 1.00 78.06 361 MET A N 1
ATOM 2711 C CA . MET A 1 361 ? -22.020 5.847 19.516 1.00 78.06 361 MET A CA 1
ATOM 2712 C C . MET A 1 361 ? -20.861 5.389 20.395 1.00 78.06 361 MET A C 1
ATOM 2714 O O . MET A 1 361 ? -19.748 5.227 19.905 1.00 78.06 361 MET A O 1
ATOM 2718 N N . ALA A 1 362 ? -21.099 5.216 21.690 1.00 72.50 362 ALA A N 1
ATOM 2719 C CA . ALA A 1 362 ? -20.077 4.793 22.639 1.00 72.50 362 ALA A CA 1
ATOM 2720 C C . ALA A 1 362 ? -20.641 3.707 23.551 1.00 72.50 362 ALA A C 1
ATOM 2722 O O . ALA A 1 362 ? -21.752 3.857 24.059 1.00 72.50 362 ALA A O 1
ATOM 2723 N N . GLU A 1 363 ? -19.848 2.664 23.782 1.00 72.38 363 GLU A N 1
ATOM 2724 C CA . GLU A 1 363 ? -20.146 1.567 24.695 1.00 72.38 363 GLU A CA 1
ATOM 2725 C C . GLU A 1 363 ? -18.951 1.329 25.624 1.00 72.38 363 GLU A C 1
ATOM 2727 O O . GLU A 1 363 ? -17.805 1.252 25.178 1.00 72.38 363 GLU A O 1
ATOM 2732 N N . GLY A 1 364 ? -19.200 1.213 26.931 1.00 47.50 364 GLY A N 1
ATOM 2733 C CA . GLY A 1 364 ? -18.140 1.064 27.928 1.00 47.50 364 GLY A CA 1
ATOM 2734 C C . GLY A 1 364 ? -18.450 -0.006 28.965 1.00 47.50 364 GLY A C 1
ATOM 2735 O O . GLY A 1 364 ? -19.339 0.188 29.794 1.00 47.50 364 GLY A O 1
ATOM 2736 N N . HIS A 1 365 ? -17.631 -1.065 29.016 1.00 44.41 365 HIS A N 1
ATOM 2737 C CA . HIS A 1 365 ? -17.673 -2.100 30.059 1.00 44.41 365 HIS A CA 1
ATOM 2738 C C . HIS A 1 365 ? -16.957 -1.659 31.345 1.00 44.41 365 HIS A C 1
ATOM 2740 O O . HIS A 1 365 ? -16.313 -2.451 32.035 1.00 44.41 365 HIS A O 1
ATOM 2746 N N . ARG A 1 366 ? -17.090 -0.390 31.756 1.00 37.31 366 ARG A N 1
ATOM 2747 C CA . ARG A 1 366 ? -16.865 -0.110 33.177 1.00 37.31 366 ARG A CA 1
ATOM 2748 C C . ARG A 1 366 ? -18.010 -0.771 33.913 1.00 37.31 366 ARG A C 1
ATOM 2750 O O . ARG A 1 366 ? -19.136 -0.285 33.823 1.00 37.31 366 ARG A O 1
ATOM 2757 N N . ALA A 1 367 ? -17.697 -1.841 34.644 1.00 36.47 367 ALA A N 1
ATOM 2758 C CA . ALA A 1 367 ? -18.545 -2.427 35.668 1.00 36.47 367 ALA A CA 1
ATOM 2759 C C . ALA A 1 367 ? -19.023 -1.315 36.613 1.00 36.47 367 ALA A C 1
ATOM 2761 O O . ALA A 1 367 ? -18.405 -0.990 37.626 1.00 36.47 367 ALA A O 1
ATOM 2762 N N . ARG A 1 368 ? -20.124 -0.668 36.242 1.00 35.97 368 ARG A N 1
ATOM 2763 C CA . ARG A 1 368 ? -20.895 0.169 37.139 1.00 35.97 368 ARG A CA 1
ATOM 2764 C C . ARG A 1 368 ? -21.618 -0.822 38.038 1.00 35.97 368 ARG A C 1
ATOM 2766 O O . ARG A 1 368 ? -22.341 -1.665 37.504 1.00 35.97 368 ARG A O 1
ATOM 2773 N N . PRO A 1 369 ? -21.466 -0.759 39.373 1.00 34.00 369 PRO A N 1
ATOM 2774 C CA . PRO A 1 369 ? -22.423 -1.437 40.224 1.00 34.00 369 PRO A CA 1
ATOM 2775 C C . PRO A 1 369 ? -23.799 -0.912 39.815 1.00 34.00 369 PRO A C 1
ATOM 2777 O O . PRO A 1 369 ? -24.055 0.294 39.842 1.00 34.00 369 PRO A O 1
ATOM 2780 N N . ALA A 1 370 ? -24.642 -1.816 39.323 1.00 38.88 370 ALA A N 1
ATOM 2781 C CA . ALA A 1 370 ? -26.016 -1.523 38.978 1.00 38.88 370 ALA A CA 1
ATOM 2782 C C . ALA A 1 370 ? -26.716 -1.028 40.247 1.00 38.88 370 ALA A C 1
ATOM 2784 O O . ALA A 1 370 ? -27.080 -1.805 41.126 1.00 38.88 370 ALA A O 1
ATOM 2785 N N . GLY A 1 371 ? -26.835 0.289 40.372 1.00 44.84 371 GLY A N 1
ATOM 2786 C CA . GLY A 1 371 ? -27.483 0.915 41.506 1.00 44.84 371 GLY A CA 1
ATOM 2787 C C . GLY A 1 371 ? -26.967 2.320 41.768 1.00 44.84 371 GLY A C 1
ATOM 2788 O O . GLY A 1 371 ? -25.818 2.515 42.142 1.00 44.84 371 GLY A O 1
ATOM 2789 N N . LEU A 1 372 ? -27.900 3.269 41.703 1.00 44.47 372 LEU A N 1
ATOM 2790 C CA . LEU A 1 372 ? -27.869 4.540 42.430 1.00 44.47 372 LEU A CA 1
ATOM 2791 C C . LEU A 1 372 ? -27.280 5.779 41.727 1.00 44.47 372 LEU A C 1
ATOM 2793 O O . LEU A 1 372 ? -26.472 6.486 42.312 1.00 44.47 372 LEU A O 1
ATOM 2797 N N . VAL A 1 373 ? -27.803 6.166 40.556 1.00 46.28 373 VAL A N 1
ATOM 2798 C CA . VAL A 1 373 ? -27.856 7.601 40.179 1.00 46.28 373 VAL A CA 1
ATOM 2799 C C . VAL A 1 373 ? -29.187 7.934 39.491 1.00 46.28 373 VAL A C 1
ATOM 2801 O O . VAL A 1 373 ? -29.247 8.283 38.321 1.00 46.28 373 VAL A O 1
ATOM 2804 N N . ALA A 1 374 ? -30.286 7.804 40.235 1.00 42.69 374 ALA A N 1
ATOM 2805 C CA . ALA A 1 374 ? -31.576 8.434 39.924 1.00 42.69 374 ALA A CA 1
ATOM 2806 C C . ALA A 1 374 ? -32.402 8.587 41.216 1.00 42.69 374 ALA A C 1
ATOM 2808 O O . ALA A 1 374 ? -33.526 8.110 41.322 1.00 42.69 374 ALA A O 1
ATOM 2809 N N . GLY A 1 375 ? -31.808 9.177 42.257 1.00 43.69 375 GLY A N 1
ATOM 2810 C CA . GLY A 1 375 ? -32.488 9.307 43.553 1.00 43.69 375 GLY A CA 1
ATOM 2811 C C . GLY A 1 375 ? -31.887 10.302 44.543 1.00 43.69 375 GLY A C 1
ATOM 2812 O O . GLY A 1 375 ? -32.332 10.344 45.683 1.00 43.69 375 GLY A O 1
ATOM 2813 N N . ILE A 1 376 ? -30.891 11.106 44.153 1.00 49.12 376 ILE A N 1
ATOM 2814 C CA . ILE A 1 376 ? -30.249 12.054 45.084 1.00 49.12 376 ILE A CA 1
ATOM 2815 C C . ILE A 1 376 ? -30.846 13.466 44.963 1.00 49.12 376 ILE A C 1
ATOM 2817 O O . ILE A 1 376 ? -30.873 14.202 45.944 1.00 49.12 376 ILE A O 1
ATOM 2821 N N . SER A 1 377 ? -31.447 13.833 43.829 1.00 52.56 377 SER A N 1
ATOM 2822 C CA . SER A 1 377 ? -32.087 15.147 43.664 1.00 52.56 377 SER A CA 1
ATOM 2823 C C . SER A 1 377 ? -33.439 15.262 44.385 1.00 52.56 377 SER A C 1
ATOM 2825 O O . SER A 1 377 ? -33.726 16.305 44.967 1.00 52.56 377 SER A O 1
ATOM 2827 N N . ALA A 1 378 ? -34.247 14.196 44.437 1.00 54.81 378 ALA A N 1
ATOM 2828 C CA . ALA A 1 378 ? -35.547 14.228 45.121 1.00 54.81 378 ALA A CA 1
ATOM 2829 C C . ALA A 1 378 ? -35.427 14.139 46.657 1.00 54.81 378 ALA A C 1
ATOM 2831 O O . ALA A 1 378 ? -36.156 14.823 47.376 1.00 54.81 378 ALA A O 1
ATOM 2832 N N . GLY A 1 379 ? -34.481 13.343 47.171 1.00 56.22 379 GLY A N 1
ATOM 2833 C CA . GLY A 1 379 ? -34.272 13.172 48.614 1.00 56.22 379 GLY A CA 1
ATOM 2834 C C . GLY A 1 379 ? -33.722 14.425 49.301 1.00 56.22 379 GLY A C 1
ATOM 2835 O O . GLY A 1 379 ? -34.170 14.773 50.393 1.00 56.22 379 GLY A O 1
ATOM 2836 N N . LEU A 1 380 ? -32.808 15.151 48.641 1.00 64.88 380 LEU A N 1
ATOM 2837 C CA . LEU A 1 380 ? -32.237 16.387 49.188 1.00 64.88 380 LEU A CA 1
ATOM 2838 C C . LEU A 1 380 ? -33.282 17.512 49.274 1.00 64.88 380 LEU A C 1
ATOM 2840 O O . LEU A 1 380 ? -33.333 18.235 50.267 1.00 64.88 380 LEU A O 1
ATOM 2844 N N . LEU A 1 381 ? -34.153 17.621 48.263 1.00 66.94 381 LEU A N 1
ATOM 2845 C CA . LEU A 1 381 ? -35.253 18.591 48.227 1.00 66.94 381 LEU A CA 1
ATOM 2846 C C . LEU A 1 381 ? -36.306 18.308 49.308 1.00 66.94 381 LEU A C 1
ATOM 2848 O O . LEU A 1 381 ? -36.729 19.237 49.998 1.00 66.94 381 LEU A O 1
ATOM 2852 N N . LEU A 1 382 ? -36.680 17.040 49.522 1.00 70.31 382 LEU A N 1
ATOM 2853 C CA . LEU A 1 382 ? -37.599 16.674 50.607 1.00 70.31 382 LEU A CA 1
ATOM 2854 C C . LEU A 1 382 ? -36.976 16.909 51.993 1.00 70.31 382 LEU A C 1
ATOM 2856 O O . LEU A 1 382 ? -37.647 17.420 52.889 1.00 70.31 382 LEU A O 1
ATOM 2860 N N . GLY A 1 383 ? -35.691 16.583 52.165 1.00 72.19 383 GLY A N 1
ATOM 2861 C CA . GLY A 1 383 ? -34.963 16.820 53.412 1.00 72.19 383 GLY A CA 1
ATOM 2862 C C . GLY A 1 383 ? -34.876 18.306 53.766 1.00 72.19 383 GLY A C 1
ATOM 2863 O O . GLY A 1 383 ? -35.160 18.688 54.901 1.00 72.19 383 GLY A O 1
ATOM 2864 N N . LEU A 1 384 ? -34.571 19.163 52.787 1.00 75.25 384 LEU A N 1
ATOM 2865 C CA . LEU A 1 384 ? -34.520 20.616 52.976 1.00 75.25 384 LEU A CA 1
ATOM 2866 C C . LEU A 1 384 ? -35.899 21.220 53.280 1.00 75.25 384 LEU A C 1
ATOM 2868 O O . LEU A 1 384 ? -35.992 22.107 54.127 1.00 75.25 384 LEU A O 1
ATOM 2872 N N . LEU A 1 385 ? -36.975 20.716 52.664 1.00 75.25 385 LEU A N 1
ATOM 2873 C CA . LEU A 1 385 ? -38.345 21.149 52.967 1.00 75.25 385 LEU A CA 1
ATOM 2874 C C . LEU A 1 385 ? -38.783 20.754 54.383 1.00 75.25 385 LEU A C 1
ATOM 2876 O O . LEU A 1 385 ? -39.405 21.558 55.077 1.00 75.25 385 LEU A O 1
ATOM 2880 N N . LEU A 1 386 ? -38.430 19.551 54.844 1.00 76.06 386 LEU A N 1
ATOM 2881 C CA . LEU A 1 386 ? -38.768 19.089 56.193 1.00 76.06 386 LEU A CA 1
ATOM 2882 C C . LEU A 1 386 ? -37.969 19.825 57.274 1.00 76.06 386 LEU A C 1
ATOM 2884 O O . LEU A 1 386 ? -38.536 20.216 58.295 1.00 76.06 386 LEU A O 1
ATOM 2888 N N . VAL A 1 387 ? -36.678 20.077 57.040 1.00 78.56 387 VAL A N 1
ATOM 2889 C CA . VAL A 1 387 ? -35.839 20.849 57.969 1.00 78.56 387 VAL A CA 1
ATOM 2890 C C . VAL A 1 387 ? -36.256 22.321 57.978 1.00 78.56 387 VAL A C 1
ATOM 2892 O O . VAL A 1 387 ? -36.416 22.901 59.052 1.00 78.56 387 VAL A O 1
ATOM 2895 N N . GLY A 1 388 ? -36.512 22.915 56.809 1.00 74.31 388 GLY A N 1
ATOM 2896 C CA . GLY A 1 388 ? -36.992 24.293 56.687 1.00 74.31 388 GLY A CA 1
ATOM 2897 C C . GLY A 1 388 ? -38.366 24.499 57.329 1.00 74.31 388 GLY A C 1
ATOM 2898 O O . GLY A 1 388 ? -38.548 25.435 58.108 1.00 74.31 388 GLY A O 1
ATOM 2899 N N . GLY A 1 389 ? -39.316 23.590 57.081 1.00 75.81 389 GLY A N 1
ATOM 2900 C CA . GLY A 1 389 ? -40.650 23.620 57.688 1.00 75.81 389 GLY A CA 1
ATOM 2901 C C . GLY A 1 389 ? -40.627 23.386 59.202 1.00 75.81 389 GLY A C 1
ATOM 2902 O O . GLY A 1 389 ? -41.303 24.095 59.951 1.00 75.81 389 GLY A O 1
ATOM 2903 N N . GLY A 1 390 ? -39.795 22.451 59.675 1.00 77.12 390 GLY A N 1
ATOM 2904 C CA . GLY A 1 390 ? -39.592 22.198 61.102 1.00 77.12 390 GLY A CA 1
ATOM 2905 C C . GLY A 1 390 ? -38.978 23.395 61.832 1.00 77.12 390 GLY A C 1
ATOM 2906 O O . GLY A 1 390 ? -39.425 23.751 62.925 1.00 77.12 390 GLY A O 1
ATOM 2907 N N . LEU A 1 391 ? -38.010 24.073 61.207 1.00 75.94 391 LEU A N 1
ATOM 2908 C CA . LEU A 1 391 ? -37.393 25.279 61.757 1.00 75.94 391 LEU A CA 1
ATOM 2909 C C . LEU A 1 391 ? -38.389 26.448 61.812 1.00 75.94 391 LEU A C 1
ATOM 2911 O O . LEU A 1 391 ? -38.449 27.143 62.825 1.00 75.94 391 LEU A O 1
ATOM 2915 N N . LEU A 1 392 ? -39.227 26.625 60.783 1.00 72.56 392 LEU A N 1
ATOM 2916 C CA . LEU A 1 392 ? -40.266 27.661 60.763 1.00 72.56 392 LEU A CA 1
ATOM 2917 C C . LEU A 1 392 ? -41.305 27.455 61.878 1.00 72.56 392 LEU A C 1
ATOM 2919 O O . LEU A 1 392 ? -41.667 28.404 62.574 1.00 72.56 392 LEU A O 1
ATOM 2923 N N . LEU A 1 393 ? -41.740 26.211 62.096 1.00 71.12 393 LEU A N 1
ATOM 2924 C CA . LEU A 1 393 ? -42.678 25.853 63.166 1.00 71.12 393 LEU A CA 1
ATOM 2925 C C . LEU A 1 393 ? -42.073 26.050 64.563 1.00 71.12 393 LEU A C 1
ATOM 2927 O O . LEU A 1 393 ? -42.759 26.508 65.480 1.00 71.12 393 LEU A O 1
ATOM 2931 N N . LEU A 1 394 ? -40.781 25.754 64.734 1.00 70.56 394 LEU A N 1
ATOM 2932 C CA . LEU A 1 394 ? -40.060 26.017 65.982 1.00 70.56 394 LEU A CA 1
ATOM 2933 C C . LEU A 1 394 ? -39.892 27.521 66.246 1.00 70.56 394 LEU A C 1
ATOM 2935 O O . LEU A 1 394 ? -40.029 27.953 67.392 1.00 70.56 394 LEU A O 1
ATOM 2939 N N . LEU A 1 395 ? -39.653 28.326 65.206 1.00 69.19 395 LEU A N 1
ATOM 2940 C CA . LEU A 1 395 ? -39.552 29.787 65.308 1.00 69.19 395 LEU A CA 1
ATOM 2941 C C . LEU A 1 395 ? -40.910 30.449 65.594 1.00 69.19 395 LEU A C 1
ATOM 2943 O O . LEU A 1 395 ? -40.968 31.405 66.371 1.00 69.19 395 LEU A O 1
ATOM 2947 N N . GLN A 1 396 ? -42.006 29.903 65.057 1.00 66.75 396 GLN A N 1
ATOM 2948 C CA . GLN A 1 396 ? -43.369 30.334 65.389 1.00 66.75 396 GLN A CA 1
ATOM 2949 C C . GLN A 1 396 ? -43.761 29.960 66.825 1.00 66.75 396 GLN A C 1
ATOM 2951 O O . GLN A 1 396 ? -44.301 30.797 67.545 1.00 66.75 396 GLN A O 1
ATOM 2956 N N . ARG A 1 397 ? -43.423 28.749 67.295 1.00 66.94 397 ARG A N 1
ATOM 2957 C CA . ARG A 1 397 ? -43.667 28.339 68.694 1.00 66.94 397 ARG A CA 1
ATOM 2958 C C . ARG A 1 397 ? -42.844 29.130 69.711 1.00 66.94 397 ARG A C 1
ATOM 2960 O O . ARG A 1 397 ? -43.297 29.310 70.836 1.00 66.94 397 ARG A O 1
ATOM 2967 N N . LYS A 1 398 ? -41.658 29.614 69.326 1.00 70.19 398 LYS A N 1
ATOM 2968 C CA . LYS A 1 398 ? -40.808 30.486 70.157 1.00 70.19 398 LYS A CA 1
ATOM 2969 C C . LYS A 1 398 ? -41.148 31.981 70.038 1.00 70.19 398 LYS A C 1
ATOM 2971 O O . LYS A 1 398 ? -40.473 32.792 70.663 1.00 70.19 398 LYS A O 1
ATOM 2976 N N . GLY A 1 399 ? -42.184 32.351 69.276 1.00 58.84 399 GLY A N 1
ATOM 2977 C CA . GLY A 1 399 ? -42.707 33.722 69.215 1.00 58.84 399 GLY A CA 1
ATOM 2978 C C . GLY A 1 399 ? -41.821 34.735 68.478 1.00 58.84 399 GLY A C 1
ATOM 2979 O O . GLY A 1 399 ? -41.979 35.935 68.685 1.00 58.84 399 GLY A O 1
ATOM 2980 N N . LEU A 1 400 ? -40.898 34.280 67.624 1.00 60.41 400 LEU A N 1
ATOM 2981 C CA . LEU A 1 400 ? -39.904 35.136 66.958 1.00 60.41 400 LEU A CA 1
ATOM 2982 C C . LEU A 1 400 ? -40.343 35.679 65.587 1.00 60.41 400 LEU A C 1
ATOM 2984 O O . LEU A 1 400 ? -39.641 36.506 65.014 1.00 60.41 400 LEU A O 1
ATOM 2988 N N . ILE A 1 401 ? -41.497 35.259 65.054 1.00 57.56 401 ILE A N 1
ATOM 2989 C CA . ILE A 1 401 ? -42.019 35.739 63.764 1.00 57.56 401 ILE A CA 1
ATOM 2990 C C . ILE A 1 401 ? -43.494 36.125 63.934 1.00 57.56 401 ILE A C 1
ATOM 2992 O O . ILE A 1 401 ? -44.345 35.266 64.159 1.00 57.56 401 ILE A O 1
ATOM 2996 N N . ARG A 1 402 ? -43.800 37.425 63.829 1.00 51.81 402 ARG A N 1
ATOM 2997 C CA . ARG A 1 402 ? -45.173 37.950 63.739 1.00 51.81 402 ARG A CA 1
ATOM 2998 C C . ARG A 1 402 ? -45.609 37.965 62.274 1.00 51.81 402 ARG A C 1
ATOM 3000 O O . ARG A 1 402 ? -44.939 38.561 61.438 1.00 51.81 402 ARG A O 1
ATOM 3007 N N . SER A 1 403 ? -46.738 37.328 61.979 1.00 47.16 403 SER A N 1
ATOM 3008 C CA . SER A 1 403 ? -47.405 37.395 60.678 1.00 47.16 403 SER A CA 1
ATOM 3009 C C . SER A 1 403 ? -47.844 38.831 60.374 1.00 47.16 403 SER A C 1
ATOM 3011 O O . SER A 1 403 ? -48.627 39.407 61.130 1.00 47.16 403 SER A O 1
ATOM 3013 N N . LEU A 1 404 ? -47.368 39.393 59.262 1.00 39.81 404 LEU A N 1
ATOM 3014 C CA . LEU A 1 404 ? -47.905 40.624 58.686 1.00 39.81 404 LEU A CA 1
ATOM 3015 C C . LEU A 1 404 ? -49.232 40.306 57.988 1.00 39.81 404 LEU A C 1
ATOM 3017 O O . LEU A 1 404 ? -49.268 39.597 56.985 1.00 39.81 404 LEU A O 1
ATOM 3021 N N . THR A 1 405 ? -50.325 40.820 58.544 1.00 40.41 405 THR A N 1
ATOM 3022 C CA . THR A 1 405 ? -51.630 40.903 57.880 1.00 40.41 405 THR A CA 1
ATOM 3023 C C . THR A 1 405 ? -51.624 42.012 56.819 1.00 40.41 405 THR A C 1
ATOM 3025 O O . THR A 1 405 ? -51.000 43.051 57.046 1.00 40.41 405 THR A O 1
ATOM 3028 N N . PRO A 1 406 ? -52.339 41.844 55.695 1.00 46.97 406 PRO A N 1
ATOM 3029 C CA . PRO A 1 406 ? -52.432 42.848 54.641 1.00 46.97 406 PRO A CA 1
ATOM 3030 C C . PRO A 1 406 ? -53.514 43.895 54.958 1.00 46.97 406 PRO A C 1
ATOM 3032 O O . PRO A 1 406 ? -54.503 43.590 55.623 1.00 46.97 406 PRO A O 1
ATOM 3035 N N . SER A 1 407 ? -53.349 45.122 54.454 1.00 32.72 407 SER A N 1
ATOM 3036 C CA . SER A 1 407 ? -54.381 46.171 54.468 1.00 32.72 407 SER A CA 1
ATOM 3037 C C . SER A 1 407 ? -54.322 47.011 53.175 1.00 32.72 407 SER A C 1
ATOM 3039 O O . SER A 1 407 ? -53.246 47.080 52.573 1.00 32.72 407 SER A O 1
ATOM 3041 N N . PRO A 1 408 ? -55.450 47.587 52.701 1.00 45.44 408 PRO A N 1
ATOM 3042 C CA . PRO A 1 408 ? -55.721 47.807 51.283 1.00 45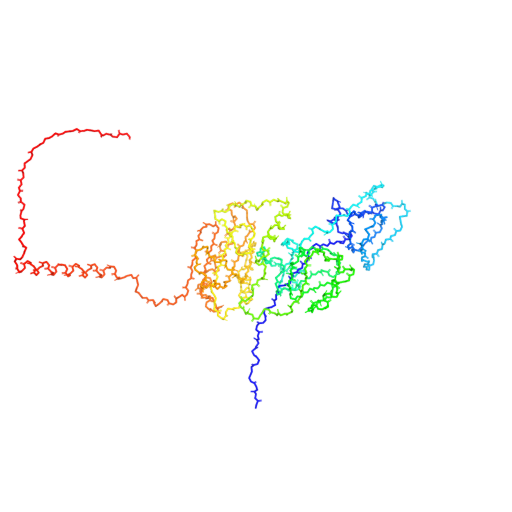.44 408 PRO A CA 1
ATOM 3043 C C . PRO A 1 408 ? -55.722 49.281 50.825 1.00 45.44 408 PRO A C 1
ATOM 3045 O O . PRO A 1 408 ? -55.732 50.213 51.621 1.00 45.44 408 PRO A O 1
ATOM 3048 N N . SER A 1 409 ? -55.836 49.421 49.495 1.00 32.75 409 SER A N 1
ATOM 3049 C CA . SER A 1 409 ? -56.440 50.515 48.703 1.00 32.75 409 SER A CA 1
ATOM 3050 C C . SER A 1 409 ? -55.848 51.933 48.772 1.00 32.75 409 SER A C 1
ATOM 3052 O O . SER A 1 409 ? -55.982 52.611 49.781 1.00 32.75 409 SER A O 1
ATOM 3054 N N . ALA A 1 410 ? -55.366 52.448 47.629 1.00 31.53 410 ALA A N 1
ATOM 3055 C CA . ALA A 1 410 ? -56.116 53.377 46.759 1.00 31.53 410 ALA A CA 1
ATOM 3056 C C . ALA A 1 410 ? -55.255 53.890 45.570 1.00 31.53 410 ALA A C 1
ATOM 3058 O O . ALA A 1 410 ? -54.206 54.486 45.778 1.00 31.53 410 ALA A O 1
ATOM 3059 N N . ASN A 1 411 ? -55.726 53.595 44.346 1.00 33.19 411 ASN A N 1
ATOM 3060 C CA . ASN A 1 411 ? -55.838 54.393 43.096 1.00 33.19 411 ASN A CA 1
ATOM 3061 C C . ASN A 1 411 ? -55.320 55.864 43.051 1.00 33.19 411 ASN A C 1
ATOM 3063 O O . ASN A 1 411 ? -55.253 56.474 44.113 1.00 33.19 411 ASN A O 1
ATOM 3067 N N . PRO A 1 412 ? -55.189 56.541 41.867 1.00 47.09 412 PRO A N 1
ATOM 3068 C CA . PRO A 1 412 ? -55.490 56.116 40.474 1.00 47.09 412 PRO A CA 1
ATOM 3069 C C . PRO A 1 412 ? -54.536 56.657 39.349 1.00 47.09 412 PRO A C 1
ATOM 3071 O O . PRO A 1 412 ? -53.658 57.477 39.583 1.00 47.09 412 PRO A O 1
ATOM 3074 N N . PHE A 1 413 ? -54.871 56.282 38.099 1.00 31.30 413 PHE A N 1
ATOM 3075 C CA . PHE A 1 413 ? -54.871 57.094 36.854 1.00 31.30 413 PHE A CA 1
ATOM 3076 C C . PHE A 1 413 ? -53.682 57.130 35.854 1.00 31.30 413 PHE A C 1
ATOM 3078 O O . PHE A 1 413 ? -52.612 57.639 36.157 1.00 31.30 413 PHE A O 1
ATOM 3085 N N . LEU A 1 414 ? -54.052 56.760 34.604 1.00 33.22 414 LEU A N 1
ATOM 3086 C CA . LEU A 1 414 ? -53.617 57.207 33.253 1.00 33.22 414 LEU A CA 1
ATOM 3087 C C . LEU A 1 414 ? -52.147 56.953 32.836 1.00 33.22 414 LEU A C 1
ATOM 3089 O O . LEU A 1 414 ? -51.237 57.208 33.601 1.00 33.22 414 LEU A O 1
ATOM 3093 N N . SER A 1 415 ? -51.774 56.595 31.601 1.00 30.52 415 SER A N 1
ATOM 3094 C CA . SER A 1 415 ? -52.432 56.153 30.358 1.00 30.52 415 SER A CA 1
ATOM 3095 C C . SER A 1 415 ? -51.340 56.003 29.275 1.00 30.52 415 SER A C 1
ATOM 3097 O O . SER A 1 415 ? -50.330 56.697 29.362 1.00 30.52 415 SER A O 1
ATOM 3099 N N . CYS A 1 416 ? -51.640 55.234 28.210 1.00 28.17 416 CYS A N 1
ATOM 3100 C CA . CYS A 1 416 ? -51.067 55.298 26.839 1.00 28.17 416 CYS A CA 1
ATOM 3101 C C . CYS A 1 416 ? -49.621 54.787 26.632 1.00 28.17 416 CYS A C 1
ATOM 3103 O O . CYS A 1 416 ? -48.768 55.009 27.473 1.00 28.17 416 CYS A O 1
ATOM 3105 N N . LEU A 1 417 ? -49.182 54.218 25.501 1.00 34.47 417 LEU A N 1
ATOM 3106 C CA . LEU A 1 417 ? -49.720 53.550 24.294 1.00 34.47 417 LEU A CA 1
ATOM 3107 C C . LEU A 1 417 ? -48.467 53.153 23.460 1.00 34.47 417 LEU A C 1
ATOM 3109 O O . LEU A 1 417 ? -47.444 53.826 23.569 1.00 34.47 417 LEU A O 1
ATOM 3113 N N . GLY A 1 418 ? -48.577 52.151 22.576 1.00 30.44 418 GLY A N 1
ATOM 3114 C CA . GLY A 1 418 ? -47.642 51.893 21.455 1.00 30.44 418 GLY A CA 1
ATOM 3115 C C . GLY A 1 418 ? -46.980 50.510 21.516 1.00 30.44 418 GLY A C 1
ATOM 3116 O O . GLY A 1 418 ? -46.006 50.337 22.231 1.00 30.44 418 GLY A O 1
ATOM 3117 N N . SER A 1 419 ? -47.576 49.435 20.992 1.00 32.62 419 SER A N 1
ATOM 3118 C CA . SER A 1 419 ? -47.856 49.060 19.589 1.00 32.62 419 SER A CA 1
ATOM 3119 C C . SER A 1 419 ? -46.642 48.535 18.816 1.00 32.62 419 SER A C 1
ATOM 3121 O O . SER A 1 419 ? -45.651 49.229 18.621 1.00 32.62 419 SER A O 1
ATOM 3123 N N . HIS A 1 420 ? -46.834 47.302 18.348 1.00 36.97 420 HIS A N 1
ATOM 3124 C CA . HIS A 1 420 ? -46.103 46.553 17.336 1.00 36.97 420 HIS A CA 1
ATOM 3125 C C . HIS A 1 420 ? -45.685 47.368 16.106 1.00 36.97 420 HIS A C 1
ATOM 3127 O O . HIS A 1 420 ? -46.478 48.161 15.590 1.00 36.97 420 HIS A O 1
ATOM 3133 N N . HIS A 1 421 ? -44.524 47.002 15.561 1.00 38.88 421 HIS A N 1
ATOM 3134 C CA . HIS A 1 421 ? -44.475 46.421 14.221 1.00 38.88 421 HIS A CA 1
ATOM 3135 C C . HIS A 1 421 ? -43.541 45.215 14.183 1.00 38.88 421 HIS A C 1
ATOM 3137 O O . HIS A 1 421 ? -42.551 45.235 14.949 1.00 38.88 421 HIS A O 1
#

Nearest PDB structures (foldseek):
  6gje-assembly1_A  TM=8.865E-01  e=2.037E-37  Homo sapiens
  5zeb-assembly1_f  TM=4.658E-01  e=5.267E-01  Mycolicibacterium smegmatis MC2 155
  5nd8-assembly1_f  TM=4.664E-01  e=1.759E+00  Staphylococcus aureus subsp. aureus NCTC 8325
  6v3b-assembly1_f  TM=4.325E-01  e=2.581E+00  Acinetobacter baumannii AB0057

Solvent-accessible surface area (backbone atoms only — not comparable to full-atom values): 23742 Å² total; per-residue (Å²): 141,81,87,81,73,85,73,82,74,58,66,44,78,44,43,35,31,34,54,64,72,60,33,32,51,81,40,27,84,33,19,56,93,52,38,52,62,42,37,59,16,36,38,34,44,81,33,64,52,47,37,27,27,51,44,67,42,33,45,82,44,60,76,35,88,53,58,46,75,46,69,50,96,91,35,49,80,43,82,77,85,85,70,59,42,94,91,48,56,90,82,35,71,27,41,43,52,58,51,92,75,41,48,58,52,22,32,86,42,38,42,38,11,85,41,74,66,24,65,77,72,45,74,64,58,50,56,44,49,47,60,34,23,82,28,39,43,15,40,36,34,44,59,48,95,55,23,40,43,38,32,58,40,56,68,87,42,74,46,54,20,14,26,43,26,52,71,76,44,77,34,52,46,45,68,64,44,52,55,45,49,69,35,74,67,29,45,58,29,48,37,65,52,24,44,81,46,34,44,62,66,67,35,72,45,46,56,52,58,67,46,80,39,76,90,45,39,70,58,27,40,51,37,40,31,50,70,55,82,61,39,76,73,78,88,77,58,41,84,30,67,40,73,58,89,50,46,74,53,68,44,41,9,19,41,35,42,33,45,66,47,95,70,21,39,44,66,64,49,50,51,46,48,45,67,73,44,53,69,35,78,93,36,62,70,46,45,58,26,77,48,35,42,73,70,78,78,62,98,81,66,74,90,84,60,81,70,74,69,34,40,38,36,43,27,33,32,84,50,65,54,92,50,26,10,53,68,11,34,52,50,49,51,54,49,52,54,46,42,75,74,50,19,66,88,51,20,37,49,30,44,34,37,43,30,16,85,62,54,75,48,79,49,69,68,70,84,65,74,92,74,88,91,86,65,65,72,64,52,53,53,52,51,52,50,51,52,52,52,50,50,51,54,52,38,49,75,69,68,75,61,84,84,84,78,88,86,81,87,80,88,87,84,89,80,91,85,86,82,86,131

Radius of gyration: 33.91 Å; Cα contacts (8 Å, |Δi|>4): 829; chains: 1; bounding box: 82×92×114 Å

pLDDT: mean 80.94, std 18.54, range [28.17, 98.12]

Secondary structure (DSSP, 8-state):
-----------BPPPEEEE-----TT-GGGBGGG-PPPTT-EEEE-SSEEEEE--BS-EEES--SEEEEE--TT-B-----SPPPTT--TT-EEEE--STT-BTT-GGGEEEESSHHHHHH-PPPP--HHHHSPPTT-EEE--TTS---EE--STT-EEEESEEEETTEEE-SHHHHHHHHTSHHHHHHEESS-EEEE----B--TT----S-GGGHHHHHHHHHHHTTTPPSPPP-SSS-B--TT-SS-BSEEEEEEEE-TT--HHHHHHHHIIIIITSGGGTTEEEEEEEE-PPPPTTS-TT-PPPPEEEEEEEE---GGGTTHHHHHHHHHHHHHHHHHGGGGTEEEEEEEETTS-EEEEE-----S--SSSHHHHHHHHHHHHHHHHHHHHHHTT----------------------

InterPro domains:
  IPR026112 Amnionless [PF14828] (17-403)
  IPR026112 Amnionless [PTHR14995] (10-403)